Protein AF-0000000079571078 (afdb_homodimer)

Sequence (588 aa):
MISTSEIEYVLALEAHRSFTSAAQALGISQPALTVAIGKLEKKLGFLLFRRTGSGVELTSAGEALLPDVRRARDAVRVVEYAAEQVADARLGALRIACRPTLAREPVARLVGGFFGEYGALELEIANIGWHSSAYRMLRAGLGDVAITTADDDLDGLEVESLGDLPLVAVVPPDAELGDEPSLEEVIELGLLSMSGYGVISRAVDVAIGSHRVAEATILQSDYQALLTELARQGRGVVFVPEATGLTYQRLGARVVVTARQPVVQVVAGHLAGHRPPAIERFLDHAHRHFAVPRMISTSEIEYVLALEAHRSFTSAAQALGISQPALTVAIGKLEKKLGFLLFRRTGSGVELTSAGEALLPDVRRARDAVRVVEYAAEQVADARLGALRIACRPTLAREPVARLVGGFFGEYGALELEIANIGWHSSAYRMLRAGLGDVAITTADDDLDGLEVESLGDLPLVAVVPPDAELGDEPSLEEVIELGLLSMSGYGVISRAVDVAIGSHRVAEATILQSDYQALLTELARQGRGVVFVPEATGLTYQRLGARVVVTARQPVVQVVAGHLAGHRPPAIERFLDHAHRHFAVPR

Radius of gyration: 23.91 Å; Cα contacts (8 Å, |Δi|>4): 1149; chains: 2; bounding box: 66×57×60 Å

Structure (mmCIF, N/CA/C/O backbone):
data_AF-0000000079571078-model_v1
#
loop_
_entity.id
_entity.type
_entity.pdbx_description
1 polymer 'LysR family transcriptional regulator'
#
loop_
_atom_site.group_PDB
_atom_site.id
_atom_site.type_symbol
_atom_site.label_atom_id
_atom_site.label_alt_id
_atom_site.label_comp_id
_atom_site.label_asym_id
_atom_site.label_entity_id
_atom_site.label_seq_id
_atom_site.pdbx_PDB_ins_code
_atom_site.Cartn_x
_atom_site.Cartn_y
_atom_site.Cartn_z
_atom_site.occupancy
_atom_site.B_iso_or_equiv
_atom_site.auth_seq_id
_atom_site.auth_comp_id
_atom_site.auth_asym_id
_atom_site.auth_atom_id
_atom_site.pdbx_PDB_model_num
ATOM 1 N N . MET A 1 1 ? 29.094 15.383 -14.891 1 45.62 1 MET A N 1
ATOM 2 C CA . MET A 1 1 ? 27.828 15.32 -14.18 1 45.62 1 MET A CA 1
ATOM 3 C C . MET A 1 1 ? 26.812 14.484 -14.945 1 45.62 1 MET A C 1
ATOM 5 O O . MET A 1 1 ? 26.797 14.5 -16.188 1 45.62 1 MET A O 1
ATOM 9 N N . ILE A 1 2 ? 26.25 13.453 -14.32 1 56 2 ILE A N 1
ATOM 10 C CA . ILE A 1 2 ? 25.234 12.641 -15 1 56 2 ILE A CA 1
ATOM 11 C C . ILE A 1 2 ? 23.938 13.438 -15.133 1 56 2 ILE A C 1
ATOM 13 O O . ILE A 1 2 ? 23.453 14.008 -14.148 1 56 2 ILE A O 1
ATOM 17 N N . SER A 1 3 ? 23.547 13.695 -16.375 1 58.72 3 SER A N 1
ATOM 18 C CA . SER A 1 3 ? 22.344 14.477 -16.656 1 58.72 3 SER A CA 1
ATOM 19 C C . SER A 1 3 ? 21.094 13.688 -16.312 1 58.72 3 SER A C 1
ATOM 21 O O . SER A 1 3 ? 21.125 12.461 -16.203 1 58.72 3 SER A O 1
ATOM 23 N N . THR A 1 4 ? 19.984 14.43 -16.141 1 61.69 4 THR A N 1
ATOM 24 C CA . THR A 1 4 ? 18.688 13.82 -15.883 1 61.69 4 THR A CA 1
ATOM 25 C C . THR A 1 4 ? 18.297 12.867 -17.016 1 61.69 4 THR A C 1
ATOM 27 O O . THR A 1 4 ? 17.719 11.805 -16.766 1 61.69 4 THR A O 1
ATOM 30 N N . SER A 1 5 ? 18.625 13.297 -18.219 1 66.31 5 SER A N 1
ATOM 31 C CA . SER A 1 5 ? 18.328 12.438 -19.344 1 66.31 5 SER A CA 1
ATOM 32 C C . SER A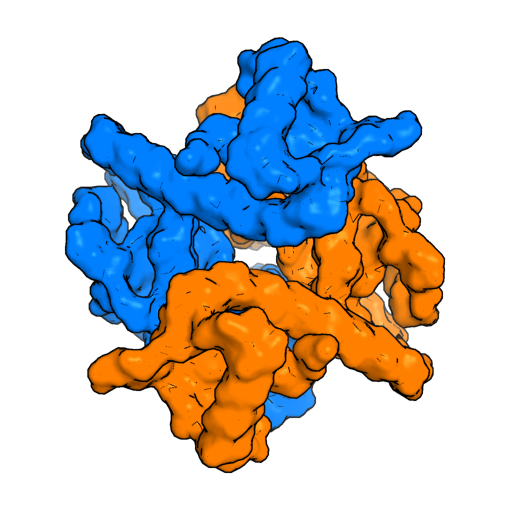 1 5 ? 19.109 11.125 -19.266 1 66.31 5 SER A C 1
ATOM 34 O O . SER A 1 5 ? 18.578 10.062 -19.609 1 66.31 5 SER A O 1
ATOM 36 N N . GLU A 1 6 ? 20.328 11.258 -18.828 1 69.56 6 GLU A N 1
ATOM 37 C CA . GLU A 1 6 ? 21.156 10.055 -18.719 1 69.56 6 GLU A CA 1
ATOM 38 C C . GLU A 1 6 ? 20.578 9.086 -17.688 1 69.56 6 GLU A C 1
ATOM 40 O O . GLU A 1 6 ? 20.625 7.867 -17.891 1 69.56 6 GLU A O 1
ATOM 45 N N . ILE A 1 7 ? 20.125 9.656 -16.719 1 68.5 7 ILE A N 1
ATOM 46 C CA . ILE A 1 7 ? 19.484 8.836 -15.703 1 68.5 7 ILE A CA 1
ATOM 47 C C . ILE A 1 7 ? 18.281 8.102 -16.297 1 68.5 7 ILE A C 1
ATOM 49 O O . ILE A 1 7 ? 18.125 6.895 -16.094 1 68.5 7 ILE A O 1
ATOM 53 N N . GLU A 1 8 ? 17.516 8.82 -17.031 1 71.44 8 GLU A N 1
ATOM 54 C CA . GLU A 1 8 ? 16.344 8.242 -17.688 1 71.44 8 GLU A CA 1
ATOM 55 C C . GLU A 1 8 ? 16.75 7.164 -18.688 1 71.44 8 GLU A C 1
ATOM 57 O O . GLU A 1 8 ? 16.078 6.141 -18.812 1 71.44 8 GLU A O 1
ATOM 62 N N . TYR A 1 9 ? 17.844 7.418 -19.328 1 77.25 9 TYR A N 1
ATOM 63 C CA . TYR A 1 9 ? 18.328 6.473 -20.328 1 77.25 9 TYR A CA 1
ATOM 64 C C . TYR A 1 9 ? 18.75 5.156 -19.672 1 77.25 9 TYR A C 1
ATOM 66 O O . TYR A 1 9 ? 18.406 4.078 -20.172 1 77.25 9 TYR A O 1
ATOM 74 N N . VAL A 1 10 ? 19.422 5.34 -18.609 1 79.06 10 VAL A N 1
ATOM 75 C CA . VAL A 1 10 ? 19.906 4.156 -17.906 1 79.06 10 VAL A CA 1
ATOM 76 C C . VAL A 1 10 ? 18.719 3.338 -17.406 1 79.06 10 VAL A C 1
ATOM 78 O O . VAL A 1 10 ? 18.672 2.117 -17.562 1 79.06 10 VAL A O 1
ATOM 81 N N . LEU A 1 11 ? 17.828 4.059 -16.938 1 74.94 11 LEU A N 1
ATOM 82 C CA . LEU A 1 11 ? 16.672 3.377 -16.359 1 74.94 11 LEU A CA 1
ATOM 83 C C . LEU A 1 11 ? 15.805 2.744 -17.438 1 74.94 11 LEU A C 1
ATOM 85 O O . LEU A 1 11 ? 15.289 1.64 -17.25 1 74.94 11 LEU A O 1
ATOM 89 N N . ALA A 1 12 ? 15.617 3.395 -18.5 1 75.38 12 ALA A N 1
ATOM 90 C CA . ALA A 1 12 ? 14.867 2.842 -19.625 1 75.38 12 ALA A CA 1
ATOM 91 C C . ALA A 1 12 ? 15.547 1.588 -20.172 1 75.38 12 ALA A C 1
ATOM 93 O O . ALA A 1 12 ? 14.883 0.59 -20.469 1 75.38 12 ALA A O 1
ATOM 94 N N . LEU A 1 13 ? 16.859 1.679 -20.266 1 78.81 13 LEU A N 1
ATOM 95 C CA . LEU A 1 13 ? 17.594 0.539 -20.812 1 78.81 13 LEU A CA 1
ATOM 96 C C . LEU A 1 13 ? 17.562 -0.637 -19.844 1 78.81 13 LEU A C 1
ATOM 98 O O . LEU A 1 13 ? 17.484 -1.793 -20.266 1 78.81 13 LEU A O 1
ATOM 102 N N . GLU A 1 14 ? 17.625 -0.277 -18.656 1 75.81 14 GLU A N 1
ATOM 103 C CA . GLU A 1 14 ? 17.516 -1.323 -17.641 1 75.81 14 GLU A CA 1
ATOM 104 C C . GLU A 1 14 ? 16.141 -1.99 -17.688 1 75.81 14 GLU A C 1
ATOM 106 O O . GLU A 1 14 ? 16.031 -3.211 -17.547 1 75.81 14 GLU A O 1
ATOM 111 N N . ALA A 1 15 ? 15.211 -1.216 -17.859 1 68.38 15 ALA A N 1
ATOM 112 C CA . ALA A 1 15 ? 13.82 -1.68 -17.844 1 68.38 15 ALA A CA 1
ATOM 113 C C . ALA A 1 15 ? 13.5 -2.494 -19.094 1 68.38 15 ALA A C 1
ATOM 115 O O . ALA A 1 15 ? 12.805 -3.51 -19.016 1 68.38 15 ALA A O 1
ATOM 116 N N . HIS A 1 16 ? 13.984 -2.121 -20.188 1 71.75 16 HIS A N 1
ATOM 117 C CA . HIS A 1 16 ? 13.586 -2.699 -21.469 1 71.75 16 HIS A CA 1
ATOM 118 C C . HIS A 1 16 ? 14.602 -3.73 -21.953 1 71.75 16 HIS A C 1
ATOM 120 O O . HIS A 1 16 ? 14.305 -4.539 -22.828 1 71.75 16 HIS A O 1
ATOM 126 N N . ARG A 1 17 ? 15.773 -3.701 -21.422 1 75.31 17 ARG A N 1
ATOM 127 C CA . ARG A 1 17 ? 16.875 -4.625 -21.703 1 75.31 17 ARG A CA 1
ATOM 128 C C . ARG A 1 17 ? 17.172 -4.688 -23.203 1 75.31 17 ARG A C 1
ATOM 130 O O . ARG A 1 17 ? 17.625 -5.719 -23.703 1 75.31 17 ARG A O 1
ATOM 137 N N . SER A 1 18 ? 16.703 -3.771 -23.891 1 82.44 18 SER A N 1
ATOM 138 C CA . SER A 1 18 ? 16.969 -3.594 -25.328 1 82.44 18 SER A CA 1
ATOM 139 C C . SER A 1 18 ? 17.156 -2.121 -25.672 1 82.44 18 SER A C 1
ATOM 141 O O . SER A 1 18 ? 16.344 -1.277 -25.281 1 82.44 18 SER A O 1
ATOM 143 N N . PHE A 1 19 ? 18.25 -1.848 -26.375 1 86.38 19 PHE A N 1
ATOM 144 C CA . PHE A 1 19 ? 18.516 -0.47 -26.781 1 86.38 19 PHE A CA 1
ATOM 145 C C . PHE A 1 19 ? 17.391 0.047 -27.672 1 86.38 19 PHE A C 1
ATOM 147 O O . PHE A 1 19 ? 16.969 1.197 -27.547 1 86.38 19 PHE A O 1
ATOM 154 N N . THR A 1 20 ? 16.906 -0.874 -28.469 1 83.62 20 THR A N 1
ATOM 155 C CA . THR A 1 20 ? 15.844 -0.464 -29.391 1 83.62 20 THR A CA 1
ATOM 156 C C . THR A 1 20 ? 14.547 -0.185 -28.625 1 83.62 20 THR A C 1
ATOM 158 O O . THR A 1 20 ? 13.922 0.862 -28.812 1 83.62 20 THR A O 1
ATOM 161 N N . SER A 1 21 ? 14.211 -1.059 -27.812 1 79.75 21 SER A N 1
ATOM 162 C CA . SER A 1 21 ? 12.969 -0.911 -27.062 1 79.75 21 SER A CA 1
ATOM 163 C C . SER A 1 21 ? 13.047 0.248 -26.078 1 79.75 21 SER A C 1
ATOM 165 O O . SER A 1 21 ? 12.086 0.998 -25.906 1 79.75 21 SER A O 1
ATOM 167 N N . ALA A 1 22 ? 14.133 0.431 -25.531 1 79.62 22 ALA A N 1
ATOM 168 C CA . ALA A 1 22 ? 14.352 1.533 -24.594 1 79.62 22 ALA A CA 1
ATOM 169 C C . ALA A 1 22 ? 14.289 2.879 -25.312 1 79.62 22 ALA A C 1
ATOM 171 O O . ALA A 1 22 ? 13.672 3.824 -24.812 1 79.62 22 ALA A O 1
ATOM 172 N N . ALA A 1 23 ? 14.875 2.93 -26.406 1 82 23 ALA A N 1
ATOM 173 C CA . ALA A 1 23 ? 14.875 4.164 -27.188 1 82 23 ALA A CA 1
ATOM 174 C C . ALA A 1 23 ? 13.461 4.543 -27.609 1 82 23 ALA A C 1
ATOM 176 O O . ALA A 1 23 ? 13.078 5.715 -27.547 1 82 23 ALA A O 1
ATOM 177 N N . GLN A 1 24 ? 12.766 3.541 -27.938 1 73.44 24 GLN A N 1
ATOM 178 C CA . GLN A 1 24 ? 11.383 3.768 -28.328 1 73.44 24 GLN A CA 1
ATOM 179 C C . GLN A 1 24 ? 10.562 4.305 -27.156 1 73.44 24 GLN A C 1
ATOM 181 O O . GLN A 1 24 ? 9.789 5.25 -27.312 1 73.44 24 GLN A O 1
ATOM 186 N N . ALA A 1 25 ? 10.867 3.785 -26.109 1 70 25 ALA A N 1
ATOM 187 C CA . ALA A 1 25 ? 10.156 4.195 -24.906 1 70 25 ALA A CA 1
ATOM 188 C C . ALA A 1 25 ? 10.516 5.625 -24.516 1 70 25 ALA A C 1
ATOM 190 O O . ALA A 1 25 ? 9.68 6.355 -23.984 1 70 25 ALA A O 1
ATOM 191 N N . LEU A 1 26 ? 11.625 6.055 -24.797 1 69.69 26 LEU A N 1
ATOM 192 C CA . LEU A 1 26 ? 12.148 7.367 -24.453 1 69.69 26 LEU A CA 1
ATOM 193 C C . LEU A 1 26 ? 11.859 8.383 -25.547 1 69.69 26 LEU A C 1
ATOM 195 O O . LEU A 1 26 ? 12.023 9.586 -25.344 1 69.69 26 LEU A O 1
ATOM 199 N N . GLY A 1 27 ? 11.414 7.887 -26.703 1 74.69 27 GLY A N 1
ATOM 200 C CA . GLY A 1 27 ? 11.156 8.773 -27.828 1 74.69 27 GLY A CA 1
ATOM 201 C C . GLY A 1 27 ? 12.422 9.289 -28.484 1 74.69 27 GLY A C 1
ATOM 202 O O . GLY A 1 27 ? 12.469 10.422 -28.969 1 74.69 27 GLY A O 1
ATOM 203 N N . ILE A 1 28 ? 13.43 8.516 -28.422 1 79.12 28 ILE A N 1
ATOM 204 C CA . ILE A 1 28 ? 14.672 8.914 -29.062 1 79.12 28 ILE A CA 1
ATOM 205 C C . ILE A 1 28 ? 15.164 7.789 -29.984 1 79.12 28 ILE A C 1
ATOM 207 O O . ILE A 1 28 ? 14.586 6.699 -30 1 79.12 28 ILE A O 1
ATOM 211 N N . SER A 1 29 ? 16.062 8.094 -30.859 1 81.69 29 SER A N 1
ATOM 212 C CA . SER A 1 29 ? 16.625 7.078 -31.75 1 81.69 29 SER A CA 1
ATOM 213 C C . SER A 1 29 ? 17.547 6.129 -31 1 81.69 29 SER A C 1
ATOM 215 O O . SER A 1 29 ? 18.156 6.508 -30 1 81.69 29 SER A O 1
ATOM 217 N N . GLN A 1 30 ? 17.516 4.918 -31.5 1 87 30 GLN A N 1
ATOM 218 C CA . GLN A 1 30 ? 18.375 3.902 -30.891 1 87 30 GLN A CA 1
ATOM 219 C C . GLN A 1 30 ? 19.828 4.328 -30.922 1 87 30 GLN A C 1
ATOM 221 O O . GLN A 1 30 ? 20.547 4.188 -29.922 1 87 30 GLN A O 1
ATOM 226 N N . PRO A 1 31 ? 20.344 4.938 -32.031 1 87.19 31 PRO A N 1
ATOM 227 C CA . PRO A 1 31 ? 21.734 5.395 -32 1 87.19 31 PRO A CA 1
ATOM 228 C C . PRO A 1 31 ? 21.969 6.477 -30.938 1 87.19 31 PRO A C 1
ATOM 230 O O . PRO A 1 31 ? 23.016 6.496 -30.297 1 87.19 31 PRO A O 1
ATOM 233 N N . ALA A 1 32 ? 21.031 7.312 -30.781 1 82.69 32 ALA A N 1
ATOM 234 C CA . ALA A 1 32 ? 21.141 8.367 -29.781 1 82.69 32 ALA A CA 1
ATOM 235 C C . ALA A 1 32 ? 21.25 7.777 -28.375 1 82.69 32 ALA A C 1
ATOM 237 O O . ALA A 1 32 ? 22.078 8.234 -27.562 1 82.69 32 ALA A O 1
ATOM 238 N N . LEU A 1 33 ? 20.453 6.816 -28.125 1 87.38 33 LEU A N 1
ATOM 239 C CA . LEU A 1 33 ? 20.516 6.164 -26.812 1 87.38 33 LEU A CA 1
ATOM 240 C C . LEU A 1 33 ? 21.844 5.445 -26.625 1 87.38 33 LEU A C 1
ATOM 242 O O . LEU A 1 33 ? 22.438 5.516 -25.562 1 87.38 33 LEU A O 1
ATOM 246 N N . THR A 1 34 ? 22.25 4.762 -27.625 1 86.56 34 THR A N 1
ATOM 247 C CA . THR A 1 34 ? 23.5 4.02 -27.594 1 86.56 34 THR A CA 1
ATOM 248 C C . THR A 1 34 ? 24.672 4.949 -27.312 1 86.56 34 THR A C 1
ATOM 250 O O . THR A 1 34 ? 25.516 4.66 -26.453 1 86.56 34 THR A O 1
ATOM 253 N N . VAL A 1 35 ? 24.688 6.055 -28 1 84.31 35 VAL A N 1
ATOM 254 C CA . VAL A 1 35 ? 25.75 7.039 -27.828 1 84.31 35 VAL A CA 1
ATOM 255 C C . VAL A 1 35 ? 25.703 7.625 -26.422 1 84.31 35 VAL A C 1
ATOM 257 O O . VAL A 1 35 ? 26.734 7.789 -25.766 1 84.31 35 VAL A O 1
ATOM 260 N N . ALA A 1 36 ? 24.484 7.93 -26.031 1 82.56 36 ALA A N 1
ATOM 261 C CA . ALA A 1 36 ? 24.312 8.539 -24.703 1 82.56 36 ALA A CA 1
ATOM 262 C C . ALA A 1 36 ? 24.797 7.602 -23.609 1 82.56 36 ALA A C 1
ATOM 264 O O . ALA A 1 36 ? 25.484 8.031 -22.672 1 82.56 36 ALA A O 1
ATOM 265 N N . ILE A 1 37 ? 24.469 6.355 -23.719 1 85.88 37 ILE A N 1
ATOM 266 C CA . ILE A 1 37 ? 24.875 5.363 -22.734 1 85.88 37 ILE A CA 1
ATOM 267 C C . ILE A 1 37 ? 26.391 5.176 -22.797 1 85.88 37 ILE A C 1
ATOM 269 O O . ILE A 1 37 ? 27.062 5.105 -21.766 1 85.88 37 ILE A O 1
ATOM 273 N N . GLY A 1 38 ? 26.922 5.078 -23.938 1 84.38 38 GLY A N 1
ATOM 274 C CA . GLY A 1 38 ? 28.359 4.988 -24.125 1 84.38 38 GLY A CA 1
ATOM 275 C C . GLY A 1 38 ? 29.109 6.156 -23.531 1 84.38 38 GLY A C 1
ATOM 276 O O . GLY A 1 38 ? 30.141 5.973 -22.875 1 84.38 38 GLY A O 1
ATOM 277 N N . LYS A 1 39 ? 28.625 7.383 -23.828 1 80 39 LYS A N 1
ATOM 278 C CA . LYS A 1 39 ? 29.234 8.578 -23.266 1 80 39 LYS A CA 1
ATOM 279 C C . LYS A 1 39 ? 29.203 8.539 -21.734 1 80 39 LYS A C 1
ATOM 281 O O . LYS A 1 39 ? 30.172 8.922 -21.078 1 80 39 LYS A O 1
ATOM 286 N N . LEU A 1 40 ? 28.047 8.156 -21.281 1 77.12 40 LEU A N 1
ATOM 287 C CA . LEU A 1 40 ? 27.906 8.055 -19.844 1 77.12 40 LEU A CA 1
ATOM 288 C C . LEU A 1 40 ? 28.891 7.039 -19.266 1 77.12 40 LEU A C 1
ATOM 290 O O . LEU A 1 40 ? 29.531 7.297 -18.25 1 77.12 40 LEU A O 1
ATOM 294 N N . GLU A 1 41 ? 28.984 5.906 -19.875 1 80.62 41 GLU A N 1
ATOM 295 C CA . GLU A 1 41 ? 29.906 4.863 -19.438 1 80.62 41 GLU A CA 1
ATOM 296 C C . GLU A 1 41 ? 31.359 5.328 -19.516 1 80.62 41 GLU A C 1
ATOM 298 O O . GLU A 1 41 ? 32.156 5.043 -18.641 1 80.62 41 GLU A O 1
ATOM 303 N N . LYS A 1 42 ? 31.688 6.055 -20.531 1 77 42 LYS A N 1
ATOM 304 C CA . LYS A 1 42 ? 33 6.645 -20.656 1 77 42 LYS A CA 1
ATOM 305 C C . LYS A 1 42 ? 33.281 7.648 -19.547 1 77 42 LYS A C 1
ATOM 307 O O . LYS A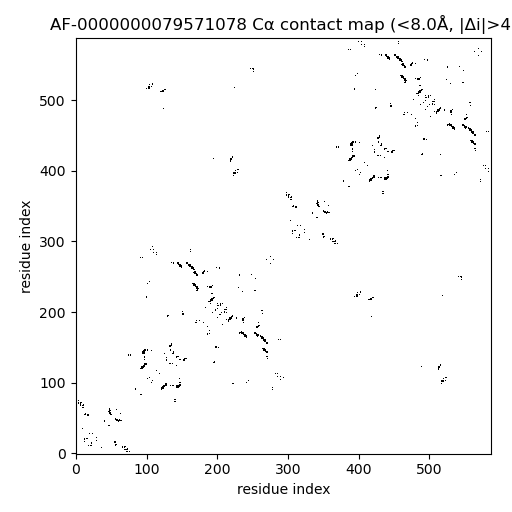 1 42 ? 34.375 7.668 -18.969 1 77 42 LYS A O 1
ATOM 312 N N . LYS A 1 43 ? 32.312 8.453 -19.344 1 70.75 43 LYS A N 1
ATOM 313 C CA . LYS A 1 43 ? 32.406 9.438 -18.266 1 70.75 43 LYS A CA 1
ATOM 314 C C . LYS A 1 43 ? 32.625 8.758 -16.922 1 70.75 43 LYS A C 1
ATOM 316 O O . LYS A 1 43 ? 33.375 9.258 -16.078 1 70.75 43 LYS A O 1
ATOM 321 N N . LEU A 1 44 ? 31.922 7.629 -16.812 1 70.88 44 LEU A N 1
ATOM 322 C CA . LEU A 1 44 ? 31.953 6.91 -15.539 1 70.88 44 LEU A CA 1
ATOM 323 C C . LEU A 1 44 ? 33.188 6.027 -15.445 1 70.88 44 LEU A C 1
ATOM 325 O O . LEU A 1 44 ? 33.594 5.648 -14.344 1 70.88 44 LEU A O 1
ATOM 329 N N . GLY A 1 45 ? 33.75 5.73 -16.594 1 68.31 45 GLY A N 1
ATOM 330 C CA . GLY A 1 45 ? 34.969 4.93 -16.656 1 68.31 45 GLY A CA 1
ATOM 331 C C . GLY A 1 45 ? 34.688 3.439 -16.562 1 68.31 45 GLY A C 1
ATOM 332 O O . GLY A 1 45 ? 35.625 2.646 -16.406 1 68.31 45 GLY A O 1
ATOM 333 N N . PHE A 1 46 ? 33.469 3.078 -16.453 1 72.06 46 PHE A N 1
ATOM 334 C CA . PHE A 1 46 ? 33.094 1.669 -16.469 1 72.06 46 PHE A CA 1
ATOM 335 C C . PHE A 1 46 ? 31.797 1.457 -17.234 1 72.06 46 PHE A C 1
ATOM 337 O O . PHE A 1 46 ? 31.031 2.402 -17.453 1 72.06 46 PHE A O 1
ATOM 344 N N . LEU A 1 47 ? 31.562 0.163 -17.609 1 80 47 LEU A N 1
ATOM 345 C CA . LEU A 1 47 ? 30.359 -0.187 -18.359 1 80 47 LEU A CA 1
ATOM 346 C C . LEU A 1 47 ? 29.188 -0.42 -17.406 1 80 47 LEU A C 1
ATOM 348 O O . LEU A 1 47 ? 29.328 -1.067 -16.375 1 80 47 LEU A O 1
ATOM 352 N N . LEU A 1 48 ? 28.062 0.246 -17.766 1 79.81 48 LEU A N 1
ATOM 353 C CA . LEU A 1 48 ? 26.812 0.023 -17.016 1 79.81 48 LEU A CA 1
ATOM 354 C C . LEU A 1 48 ? 26.078 -1.194 -17.562 1 79.81 48 LEU A C 1
ATOM 356 O O . LEU A 1 48 ? 25.422 -1.912 -16.812 1 79.81 48 LEU A O 1
ATOM 360 N N . PHE A 1 49 ? 26.172 -1.423 -18.859 1 85.25 49 PHE A N 1
ATOM 361 C CA . PHE A 1 49 ? 25.438 -2.469 -19.547 1 85.25 49 PHE A CA 1
ATOM 362 C C . PHE A 1 49 ? 26.359 -3.352 -20.359 1 85.25 49 PHE A C 1
ATOM 364 O O . PHE A 1 49 ? 27.422 -2.904 -20.797 1 85.25 49 PHE A O 1
ATOM 371 N N . ARG A 1 50 ? 25.953 -4.664 -20.297 1 83.44 50 ARG A N 1
ATOM 372 C CA . ARG A 1 50 ? 26.641 -5.594 -21.188 1 83.44 50 ARG A CA 1
ATOM 373 C C . ARG A 1 50 ? 25.656 -6.234 -22.172 1 83.44 50 ARG A C 1
ATOM 375 O O . ARG A 1 50 ? 24.484 -6.461 -21.828 1 83.44 50 ARG A O 1
ATOM 382 N N . ARG A 1 51 ? 26.125 -6.395 -23.359 1 79.56 51 ARG A N 1
ATOM 383 C CA . ARG A 1 51 ? 25.312 -7.062 -24.375 1 79.56 51 ARG A CA 1
ATOM 384 C C . ARG A 1 51 ? 25.375 -8.578 -24.219 1 79.56 51 ARG A C 1
ATOM 386 O O . ARG A 1 51 ? 26.438 -9.133 -23.922 1 79.56 51 ARG A O 1
ATOM 393 N N . THR A 1 52 ? 24.234 -9.078 -24.047 1 75.56 52 THR A N 1
ATOM 394 C CA . THR A 1 52 ? 24.125 -10.531 -24 1 75.56 52 THR A CA 1
ATOM 395 C C . THR A 1 52 ? 23.344 -11.047 -25.203 1 75.56 52 THR A C 1
ATOM 397 O O . THR A 1 52 ? 22.875 -10.266 -26.031 1 75.56 52 THR A O 1
ATOM 400 N N . GLY A 1 53 ? 23.422 -12.305 -25.438 1 69.56 53 GLY A N 1
ATOM 401 C CA . GLY A 1 53 ? 22.672 -12.914 -26.531 1 69.56 53 GLY A CA 1
ATOM 402 C C . GLY A 1 53 ? 21.188 -12.57 -26.516 1 69.56 53 GLY A C 1
ATOM 403 O O . GLY A 1 53 ? 20.547 -12.547 -27.547 1 69.56 53 GLY A O 1
ATOM 404 N N . SER A 1 54 ? 20.656 -12.266 -25.422 1 65.81 54 SER A N 1
ATOM 405 C CA . SER A 1 54 ? 19.219 -12.039 -25.266 1 65.81 54 SER A CA 1
ATOM 406 C C . SER A 1 54 ? 18.906 -10.555 -25.156 1 65.81 54 SER A C 1
ATOM 408 O O . SER A 1 54 ? 17.75 -10.164 -24.984 1 65.81 54 SER A O 1
ATOM 410 N N . GLY A 1 55 ? 19.969 -9.766 -25.359 1 77.69 55 GLY A N 1
ATOM 411 C CA . GLY A 1 55 ? 19.75 -8.328 -25.281 1 77.69 55 GLY A CA 1
ATOM 412 C C . GLY A 1 55 ? 20.797 -7.602 -24.469 1 77.69 55 GLY A C 1
ATOM 413 O O . GLY A 1 55 ? 22 -7.754 -24.734 1 77.69 55 GLY A O 1
ATOM 414 N N . VAL A 1 56 ? 20.312 -6.66 -23.688 1 83 56 VAL A N 1
ATOM 415 C CA . VAL A 1 56 ? 21.219 -5.84 -22.875 1 83 56 VAL A CA 1
ATOM 416 C C . VAL A 1 56 ? 20.906 -6.059 -21.391 1 83 56 VAL A C 1
ATOM 418 O O . VAL A 1 56 ? 19.75 -6.145 -21 1 83 56 VAL A O 1
ATOM 421 N N . GLU A 1 57 ? 21.953 -6.363 -20.734 1 79.88 57 GLU A N 1
ATOM 422 C CA . GLU A 1 57 ? 21.812 -6.527 -19.281 1 79.88 57 GLU A CA 1
ATOM 423 C C . GLU A 1 57 ? 22.766 -5.609 -18.531 1 79.88 57 GLU A C 1
ATOM 425 O O . GLU A 1 57 ? 23.781 -5.18 -19.078 1 79.88 57 GLU A O 1
ATOM 430 N N . LEU A 1 58 ? 22.328 -5.285 -17.391 1 76.56 58 LEU A N 1
ATOM 431 C CA . LEU A 1 58 ? 23.219 -4.496 -16.547 1 76.56 58 LEU A CA 1
ATOM 432 C C . LEU A 1 58 ? 24.484 -5.281 -16.219 1 76.56 58 LEU A C 1
ATOM 434 O O . LEU A 1 58 ? 24.422 -6.488 -15.984 1 76.56 58 LEU A O 1
ATOM 438 N N . THR A 1 59 ? 25.672 -4.59 -16.375 1 74.12 59 THR A N 1
ATOM 439 C CA . THR A 1 59 ? 26.891 -5.145 -15.812 1 74.12 59 THR A CA 1
ATOM 440 C C . THR A 1 59 ? 26.828 -5.141 -14.289 1 74.12 59 THR A C 1
ATOM 442 O O . THR A 1 59 ? 25.906 -4.574 -13.703 1 74.12 59 THR A O 1
ATOM 445 N N . SER A 1 60 ? 27.734 -5.797 -13.742 1 62.41 60 SER A N 1
ATOM 446 C CA . SER A 1 60 ? 27.844 -5.754 -12.289 1 62.41 60 SER A CA 1
ATOM 447 C C . SER A 1 60 ? 27.938 -4.316 -11.781 1 62.41 60 SER A C 1
ATOM 449 O O . SER A 1 60 ? 27.328 -3.969 -10.773 1 62.41 60 SER A O 1
ATOM 451 N N . ALA A 1 61 ? 28.688 -3.521 -12.578 1 63 61 ALA A N 1
ATOM 452 C CA . ALA A 1 61 ? 28.812 -2.1 -12.273 1 63 61 ALA A CA 1
ATOM 453 C C . ALA A 1 61 ? 27.484 -1.378 -12.461 1 63 61 ALA A C 1
ATOM 455 O O . ALA A 1 61 ? 27.125 -0.501 -11.672 1 63 61 ALA A O 1
ATOM 456 N N . GLY A 1 62 ? 26.75 -1.738 -13.516 1 67.62 62 GLY A N 1
ATOM 457 C CA . GLY A 1 62 ? 25.438 -1.155 -13.773 1 67.62 62 GLY A CA 1
ATOM 458 C C . GLY A 1 62 ? 24.422 -1.479 -12.695 1 67.62 62 GLY A C 1
ATOM 459 O O . GLY A 1 62 ? 23.672 -0.603 -12.266 1 67.62 62 GLY A O 1
ATOM 460 N N . GLU A 1 63 ? 24.359 -2.678 -12.375 1 61.59 63 GLU A N 1
ATOM 461 C CA . GLU A 1 63 ? 23.453 -3.115 -11.328 1 61.59 63 GLU A CA 1
ATOM 462 C C . GLU A 1 63 ? 23.719 -2.391 -10.016 1 61.59 63 GLU A C 1
ATOM 464 O O . GLU A 1 63 ? 22.797 -2.02 -9.297 1 61.59 63 GLU A O 1
ATOM 469 N N . ALA A 1 64 ? 25 -2.107 -9.867 1 56.22 64 ALA A N 1
ATOM 470 C CA . ALA A 1 64 ? 25.438 -1.427 -8.648 1 56.22 64 ALA A CA 1
ATOM 471 C C . ALA A 1 64 ? 25.016 0.038 -8.656 1 56.22 64 ALA A C 1
ATOM 473 O O . ALA A 1 64 ? 24.719 0.609 -7.605 1 56.22 64 ALA A O 1
ATOM 474 N N . LEU A 1 65 ? 24.953 0.54 -9.859 1 58.12 65 LEU A N 1
ATOM 475 C CA . LEU A 1 65 ? 24.672 1.964 -10.008 1 58.12 65 LEU A CA 1
ATOM 476 C C . LEU A 1 65 ? 23.172 2.219 -10.062 1 58.12 65 LEU A C 1
ATOM 478 O O . LEU A 1 65 ? 22.703 3.324 -9.766 1 58.12 65 LEU A O 1
ATOM 482 N N . LEU A 1 66 ? 22.453 1.196 -10.242 1 61.91 66 LEU A N 1
ATOM 483 C CA . LEU A 1 66 ? 21.047 1.356 -10.586 1 61.91 66 LEU A CA 1
ATOM 484 C C . LEU A 1 66 ? 20.266 1.973 -9.43 1 61.91 66 LEU A C 1
ATOM 486 O O . LEU A 1 66 ? 19.453 2.881 -9.633 1 61.91 66 LEU A O 1
ATOM 490 N N . PRO A 1 67 ? 20.516 1.658 -8.273 1 51.75 67 PRO A N 1
ATOM 491 C CA . PRO A 1 67 ? 19.797 2.322 -7.184 1 51.75 67 PRO A CA 1
ATOM 492 C C . PRO A 1 67 ? 20.094 3.816 -7.102 1 51.75 67 PRO A C 1
ATOM 494 O O . PRO A 1 67 ? 19.188 4.617 -6.848 1 51.75 67 PRO A O 1
ATOM 497 N N . ASP A 1 68 ? 21.266 4.215 -7.406 1 50.66 68 ASP A N 1
ATOM 498 C CA . ASP A 1 68 ? 21.641 5.625 -7.449 1 50.66 68 ASP A CA 1
ATOM 499 C C . ASP A 1 68 ? 21 6.328 -8.641 1 50.66 68 ASP A C 1
ATOM 501 O O . ASP A 1 68 ? 20.578 7.488 -8.531 1 50.66 68 ASP A O 1
ATOM 505 N N . VAL A 1 69 ? 21 5.613 -9.633 1 58.78 69 VAL A N 1
ATOM 506 C CA . VAL A 1 69 ? 20.359 6.18 -10.812 1 58.78 69 VAL A CA 1
ATOM 507 C C . VAL A 1 69 ? 18.875 6.41 -10.523 1 58.78 69 VAL A C 1
ATOM 509 O O . VAL A 1 69 ? 18.328 7.453 -10.883 1 58.78 69 VAL A O 1
ATOM 512 N N . ARG A 1 70 ? 18.391 5.516 -9.859 1 54.31 70 ARG A N 1
ATOM 513 C CA . ARG A 1 70 ? 16.969 5.652 -9.516 1 54.31 70 ARG A CA 1
ATOM 514 C C . ARG A 1 70 ? 16.766 6.777 -8.508 1 54.31 70 ARG A C 1
ATOM 516 O O . ARG A 1 70 ? 15.828 7.566 -8.633 1 54.31 70 ARG A O 1
ATOM 523 N N . ARG A 1 71 ? 17.625 6.934 -7.672 1 49.28 71 ARG A N 1
ATOM 524 C CA . ARG A 1 71 ? 17.578 8.039 -6.719 1 49.28 71 ARG A CA 1
ATOM 525 C C . ARG A 1 71 ? 17.766 9.375 -7.426 1 49.28 71 ARG A C 1
ATOM 527 O O . ARG A 1 71 ? 17.094 10.359 -7.105 1 49.28 71 ARG A O 1
ATOM 534 N N . ALA A 1 72 ? 18.75 9.359 -8.258 1 51.34 72 ALA A N 1
ATOM 535 C CA . ALA A 1 72 ? 18.969 10.562 -9.055 1 51.34 72 ALA A CA 1
ATOM 536 C C . ALA A 1 72 ? 17.734 10.914 -9.875 1 51.34 72 ALA A C 1
ATOM 538 O O . ALA A 1 72 ? 17.344 12.078 -9.961 1 51.34 72 ALA A O 1
ATOM 539 N N . ARG A 1 73 ? 17.25 9.828 -10.359 1 51.22 73 ARG A N 1
ATOM 540 C CA . ARG A 1 73 ? 16 10.055 -11.086 1 51.22 73 ARG A CA 1
ATOM 541 C C . ARG A 1 73 ? 14.938 10.625 -10.164 1 51.22 73 ARG A C 1
ATOM 543 O O . ARG A 1 73 ? 14.242 11.578 -10.531 1 51.22 73 ARG A O 1
ATOM 550 N N . ASP A 1 74 ? 14.953 10.031 -9.125 1 49.34 74 ASP A N 1
ATOM 551 C CA . ASP A 1 74 ? 13.953 10.477 -8.164 1 49.34 74 ASP A CA 1
ATOM 552 C C . ASP A 1 74 ? 14.234 11.898 -7.695 1 49.34 74 ASP A C 1
ATOM 554 O O . ASP A 1 74 ? 13.32 12.703 -7.539 1 49.34 74 ASP A O 1
ATOM 558 N N . ALA A 1 75 ? 15.43 12.18 -7.516 1 45.31 75 ALA A N 1
ATOM 559 C CA . ALA A 1 75 ? 15.844 13.539 -7.176 1 45.31 75 ALA A CA 1
ATOM 560 C C . ALA A 1 75 ? 15.547 14.508 -8.32 1 45.31 75 ALA A C 1
ATOM 562 O O . ALA A 1 75 ? 15.094 15.633 -8.094 1 45.31 75 ALA A O 1
ATOM 563 N N . VAL A 1 76 ? 15.914 14.039 -9.453 1 45.66 76 VAL A N 1
ATOM 564 C CA . VAL A 1 76 ? 15.602 14.859 -10.625 1 45.66 76 VAL A CA 1
ATOM 565 C C . VAL A 1 76 ? 14.094 15.047 -10.734 1 45.66 76 VAL A C 1
ATOM 567 O O . VAL A 1 76 ? 13.617 16.141 -11.055 1 45.66 76 VAL A O 1
ATOM 570 N N . ARG A 1 77 ? 13.508 13.961 -10.469 1 45 77 ARG A N 1
ATOM 571 C CA . ARG A 1 77 ? 12.047 14.094 -10.508 1 45 77 ARG A CA 1
ATOM 572 C C . ARG A 1 77 ? 11.562 15.078 -9.453 1 45 77 ARG A C 1
ATOM 574 O O . ARG A 1 77 ? 10.617 15.836 -9.688 1 45 77 ARG A O 1
ATOM 581 N N . VAL A 1 78 ? 12.281 15.07 -8.406 1 42.69 78 VAL A N 1
ATOM 582 C CA . VAL A 1 78 ? 11.977 16.047 -7.367 1 42.69 78 VAL A CA 1
ATOM 583 C C . VAL A 1 78 ? 12.242 17.453 -7.887 1 42.69 78 VAL A C 1
ATOM 585 O O . VAL A 1 78 ? 11.438 18.375 -7.664 1 42.69 78 VAL A O 1
ATOM 588 N N . VAL A 1 79 ? 13.359 17.547 -8.43 1 39.78 79 VAL A N 1
ATOM 589 C CA . VAL A 1 79 ? 13.695 18.844 -9 1 39.78 79 VAL A CA 1
ATOM 590 C C . VAL A 1 79 ? 12.711 19.188 -10.117 1 39.78 79 VAL A C 1
ATOM 592 O O . VAL A 1 79 ? 12.234 20.312 -10.211 1 39.78 79 VAL A O 1
ATOM 595 N N . GLU A 1 80 ? 12.609 18.25 -10.93 1 42.03 80 GLU A N 1
ATOM 596 C CA . GLU A 1 80 ? 11.648 18.5 -12.008 1 42.03 80 GLU A CA 1
ATOM 597 C C . GLU A 1 80 ? 10.258 18.797 -11.453 1 42.03 80 GLU A C 1
ATOM 599 O O . GLU A 1 80 ? 9.562 19.672 -11.945 1 42.03 80 GLU A O 1
ATOM 604 N N . TYR A 1 81 ? 10.023 18.016 -10.484 1 40.34 81 TYR A N 1
ATOM 605 C CA . TYR A 1 81 ? 8.75 18.297 -9.82 1 40.34 81 TYR A CA 1
ATOM 606 C C . TYR A 1 81 ? 8.773 19.672 -9.164 1 40.34 81 TYR A C 1
ATOM 608 O O . TYR A 1 81 ? 7.816 20.438 -9.289 1 40.34 81 TYR A O 1
ATOM 616 N N . ALA A 1 82 ? 9.797 19.875 -8.445 1 39.56 82 ALA A N 1
ATOM 617 C CA . ALA A 1 82 ? 9.945 21.219 -7.879 1 39.56 82 ALA A CA 1
ATOM 618 C C . ALA A 1 82 ? 9.922 22.281 -8.969 1 39.56 82 ALA A C 1
ATOM 620 O O . ALA A 1 82 ? 9.297 23.328 -8.805 1 39.56 82 ALA A O 1
ATOM 621 N N . ALA A 1 83 ? 10.648 22.078 -9.953 1 39.78 83 ALA A N 1
ATOM 622 C CA . ALA A 1 83 ? 10.656 23.016 -11.07 1 39.78 83 ALA A CA 1
ATOM 623 C C . ALA A 1 83 ? 9.266 23.125 -11.695 1 39.78 83 ALA A C 1
ATOM 625 O O . ALA A 1 83 ? 8.836 24.219 -12.07 1 39.78 83 ALA A O 1
ATOM 626 N N . GLU A 1 84 ? 8.703 22.062 -11.82 1 39.75 84 GLU A N 1
ATOM 627 C CA . GLU A 1 84 ? 7.34 22.094 -12.336 1 39.75 84 GLU A CA 1
ATOM 628 C C . GLU A 1 84 ? 6.402 22.828 -11.383 1 39.75 84 GLU A C 1
ATOM 630 O O . GLU A 1 84 ? 5.496 23.531 -11.82 1 39.75 84 GLU A O 1
ATOM 635 N N . GLN A 1 85 ? 6.582 22.578 -10.133 1 39.62 85 GLN A N 1
ATOM 636 C CA . GLN A 1 85 ? 5.777 23.328 -9.172 1 39.62 85 GLN A CA 1
ATOM 637 C C . GLN A 1 85 ? 6.027 24.828 -9.297 1 39.62 85 GLN A C 1
ATOM 639 O O . GLN A 1 85 ? 5.121 25.641 -9.086 1 39.62 85 GLN A O 1
ATOM 644 N N . VAL A 1 86 ? 7.148 25.281 -9.352 1 36.94 86 VAL A N 1
ATOM 645 C CA . VAL A 1 86 ? 7.41 26.703 -9.547 1 36.94 86 VAL A CA 1
ATOM 646 C C . VAL A 1 86 ? 6.699 27.188 -10.812 1 36.94 86 VAL A C 1
ATOM 648 O O . VAL A 1 86 ? 6.145 28.297 -10.828 1 36.94 86 VAL A O 1
ATOM 651 N N . ALA A 1 87 ? 6.914 26.656 -11.812 1 36.22 87 ALA A N 1
ATOM 652 C CA . ALA A 1 87 ? 6.262 27.188 -13.008 1 36.22 87 ALA A CA 1
ATOM 653 C C . ALA A 1 87 ? 4.742 27.141 -12.867 1 36.22 87 ALA A C 1
ATOM 655 O O . ALA A 1 87 ? 4.039 28.016 -13.383 1 36.22 87 ALA A O 1
ATOM 656 N N . ASP A 1 88 ? 4.094 26.047 -12.5 1 37.31 88 ASP A N 1
ATOM 657 C CA . ASP A 1 88 ? 2.633 26 -12.484 1 37.31 88 ASP A CA 1
ATOM 658 C C . ASP A 1 88 ? 2.084 26.547 -11.172 1 37.31 88 ASP A C 1
ATOM 660 O O . ASP A 1 88 ? 2.164 25.891 -10.133 1 37.31 88 ASP A O 1
ATOM 664 N N . ALA A 1 89 ? 2.215 27.812 -10.805 1 37.66 89 ALA A N 1
ATOM 665 C CA . ALA A 1 89 ? 1.432 28.609 -9.859 1 37.66 89 ALA A CA 1
ATOM 666 C C . ALA A 1 89 ? 0.082 27.953 -9.578 1 37.66 89 ALA A C 1
ATOM 668 O O . ALA A 1 89 ? -0.688 28.438 -8.742 1 37.66 89 ALA A O 1
ATOM 669 N N . ARG A 1 90 ? -0.702 27.5 -10.648 1 39.88 90 ARG A N 1
ATOM 670 C CA . ARG A 1 90 ? -2.08 27.031 -10.523 1 39.88 90 ARG A CA 1
ATOM 671 C C . ARG A 1 90 ? -2.189 25.922 -9.484 1 39.88 90 ARG A C 1
ATOM 673 O O . ARG A 1 90 ? -1.229 25.188 -9.25 1 39.88 90 ARG A O 1
ATOM 680 N N . LEU A 1 91 ? -3.193 25.922 -8.555 1 48.53 91 LEU A N 1
ATOM 681 C CA . LEU A 1 91 ? -3.578 25.016 -7.477 1 48.53 91 LEU A CA 1
ATOM 682 C C . LEU A 1 91 ? -3.172 23.594 -7.793 1 48.53 91 LEU A C 1
ATOM 684 O O . LEU A 1 91 ? -4.004 22.781 -8.219 1 48.53 91 LEU A O 1
ATOM 688 N N . GLY A 1 92 ? -2.256 23.25 -8.664 1 53 92 GLY A N 1
ATOM 689 C CA . GLY A 1 92 ? -1.859 22.156 -9.531 1 53 92 GLY A CA 1
ATOM 690 C C . GLY A 1 92 ? -1.698 20.844 -8.789 1 53 92 GLY A C 1
ATOM 691 O O . GLY A 1 92 ? -2.236 20.672 -7.695 1 53 92 GLY A O 1
ATOM 692 N N . ALA A 1 93 ? -0.394 20.125 -8.82 1 65.88 93 ALA A N 1
ATOM 693 C CA . ALA A 1 93 ? -0.147 18.766 -8.367 1 65.88 93 ALA A CA 1
ATOM 694 C C . ALA A 1 93 ? 0.266 18.734 -6.898 1 65.88 93 ALA A C 1
ATOM 696 O O . ALA A 1 93 ? 1.048 19.578 -6.449 1 65.88 93 ALA A O 1
ATOM 697 N N . LEU A 1 94 ? -0.513 18.219 -6.086 1 78 94 LEU A N 1
ATOM 698 C CA . LEU A 1 94 ? -0.18 17.969 -4.691 1 78 94 LEU A CA 1
ATOM 699 C C . LEU A 1 94 ? 0.042 16.484 -4.441 1 78 94 LEU A C 1
ATOM 701 O O . LEU A 1 94 ? -0.797 15.656 -4.805 1 78 94 LEU A O 1
ATOM 705 N N . ARG A 1 95 ? 1.145 16.234 -3.895 1 82.5 95 ARG A N 1
ATOM 706 C CA . ARG A 1 95 ? 1.461 14.859 -3.541 1 82.5 95 ARG A CA 1
ATOM 707 C C . ARG A 1 95 ? 1.368 14.648 -2.033 1 82.5 95 ARG A C 1
ATOM 709 O O . ARG A 1 95 ? 2.014 15.352 -1.26 1 82.5 95 ARG A O 1
ATOM 716 N N . ILE A 1 96 ? 0.56 13.688 -1.693 1 86.44 96 ILE A N 1
ATOM 717 C CA . ILE A 1 96 ? 0.355 13.383 -0.283 1 86.44 96 ILE A CA 1
ATOM 718 C C . ILE A 1 96 ? 0.931 12 0.033 1 86.44 96 ILE A C 1
ATOM 720 O O . ILE A 1 96 ? 0.607 11.016 -0.638 1 86.44 96 ILE A O 1
ATOM 724 N N . ALA A 1 97 ? 1.838 11.992 0.98 1 84.62 97 ALA A N 1
ATOM 725 C CA . ALA A 1 97 ? 2.324 10.719 1.51 1 84.62 97 ALA A CA 1
ATOM 726 C C . ALA A 1 97 ? 1.57 10.328 2.779 1 84.62 97 ALA A C 1
ATOM 728 O O . ALA A 1 97 ? 1.354 11.164 3.66 1 84.62 97 ALA A O 1
ATOM 729 N N . CYS A 1 98 ? 1.143 9.109 2.805 1 85.19 98 CYS A N 1
ATOM 730 C CA . CYS A 1 98 ? 0.468 8.703 4.035 1 85.19 98 CYS A CA 1
ATOM 731 C C . CYS A 1 98 ? 0.76 7.246 4.359 1 85.19 98 CYS A C 1
ATOM 733 O O . CYS A 1 98 ? 1.104 6.461 3.471 1 85.19 98 CYS A O 1
ATOM 735 N N . ARG A 1 99 ? 0.674 6.977 5.562 1 80.44 99 ARG A N 1
ATOM 736 C CA . ARG A 1 99 ? 0.764 5.59 6.008 1 80.44 99 ARG A CA 1
ATOM 737 C C . ARG A 1 99 ? -0.495 4.812 5.641 1 80.44 99 ARG A C 1
ATOM 739 O O . ARG A 1 99 ? -1.602 5.355 5.684 1 80.44 99 ARG A O 1
ATOM 746 N N . PRO A 1 100 ? -0.351 3.529 5.387 1 78.94 100 PRO A N 1
ATOM 747 C CA . PRO A 1 100 ? -1.493 2.719 4.953 1 78.94 100 PRO A CA 1
ATOM 748 C C . PRO A 1 100 ? -2.652 2.756 5.945 1 78.94 100 PRO A C 1
ATOM 750 O O . PRO A 1 100 ? -3.818 2.771 5.539 1 78.94 100 PRO A O 1
ATOM 753 N N . THR A 1 101 ? -2.369 2.801 7.203 1 79.75 101 THR A N 1
ATOM 754 C CA . THR A 1 101 ? -3.4 2.799 8.234 1 79.75 101 THR A CA 1
ATOM 755 C C . THR A 1 101 ? -4.32 4.004 8.078 1 79.75 101 THR A C 1
ATOM 757 O O . THR A 1 101 ? -5.5 3.943 8.438 1 79.75 101 THR A O 1
ATOM 760 N N . LEU A 1 102 ? -3.803 5.027 7.531 1 86.38 102 LEU A N 1
ATOM 761 C CA . LEU A 1 102 ? -4.535 6.285 7.488 1 86.38 102 LEU A CA 1
ATOM 762 C C . LEU A 1 102 ? -5.168 6.5 6.117 1 86.38 102 LEU A C 1
ATOM 764 O O . LEU A 1 102 ? -5.926 7.457 5.918 1 86.38 102 LEU A O 1
ATOM 768 N N . ALA A 1 103 ? -4.902 5.621 5.211 1 84.62 103 ALA A N 1
ATOM 769 C CA . ALA A 1 103 ? -5.246 5.859 3.812 1 84.62 103 ALA A CA 1
ATOM 770 C C . ALA A 1 103 ? -6.758 5.953 3.627 1 84.62 103 ALA A C 1
ATOM 772 O O . ALA A 1 103 ? -7.262 6.926 3.062 1 84.62 103 ALA A O 1
ATOM 773 N N . ARG A 1 104 ? -7.449 4.953 4.078 1 82.94 104 ARG A N 1
ATOM 774 C CA . ARG A 1 104 ? -8.898 4.965 3.904 1 82.94 104 ARG A CA 1
ATOM 775 C C . ARG A 1 104 ? -9.547 6.023 4.785 1 82.94 104 ARG A C 1
ATOM 777 O O . ARG A 1 104 ? -10.398 6.793 4.324 1 82.94 104 ARG A O 1
ATOM 784 N N . GLU A 1 105 ? -9.18 5.992 5.996 1 84.94 105 GLU A N 1
ATOM 785 C CA . GLU A 1 105 ? -9.594 6.996 6.969 1 84.94 105 GLU A CA 1
ATOM 786 C C . GLU A 1 105 ? -8.422 7.457 7.824 1 84.94 105 GLU A C 1
ATOM 788 O O . GLU A 1 105 ? -7.727 6.633 8.43 1 84.94 105 GLU A O 1
ATOM 793 N N . PRO A 1 106 ? -8.18 8.688 7.738 1 86.94 106 PRO A N 1
ATOM 794 C CA . PRO A 1 106 ? -8.992 9.844 7.34 1 86.94 106 PRO A CA 1
ATOM 795 C C . PRO A 1 106 ? -8.594 10.391 5.969 1 86.94 106 PRO A C 1
ATOM 797 O O . PRO A 1 106 ? -9.266 11.289 5.445 1 86.94 106 PRO A O 1
ATOM 800 N N . VAL A 1 107 ? -7.637 9.914 5.379 1 88.25 107 VAL A N 1
ATOM 801 C CA . VAL A 1 107 ? -7.016 10.586 4.242 1 88.25 107 VAL A CA 1
ATOM 802 C C . VAL A 1 107 ? -7.996 10.633 3.072 1 88.25 107 VAL A C 1
ATOM 804 O O . VAL A 1 107 ? -8.117 11.656 2.398 1 88.25 107 VAL A O 1
ATOM 807 N N . ALA A 1 108 ? -8.68 9.562 2.807 1 87 108 ALA A N 1
ATOM 808 C CA . ALA A 1 108 ? -9.648 9.555 1.717 1 87 108 ALA A CA 1
ATOM 809 C C . ALA A 1 108 ? -10.703 10.641 1.922 1 87 108 ALA A C 1
ATOM 811 O O . ALA A 1 108 ? -11.07 11.344 0.979 1 87 108 ALA A O 1
ATOM 812 N N . ARG A 1 109 ? -11.188 10.734 3.08 1 86.69 109 ARG A N 1
ATOM 813 C CA . ARG A 1 109 ? -12.188 11.75 3.391 1 86.69 109 ARG A CA 1
ATOM 814 C C . ARG A 1 109 ? -11.617 13.148 3.205 1 86.69 109 ARG A C 1
ATOM 816 O O . ARG A 1 109 ? -12.25 14.008 2.586 1 86.69 109 ARG A O 1
ATOM 823 N N . LEU A 1 110 ? -10.477 13.367 3.744 1 88 110 LEU A N 1
ATOM 824 C CA . LEU A 1 110 ? -9.844 14.672 3.658 1 88 110 LEU A CA 1
ATOM 825 C C . LEU A 1 110 ? -9.57 15.055 2.205 1 88 110 LEU A C 1
ATOM 827 O O . LEU A 1 110 ? -9.844 16.188 1.795 1 88 110 LEU A O 1
ATOM 831 N N . VAL A 1 111 ? -9.07 14.102 1.469 1 86.31 111 VAL A N 1
ATOM 832 C CA . VAL A 1 111 ? -8.75 14.352 0.066 1 86.31 111 VAL A CA 1
ATOM 833 C C . VAL A 1 111 ? -10.039 14.547 -0.729 1 86.31 111 VAL A C 1
ATOM 835 O O . VAL A 1 111 ? -10.109 15.422 -1.6 1 86.31 111 VAL A O 1
ATOM 838 N N . GLY A 1 112 ? -11.008 13.727 -0.446 1 85.06 112 GLY A N 1
ATOM 839 C CA . GLY A 1 112 ? -12.297 13.891 -1.1 1 85.06 112 GLY A CA 1
ATOM 840 C C . GLY A 1 112 ? -12.906 15.266 -0.895 1 85.06 112 GLY A C 1
ATOM 841 O O . GLY A 1 112 ? -13.391 15.883 -1.843 1 85.06 112 GLY A O 1
ATOM 842 N N . GLY A 1 113 ? -12.906 15.648 0.359 1 84.88 113 GLY A N 1
ATOM 843 C CA . GLY A 1 113 ? -13.398 16.984 0.664 1 84.88 113 GLY A CA 1
ATOM 844 C C . GLY A 1 113 ? -12.602 18.078 -0.018 1 84.88 113 GLY A C 1
ATOM 845 O O . GLY A 1 113 ? -13.172 19.047 -0.518 1 84.88 113 GLY A O 1
ATOM 846 N N . PHE A 1 114 ? -11.328 17.906 -0.026 1 84.31 114 PHE A N 1
ATOM 847 C CA . PHE A 1 114 ? -10.445 18.891 -0.652 1 84.31 114 PHE A CA 1
ATOM 848 C C . PHE A 1 114 ? -10.703 18.969 -2.15 1 84.31 114 PHE A C 1
ATOM 850 O O . PHE A 1 114 ? -10.766 20.062 -2.715 1 84.31 114 PHE A O 1
ATOM 857 N N . PHE A 1 115 ? -10.867 17.797 -2.707 1 77.94 115 PHE A N 1
ATOM 858 C CA . PHE A 1 115 ? -11.203 17.719 -4.125 1 77.94 115 PHE A CA 1
ATOM 859 C C . PHE A 1 115 ? -12.516 18.422 -4.418 1 77.94 115 PHE A C 1
ATOM 861 O O . PHE A 1 115 ? -12.648 19.109 -5.438 1 77.94 115 PHE A O 1
ATOM 868 N N . GLY A 1 116 ? -13.422 18.234 -3.672 1 76.81 116 GLY A N 1
ATOM 869 C CA . GLY A 1 116 ? -14.719 18.875 -3.84 1 76.81 116 GLY A CA 1
ATOM 870 C C . GLY A 1 116 ? -14.648 20.391 -3.742 1 76.81 116 GLY A C 1
ATOM 871 O O . GLY A 1 116 ? -15.352 21.094 -4.473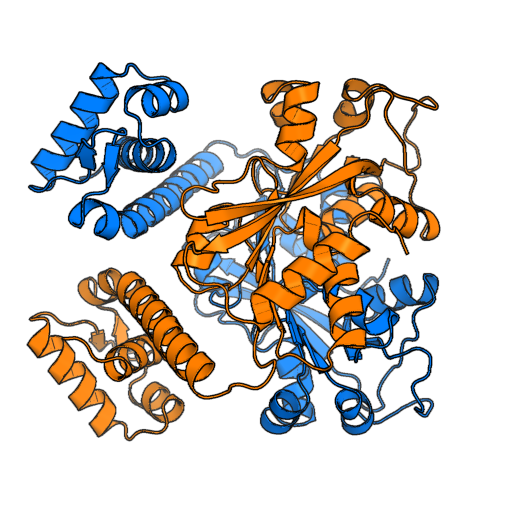 1 76.81 116 GLY A O 1
ATOM 872 N N . GLU A 1 117 ? -13.828 20.812 -2.863 1 77.19 117 GLU A N 1
ATOM 873 C CA . GLU A 1 117 ? -13.75 22.25 -2.59 1 77.19 117 GLU A CA 1
ATOM 874 C C . GLU A 1 117 ? -12.828 22.953 -3.586 1 77.19 117 GLU A C 1
ATOM 876 O O . GLU A 1 117 ? -13.109 24.078 -4.012 1 77.19 117 GLU A O 1
ATOM 881 N N . TYR A 1 118 ? -11.75 22.359 -3.984 1 73.06 118 TYR A N 1
ATOM 882 C CA . TYR A 1 118 ? -10.734 23.078 -4.738 1 73.06 118 TYR A CA 1
ATOM 883 C C . TYR A 1 118 ? -10.57 22.5 -6.137 1 73.06 118 TYR A C 1
ATOM 885 O O . TYR A 1 118 ? -9.883 23.062 -6.984 1 73.06 118 TYR A O 1
ATOM 893 N N . GLY A 1 119 ? -11.258 21.547 -6.441 1 64.38 119 GLY A N 1
ATOM 894 C CA . GLY A 1 119 ? -11.203 20.922 -7.758 1 64.38 119 GLY A CA 1
ATOM 895 C C . GLY A 1 119 ? -10.094 19.906 -7.895 1 64.38 119 GLY A C 1
ATOM 896 O O . GLY A 1 119 ? -9.398 19.594 -6.922 1 64.38 119 GLY A O 1
ATOM 897 N N . ALA A 1 120 ? -9.953 19.422 -9.211 1 55.75 120 ALA A N 1
ATOM 898 C CA . ALA A 1 120 ? -9.102 18.281 -9.531 1 55.75 120 ALA A CA 1
ATOM 899 C C . ALA A 1 120 ? -7.625 18.641 -9.391 1 55.75 120 ALA A C 1
ATOM 901 O O . ALA A 1 120 ? -7.152 19.594 -10.008 1 55.75 120 ALA A O 1
ATOM 902 N N . LEU A 1 121 ? -7.074 18.531 -8.281 1 55.31 121 LEU A N 1
ATOM 903 C CA . LEU A 1 121 ? -5.621 18.562 -8.141 1 55.31 121 LEU A CA 1
ATOM 904 C C . LEU A 1 121 ? -5.012 17.203 -8.477 1 55.31 121 LEU A C 1
ATOM 906 O O . LEU A 1 121 ? -5.641 16.156 -8.258 1 55.31 121 LEU A O 1
ATOM 910 N N . GLU A 1 122 ? -4.078 17.297 -9.422 1 58.97 122 GLU A N 1
ATOM 911 C CA . GLU A 1 122 ? -3.338 16.047 -9.578 1 58.97 122 GLU A CA 1
ATOM 912 C C . GLU A 1 122 ? -2.77 15.57 -8.242 1 58.97 122 GLU A C 1
ATOM 914 O O . GLU A 1 122 ? -1.826 16.172 -7.719 1 58.97 122 GLU A O 1
ATOM 919 N N . LEU A 1 123 ? -3.602 14.789 -7.578 1 61.66 123 LEU A N 1
ATOM 920 C CA . LEU A 1 123 ? -3.188 14.281 -6.277 1 61.66 123 LEU A CA 1
ATOM 921 C C . LEU A 1 123 ? -2.58 12.883 -6.41 1 61.66 123 LEU A C 1
ATOM 923 O O . LEU A 1 123 ? -3.074 12.062 -7.18 1 61.66 123 LEU A O 1
ATOM 927 N N . GLU A 1 124 ? -1.345 12.828 -5.973 1 64.88 124 GLU A N 1
ATOM 928 C CA . GLU A 1 124 ? -0.733 11.516 -5.801 1 64.88 124 GLU A CA 1
ATOM 929 C C . GLU A 1 124 ? -0.632 11.141 -4.324 1 64.88 124 GLU A C 1
ATOM 931 O O . GLU A 1 124 ? -0.201 11.953 -3.502 1 64.88 124 GLU A O 1
ATOM 936 N N . ILE A 1 125 ? -1.192 10.07 -3.994 1 68.31 125 ILE A N 1
ATOM 937 C CA . ILE A 1 125 ? -1.059 9.562 -2.631 1 68.31 125 ILE A CA 1
ATOM 938 C C . ILE A 1 125 ? -0.092 8.383 -2.611 1 68.31 125 ILE A C 1
ATOM 940 O O . ILE A 1 125 ? -0.387 7.324 -3.168 1 68.31 125 ILE A O 1
ATOM 944 N N . ALA A 1 126 ? 1.02 8.617 -1.99 1 64.38 126 ALA A N 1
ATOM 945 C CA . ALA A 1 126 ? 2.096 7.633 -1.954 1 64.38 126 ALA A CA 1
ATOM 946 C C . ALA A 1 126 ? 2.127 6.902 -0.613 1 64.38 126 ALA A C 1
ATOM 948 O O . ALA A 1 126 ? 1.788 7.48 0.422 1 64.38 126 ALA A O 1
ATOM 949 N N . ASN A 1 127 ? 2.529 5.691 -0.705 1 66.75 127 ASN A N 1
ATOM 950 C CA . ASN A 1 127 ? 2.652 4.848 0.479 1 66.75 127 ASN A CA 1
ATOM 951 C C . ASN A 1 127 ? 3.951 5.121 1.231 1 66.75 127 ASN A C 1
ATOM 953 O O . ASN A 1 127 ? 5.035 5.082 0.645 1 66.75 127 ASN A O 1
ATOM 957 N N . ILE A 1 128 ? 3.783 5.562 2.428 1 64.19 128 ILE A N 1
ATOM 958 C CA . ILE A 1 128 ? 4.949 5.523 3.301 1 64.19 128 ILE A CA 1
ATOM 959 C C . ILE A 1 128 ? 5.188 4.09 3.779 1 64.19 128 ILE A C 1
ATOM 961 O O . ILE A 1 128 ? 4.516 3.619 4.699 1 64.19 128 ILE A O 1
ATOM 965 N N . GLY A 1 129 ? 6.059 3.414 3.008 1 62.06 129 GLY A N 1
ATOM 966 C CA . GLY A 1 129 ? 6.316 2.008 3.266 1 62.06 129 GLY A CA 1
ATOM 967 C C . GLY A 1 129 ? 6.965 1.759 4.617 1 62.06 129 GLY A C 1
ATOM 968 O O . GLY A 1 129 ? 7.352 2.701 5.309 1 62.06 129 GLY A O 1
ATOM 969 N N . TRP A 1 130 ? 7.16 0.529 4.91 1 55.12 130 TRP A N 1
ATOM 970 C CA . TRP A 1 130 ? 7.637 0.035 6.199 1 55.12 130 TRP A CA 1
ATOM 971 C C . TRP A 1 130 ? 9.008 0.609 6.531 1 55.12 130 TRP A C 1
ATOM 973 O O . TRP A 1 130 ? 9.258 1.013 7.668 1 55.12 130 TRP A O 1
ATOM 983 N N . HIS A 1 131 ? 9.656 0.655 5.539 1 48.5 131 HIS A N 1
ATOM 984 C CA . HIS A 1 131 ? 11.047 1.026 5.805 1 48.5 131 HIS A CA 1
ATOM 985 C C . HIS A 1 131 ? 11.281 2.508 5.531 1 48.5 131 HIS A C 1
ATOM 987 O O . HIS A 1 131 ? 12.43 2.961 5.5 1 48.5 131 HIS A O 1
ATOM 993 N N . SER A 1 132 ? 10.227 3.201 5.387 1 60.5 132 SER A N 1
ATOM 994 C CA . SER A 1 132 ? 10.367 4.625 5.094 1 60.5 132 SER A CA 1
ATOM 995 C C . SER A 1 132 ? 9.68 5.477 6.156 1 60.5 132 SER A C 1
ATOM 997 O O . SER A 1 132 ? 9.188 4.953 7.156 1 60.5 132 SER A O 1
ATOM 999 N N . SER A 1 133 ? 9.977 6.719 6.133 1 68.62 133 SER A N 1
ATOM 1000 C CA . SER A 1 133 ? 9.352 7.711 7.008 1 68.62 133 SER A CA 1
ATOM 1001 C C . SER A 1 133 ? 8.812 8.891 6.211 1 68.62 133 SER A C 1
ATOM 1003 O O . SER A 1 133 ? 9.117 9.039 5.023 1 68.62 133 SER A O 1
ATOM 1005 N N . ALA A 1 134 ? 8 9.57 6.938 1 79 134 ALA A N 1
ATOM 1006 C CA . ALA A 1 134 ? 7.465 10.781 6.32 1 79 134 ALA A CA 1
ATOM 1007 C C . ALA A 1 134 ? 8.586 11.703 5.855 1 79 134 ALA A C 1
ATOM 1009 O O . ALA A 1 134 ? 8.555 12.219 4.738 1 79 134 ALA A O 1
ATOM 1010 N N . TYR A 1 135 ? 9.555 11.836 6.691 1 74.75 135 TYR A N 1
ATOM 1011 C CA . TYR A 1 135 ? 10.672 12.711 6.352 1 74.75 135 TYR A CA 1
ATOM 1012 C C . TYR A 1 135 ? 11.406 12.211 5.113 1 74.75 135 TYR A C 1
ATOM 1014 O O . TYR A 1 135 ? 11.68 12.984 4.191 1 74.75 135 TYR A O 1
ATOM 1022 N N . ARG A 1 136 ? 11.633 10.969 5.152 1 66.62 136 ARG A N 1
ATOM 1023 C CA . ARG A 1 136 ? 12.383 10.398 4.039 1 66.62 136 ARG A CA 1
ATOM 1024 C C . ARG A 1 136 ? 11.609 10.539 2.73 1 66.62 136 ARG A C 1
ATOM 1026 O O . ARG A 1 136 ? 12.195 10.844 1.689 1 66.62 136 ARG A O 1
ATOM 1033 N N . MET A 1 137 ? 10.359 10.352 2.832 1 72.19 137 MET A N 1
ATOM 1034 C CA . MET A 1 137 ? 9.531 10.469 1.64 1 72.19 137 MET A CA 1
ATOM 1035 C C . MET A 1 137 ? 9.523 11.898 1.111 1 72.19 137 MET A C 1
ATOM 1037 O O . MET A 1 137 ? 9.695 12.117 -0.087 1 72.19 137 MET A O 1
ATOM 1041 N N . LEU A 1 138 ? 9.391 12.844 1.968 1 76.06 138 LEU A N 1
ATOM 1042 C CA . LEU A 1 138 ? 9.281 14.242 1.564 1 76.06 138 LEU A CA 1
ATOM 1043 C C . LEU A 1 138 ? 10.625 14.789 1.103 1 76.06 138 LEU A C 1
ATOM 1045 O O . LEU A 1 138 ? 10.695 15.539 0.131 1 76.06 138 LEU A O 1
ATOM 1049 N N . ARG A 1 139 ? 11.57 14.312 1.803 1 68.38 139 ARG A N 1
ATOM 1050 C CA . ARG A 1 139 ? 12.914 14.75 1.43 1 68.38 139 ARG A CA 1
ATOM 1051 C C . ARG A 1 139 ? 13.297 14.227 0.048 1 68.38 139 ARG A C 1
ATOM 1053 O O . ARG A 1 139 ? 13.992 14.906 -0.709 1 68.38 139 ARG A O 1
ATOM 1060 N N . ALA A 1 140 ? 12.82 13.078 -0.116 1 60 140 ALA A N 1
ATOM 1061 C CA . ALA A 1 140 ? 13.117 12.445 -1.4 1 60 140 ALA A CA 1
ATOM 1062 C C . ALA A 1 140 ? 12.234 13.016 -2.508 1 60 140 ALA A C 1
ATOM 1064 O O . ALA A 1 140 ? 12.383 12.648 -3.676 1 60 140 ALA A O 1
ATOM 1065 N N . GLY A 1 141 ? 11.297 13.859 -2.168 1 64.06 141 GLY A N 1
ATOM 1066 C CA . GLY A 1 141 ? 10.422 14.469 -3.156 1 64.06 141 GLY A CA 1
ATOM 1067 C C . GLY A 1 141 ? 9.258 13.586 -3.557 1 64.06 141 GLY A C 1
ATOM 1068 O O . GLY A 1 141 ? 8.602 13.836 -4.57 1 64.06 141 GLY A O 1
ATOM 1069 N N . LEU A 1 142 ? 9.039 12.648 -2.844 1 65.81 142 LEU A N 1
ATOM 1070 C CA . LEU A 1 142 ? 7.977 11.703 -3.154 1 65.81 142 LEU A CA 1
ATOM 1071 C C . LEU A 1 142 ? 6.664 12.125 -2.5 1 65.81 142 LEU A C 1
ATOM 1073 O O . LEU A 1 142 ? 5.676 11.383 -2.549 1 65.81 142 LEU A O 1
ATOM 1077 N N . GLY A 1 143 ? 6.664 13.25 -1.974 1 77 143 GLY A N 1
ATOM 1078 C CA . GLY A 1 143 ? 5.508 13.867 -1.352 1 77 143 GLY A CA 1
ATOM 1079 C C . GLY A 1 143 ? 5.734 15.328 -0.992 1 77 143 GLY A C 1
ATOM 1080 O O . GLY A 1 143 ? 6.867 15.734 -0.729 1 77 143 GLY A O 1
ATOM 1081 N N . ASP A 1 144 ? 4.695 16 -1.016 1 81.56 144 ASP A N 1
ATOM 1082 C CA . ASP A 1 144 ? 4.738 17.406 -0.6 1 81.56 144 ASP A CA 1
ATOM 1083 C C . ASP A 1 144 ? 4.285 17.562 0.85 1 81.56 144 ASP A C 1
ATOM 1085 O O . ASP A 1 144 ? 4.781 18.422 1.571 1 81.56 144 ASP A O 1
ATOM 1089 N N . VAL A 1 145 ? 3.344 16.75 1.163 1 88.94 145 VAL A N 1
ATOM 1090 C CA . VAL A 1 145 ? 2.809 16.719 2.52 1 88.94 145 VAL A CA 1
ATOM 1091 C C . VAL A 1 145 ? 2.641 15.281 2.98 1 88.94 145 VAL A C 1
ATOM 1093 O O . VAL A 1 145 ? 2.273 14.406 2.188 1 88.94 145 VAL A O 1
ATOM 1096 N N . ALA A 1 146 ? 2.953 15.094 4.219 1 90.31 146 ALA A N 1
ATOM 1097 C CA . ALA A 1 146 ? 2.754 13.766 4.797 1 90.31 146 ALA A CA 1
ATOM 1098 C C . ALA A 1 146 ? 1.628 13.781 5.828 1 90.31 146 ALA A C 1
ATOM 1100 O O . ALA A 1 146 ? 1.509 14.727 6.613 1 90.31 146 ALA A O 1
ATOM 1101 N N . ILE A 1 147 ? 0.743 12.859 5.703 1 90.5 147 ILE A N 1
ATOM 1102 C CA . ILE A 1 147 ? -0.195 12.539 6.773 1 90.5 147 ILE A CA 1
ATOM 1103 C C . ILE A 1 147 ? 0.236 11.242 7.461 1 90.5 147 ILE A C 1
ATOM 1105 O O . ILE A 1 147 ? 0.166 10.164 6.867 1 90.5 147 ILE A O 1
ATOM 1109 N N . THR A 1 148 ? 0.696 11.43 8.656 1 89.44 148 THR A N 1
ATOM 1110 C CA . THR A 1 148 ? 1.292 10.312 9.383 1 89.44 148 THR A CA 1
ATOM 1111 C C . THR A 1 148 ? 0.96 10.398 10.867 1 89.44 148 THR A C 1
ATOM 1113 O O . THR A 1 148 ? -0.06 10.977 11.25 1 89.44 148 THR A O 1
ATOM 1116 N N . THR A 1 149 ? 1.685 9.656 11.602 1 87.31 149 THR A N 1
ATOM 1117 C CA . THR A 1 149 ? 1.432 9.625 13.039 1 87.31 149 THR A CA 1
ATOM 1118 C C . THR A 1 149 ? 2.58 10.281 13.805 1 87.31 149 THR A C 1
ATOM 1120 O O . THR A 1 149 ? 3.695 10.383 13.289 1 87.31 149 THR A O 1
ATOM 1123 N N . ALA A 1 150 ? 2.266 10.695 14.984 1 84.56 150 ALA A N 1
ATOM 1124 C CA . ALA A 1 150 ? 3.205 11.461 15.797 1 84.56 150 ALA A CA 1
ATOM 1125 C C . ALA A 1 150 ? 4.449 10.641 16.125 1 84.56 150 ALA A C 1
ATOM 1127 O O . ALA A 1 150 ? 5.508 11.195 16.422 1 84.56 150 ALA A O 1
ATOM 1128 N N . ASP A 1 151 ? 4.348 9.359 16.031 1 77.56 151 ASP A N 1
ATOM 1129 C CA . ASP A 1 151 ? 5.48 8.508 16.375 1 77.56 151 ASP A CA 1
ATOM 1130 C C . ASP A 1 151 ? 6.383 8.266 15.172 1 77.56 151 ASP A C 1
ATOM 1132 O O . ASP A 1 151 ? 7.391 7.559 15.273 1 77.56 151 ASP A O 1
ATOM 1136 N N . ASP A 1 152 ? 6.078 8.805 14.031 1 78.94 152 ASP A N 1
ATOM 1137 C CA . ASP A 1 152 ? 6.918 8.711 12.844 1 78.94 152 ASP A CA 1
ATOM 1138 C C . ASP A 1 152 ? 8.195 9.539 13 1 78.94 152 ASP A C 1
ATOM 1140 O O . ASP A 1 152 ? 8.328 10.297 13.961 1 78.94 152 ASP A O 1
ATOM 1144 N N . ASP A 1 153 ? 9.109 9.219 12.133 1 74.12 153 ASP A N 1
ATOM 1145 C CA . ASP A 1 153 ? 10.258 10.109 12.047 1 74.12 153 ASP A CA 1
ATOM 1146 C C . ASP A 1 153 ? 9.883 11.438 11.391 1 74.12 153 ASP A C 1
ATOM 1148 O O . ASP A 1 153 ? 9.617 11.484 10.188 1 74.12 153 ASP A O 1
ATOM 1152 N N . LEU A 1 154 ? 9.883 12.422 12.242 1 78.88 154 LEU A N 1
ATOM 1153 C CA . LEU A 1 154 ? 9.375 13.711 11.789 1 78.88 154 LEU A CA 1
ATOM 1154 C C . LEU A 1 154 ? 10.484 14.758 11.773 1 78.88 154 LEU A C 1
ATOM 1156 O O . LEU A 1 154 ? 10.227 15.945 11.555 1 78.88 154 LEU A O 1
ATOM 1160 N N . ASP A 1 155 ? 11.617 14.242 11.984 1 75.38 155 ASP A N 1
ATOM 1161 C CA . ASP A 1 155 ? 12.727 15.188 12.07 1 75.38 155 ASP A CA 1
ATOM 1162 C C . ASP A 1 155 ? 12.945 15.906 10.742 1 75.38 155 ASP A C 1
ATOM 1164 O O . ASP A 1 155 ? 13.109 15.258 9.703 1 75.38 155 ASP A O 1
ATOM 1168 N N . GLY A 1 156 ? 12.953 17.25 10.789 1 78.44 156 GLY A N 1
ATOM 1169 C CA . GLY A 1 156 ? 13.141 18.062 9.594 1 78.44 156 GLY A CA 1
ATOM 1170 C C . GLY A 1 156 ? 11.836 18.531 8.984 1 78.44 156 GLY A C 1
ATOM 1171 O O . GLY A 1 156 ? 11.844 19.281 8 1 78.44 156 GLY A O 1
ATOM 1172 N N . LEU A 1 157 ? 10.828 18.094 9.57 1 88.12 157 LEU A N 1
ATOM 1173 C CA . LEU A 1 157 ? 9.523 18.516 9.07 1 88.12 157 LEU A CA 1
ATOM 1174 C C . LEU A 1 157 ? 8.883 19.531 10.008 1 88.12 157 LEU A C 1
ATOM 1176 O O . LEU A 1 157 ? 9.133 19.516 11.219 1 88.12 157 LEU A O 1
ATOM 1180 N N . GLU A 1 158 ? 8.219 20.484 9.445 1 91.56 158 GLU A N 1
ATOM 1181 C CA . GLU A 1 158 ? 7.23 21.234 10.211 1 91.56 158 GLU A CA 1
ATOM 1182 C C . GLU A 1 158 ? 5.945 20.438 10.383 1 91.56 158 GLU A C 1
ATOM 1184 O O . GLU A 1 158 ? 5.32 20.031 9.398 1 91.56 158 GLU A O 1
ATOM 1189 N N . VAL A 1 159 ? 5.637 20.203 11.609 1 93.12 159 VAL A N 1
ATOM 1190 C CA . VAL A 1 159 ? 4.57 19.25 11.906 1 93.12 159 VAL A CA 1
ATOM 1191 C C . VAL A 1 159 ? 3.422 19.969 12.617 1 93.12 159 VAL A C 1
ATOM 1193 O O . VAL A 1 159 ? 3.648 20.828 13.477 1 93.12 159 VAL A O 1
ATOM 1196 N N . GLU A 1 160 ? 2.236 19.641 12.219 1 92.5 160 GLU A N 1
ATOM 1197 C CA . GLU A 1 160 ? 1.021 20.094 12.891 1 92.5 160 GLU A CA 1
ATOM 1198 C C . GLU A 1 160 ? 0.151 18.906 13.312 1 92.5 160 GLU A C 1
ATOM 1200 O O . GLU A 1 160 ? 0.029 17.922 12.578 1 92.5 160 GLU A O 1
ATOM 1205 N N . SER A 1 161 ? -0.374 19.078 14.516 1 93.56 161 SER A N 1
ATOM 1206 C CA . SER A 1 161 ? -1.301 18.062 14.984 1 93.56 161 SER A CA 1
ATOM 1207 C C . SER A 1 161 ? -2.666 18.203 14.32 1 93.56 161 SER A C 1
ATOM 1209 O O . SER A 1 161 ? -3.209 19.312 14.242 1 93.56 161 SER A O 1
ATOM 1211 N N . LEU A 1 162 ? -3.148 17.141 13.766 1 93.69 162 LEU A N 1
ATOM 1212 C CA . LEU A 1 162 ? -4.504 17.156 13.227 1 93.69 162 LEU A CA 1
ATOM 1213 C C . LEU A 1 162 ? -5.512 16.703 14.273 1 93.69 162 LEU A C 1
ATOM 1215 O O . LEU A 1 162 ? -6.586 17.281 14.414 1 93.69 162 LEU A O 1
ATOM 1219 N N . GLY A 1 163 ? -5.18 15.57 15.031 1 91.81 163 GLY A N 1
ATOM 1220 C CA . GLY A 1 163 ? -6.078 15.086 16.062 1 91.81 163 GLY A CA 1
ATOM 1221 C C . GLY A 1 163 ? -5.883 13.609 16.375 1 91.81 163 GLY A C 1
ATOM 1222 O O . GLY A 1 163 ? -4.949 12.984 15.875 1 91.81 163 GLY A O 1
ATOM 1223 N N . ASP A 1 164 ? -6.773 13.203 17.312 1 90.44 164 ASP A N 1
ATOM 1224 C CA . ASP A 1 164 ? -6.742 11.812 17.766 1 90.44 164 ASP A CA 1
ATOM 1225 C C . ASP A 1 164 ? -7.652 10.938 16.906 1 90.44 164 ASP A C 1
ATOM 1227 O O . ASP A 1 164 ? -8.75 11.352 16.531 1 90.44 164 ASP A O 1
ATOM 1231 N N . LEU A 1 165 ? -7.109 9.789 16.516 1 89.81 165 LEU A N 1
ATOM 1232 C CA . LEU A 1 165 ? -7.855 8.797 15.75 1 89.81 165 LEU A CA 1
ATOM 1233 C C . LEU A 1 165 ? -8.07 7.523 16.562 1 89.81 165 LEU A C 1
ATOM 1235 O O . LEU A 1 165 ? -7.152 6.711 16.688 1 89.81 165 LEU A O 1
ATOM 1239 N N . PRO A 1 166 ? -9.258 7.34 17.094 1 91.19 166 PRO A N 1
ATOM 1240 C CA . PRO A 1 166 ? -9.531 6.125 17.859 1 91.19 166 PRO A CA 1
ATOM 1241 C C . PRO A 1 166 ? -9.555 4.871 17 1 91.19 166 PRO A C 1
ATOM 1243 O O . PRO A 1 166 ? -10.016 4.914 15.852 1 91.19 166 PRO A O 1
ATOM 1246 N N . LEU A 1 167 ? -9.031 3.781 17.562 1 91.06 167 LEU A N 1
ATOM 1247 C CA . LEU A 1 167 ? -9.023 2.496 16.875 1 91.06 167 LEU A CA 1
ATOM 1248 C C . LEU A 1 167 ? -10.023 1.533 17.5 1 91.06 167 LEU A C 1
ATOM 1250 O O . LEU A 1 167 ? -10.266 1.592 18.703 1 91.06 167 LEU A O 1
ATOM 1254 N N . VAL A 1 168 ? -10.594 0.688 16.656 1 93.44 168 VAL A N 1
ATOM 1255 C CA . VAL A 1 168 ? -11.461 -0.401 17.094 1 93.44 168 VAL A CA 1
ATOM 1256 C C . VAL A 1 168 ? -10.945 -1.727 16.531 1 93.44 168 VAL A C 1
ATOM 1258 O O . VAL A 1 168 ? -10.133 -1.744 15.609 1 93.44 168 VAL A O 1
ATOM 1261 N N . ALA A 1 169 ? -11.406 -2.754 17.109 1 94.56 169 ALA A N 1
ATOM 1262 C CA . ALA A 1 169 ? -10.945 -4.074 16.703 1 94.56 169 ALA A CA 1
ATOM 1263 C C . ALA A 1 169 ? -12.016 -4.793 15.875 1 94.56 169 ALA A C 1
ATOM 1265 O O . ALA A 1 169 ? -13.18 -4.855 16.281 1 94.56 169 ALA A O 1
ATOM 1266 N N . VAL A 1 170 ? -11.641 -5.211 14.695 1 95.44 170 VAL A N 1
ATOM 1267 C CA . VAL A 1 170 ? -12.438 -6.191 13.969 1 95.44 170 VAL A CA 1
ATOM 1268 C C . VAL A 1 170 ? -12.055 -7.602 14.414 1 95.44 170 VAL A C 1
ATOM 1270 O O . VAL A 1 170 ? -10.891 -8 14.297 1 95.44 170 VAL A O 1
ATOM 1273 N N . VAL A 1 171 ? -13.039 -8.328 14.938 1 96.19 171 VAL A N 1
ATOM 1274 C CA . VAL A 1 171 ? -12.766 -9.609 15.57 1 96.19 171 VAL A CA 1
ATOM 1275 C C . VAL A 1 171 ? -13.547 -10.719 14.859 1 96.19 171 VAL A C 1
ATOM 1277 O O . VAL A 1 171 ? -14.477 -10.438 14.102 1 96.19 171 VAL A O 1
ATOM 1280 N N . PRO A 1 172 ? -13.078 -11.961 15.07 1 94.81 172 PRO A N 1
ATOM 1281 C CA . PRO A 1 172 ? -13.867 -13.055 14.508 1 94.81 172 PRO A CA 1
ATOM 1282 C C . PRO A 1 172 ? -15.328 -13.008 14.938 1 94.81 172 PRO A C 1
ATOM 1284 O O . PRO A 1 172 ? -15.633 -12.672 16.078 1 94.81 172 PRO A O 1
ATOM 1287 N N . PRO A 1 173 ? -16.219 -13.352 13.977 1 93.75 173 PRO A N 1
ATOM 1288 C CA . PRO A 1 173 ? -17.656 -13.289 14.273 1 93.75 173 PRO A CA 1
ATOM 1289 C C . PRO A 1 173 ? -18.047 -14.148 15.469 1 93.75 173 PRO A C 1
ATOM 1291 O O . PRO A 1 173 ? -18.984 -13.812 16.188 1 93.75 173 PRO A O 1
ATOM 1294 N N . ASP A 1 174 ? -17.281 -15.164 15.695 1 92.75 174 ASP A N 1
ATOM 1295 C CA . ASP A 1 174 ? -17.656 -16.109 16.734 1 92.75 174 ASP A CA 1
ATOM 1296 C C . ASP A 1 174 ? -16.781 -15.945 17.984 1 92.75 174 ASP A C 1
ATOM 1298 O O . ASP A 1 174 ? -16.797 -16.797 18.875 1 92.75 174 ASP A O 1
ATOM 1302 N N . ALA A 1 175 ? -16.062 -14.867 18.031 1 94.19 175 ALA A N 1
ATOM 1303 C CA . ALA A 1 175 ? -15.172 -14.664 19.172 1 94.19 175 ALA A CA 1
ATOM 1304 C C . ALA A 1 175 ? -15.969 -14.516 20.469 1 94.19 175 ALA A C 1
ATOM 1306 O O . ALA A 1 175 ? -17.016 -13.859 20.484 1 94.19 175 ALA A O 1
ATOM 1307 N N . GLU A 1 176 ? -15.531 -15.156 21.484 1 92.56 176 GLU A N 1
ATOM 1308 C CA . GLU A 1 176 ? -16.141 -15.023 22.812 1 92.56 176 GLU A CA 1
ATOM 1309 C C . GLU A 1 176 ? -15.547 -13.859 23.578 1 92.56 176 GLU A C 1
ATOM 1311 O O . GLU A 1 176 ? -14.57 -14.031 24.312 1 92.56 176 GLU A O 1
ATOM 1316 N N . LEU A 1 177 ? -16.109 -12.75 23.406 1 93.06 177 LEU A N 1
ATOM 1317 C CA . LEU A 1 177 ? -15.648 -11.523 24.047 1 93.06 177 LEU A CA 1
ATOM 1318 C C . LEU A 1 177 ? -16.797 -10.805 24.734 1 93.06 177 LEU A C 1
ATOM 1320 O O . LEU A 1 177 ? -17.938 -10.875 24.266 1 93.06 177 LEU A O 1
ATOM 1324 N N . GLY A 1 178 ? -16.516 -10.164 25.859 1 89 178 GLY A N 1
ATOM 1325 C CA . GLY A 1 178 ? -17.5 -9.312 26.5 1 89 178 GLY A CA 1
ATOM 1326 C C . GLY A 1 178 ? -17.734 -8.008 25.766 1 89 178 GLY A C 1
ATOM 1327 O O . GLY A 1 178 ? -17.281 -7.84 24.625 1 89 178 GLY A O 1
ATOM 1328 N N . ASP A 1 179 ? -18.5 -7.074 26.297 1 86.69 179 ASP A N 1
ATOM 1329 C CA . ASP A 1 179 ? -18.859 -5.801 25.672 1 86.69 179 ASP A CA 1
ATOM 1330 C C . ASP A 1 179 ? -17.641 -4.883 25.578 1 86.69 179 ASP A C 1
ATOM 1332 O O . ASP A 1 179 ? -17.453 -4.184 24.578 1 86.69 179 ASP A O 1
ATOM 1336 N N . GLU A 1 180 ? -16.797 -4.922 26.578 1 92 180 GLU A N 1
ATOM 1337 C CA . GLU A 1 180 ? -15.594 -4.102 26.609 1 92 180 GLU A CA 1
ATOM 1338 C C . GLU A 1 180 ? -14.375 -4.926 27.016 1 92 180 GLU A C 1
ATOM 1340 O O . GLU A 1 180 ? -13.82 -4.723 28.094 1 92 180 GLU A O 1
ATOM 1345 N N . PRO A 1 181 ? -14.023 -5.742 26.078 1 95.38 181 PRO A N 1
ATOM 1346 C CA . PRO A 1 181 ? -12.875 -6.59 26.422 1 95.38 181 PRO A CA 1
ATOM 1347 C C . PRO A 1 181 ? -11.578 -5.797 26.578 1 95.38 181 PRO A C 1
ATOM 1349 O O . PRO A 1 181 ? -11.461 -4.688 26.062 1 95.38 181 PRO A O 1
ATOM 1352 N N . SER A 1 182 ? -10.719 -6.406 27.375 1 93.44 182 SER A N 1
ATOM 1353 C CA . SER A 1 182 ? -9.383 -5.816 27.453 1 93.44 182 SER A CA 1
ATOM 1354 C C . SER A 1 182 ? -8.609 -6 26.156 1 93.44 182 SER A C 1
ATOM 1356 O O . SER A 1 182 ? -8.945 -6.867 25.344 1 93.44 182 SER A O 1
ATOM 1358 N N . LEU A 1 183 ? -7.594 -5.18 25.953 1 91.75 183 LEU A N 1
ATOM 1359 C CA . LEU A 1 183 ? -6.73 -5.297 24.781 1 91.75 183 LEU A CA 1
ATOM 1360 C C . LEU A 1 183 ? -6.07 -6.672 24.734 1 91.75 183 LEU A C 1
ATOM 1362 O O . LEU A 1 183 ? -5.934 -7.262 23.656 1 91.75 183 LEU A O 1
ATOM 1366 N N . GLU A 1 184 ? -5.699 -7.129 25.891 1 90.12 184 GLU A N 1
ATOM 1367 C CA . GLU A 1 184 ? -5.047 -8.43 25.984 1 90.12 184 GLU A CA 1
ATOM 1368 C C . GLU A 1 184 ? -5.973 -9.547 25.516 1 90.12 184 GLU A C 1
ATOM 1370 O O . GLU A 1 184 ? -5.555 -10.438 24.766 1 90.12 184 GLU A O 1
ATOM 1375 N N . GLU A 1 185 ? -7.23 -9.469 25.953 1 93 185 GLU A N 1
ATOM 1376 C CA . GLU A 1 185 ? -8.219 -10.461 25.531 1 93 185 GLU A CA 1
ATOM 1377 C C . GLU A 1 185 ? -8.383 -10.469 24.016 1 93 185 GLU A C 1
ATOM 1379 O O . GLU A 1 185 ? -8.531 -11.531 23.406 1 93 185 GLU A O 1
ATOM 1384 N N . VAL A 1 186 ? -8.281 -9.352 23.422 1 94.25 186 VAL A N 1
ATOM 1385 C CA . VAL A 1 186 ? -8.539 -9.211 22 1 94.25 186 VAL A CA 1
ATOM 1386 C C . VAL A 1 186 ? -7.348 -9.727 21.203 1 94.25 186 VAL A C 1
ATOM 1388 O O . VAL A 1 186 ? -7.512 -10.508 20.266 1 94.25 186 VAL A O 1
ATOM 1391 N N . ILE A 1 187 ? -6.133 -9.367 21.562 1 89.5 187 ILE A N 1
ATOM 1392 C CA . ILE A 1 187 ? -4.977 -9.703 20.734 1 89.5 187 ILE A CA 1
ATOM 1393 C C . ILE A 1 187 ? -4.68 -11.203 20.859 1 89.5 187 ILE A C 1
ATOM 1395 O O . ILE A 1 187 ? -4.004 -11.773 20 1 89.5 187 ILE A O 1
ATOM 1399 N N . GLU A 1 188 ? -5.18 -11.797 21.906 1 90.06 188 GLU A N 1
ATOM 1400 C CA . GLU A 1 188 ? -4.965 -13.227 22.109 1 90.06 188 GLU A CA 1
ATOM 1401 C C . GLU A 1 188 ? -5.711 -14.055 21.062 1 90.06 188 GLU A C 1
ATOM 1403 O O . GLU A 1 188 ? -5.434 -15.242 20.875 1 90.06 188 GLU A O 1
ATOM 1408 N N . LEU A 1 189 ? -6.594 -13.438 20.375 1 92.5 189 LEU A N 1
ATOM 1409 C CA . LEU A 1 189 ? -7.328 -14.102 19.297 1 92.5 189 LEU A CA 1
ATOM 1410 C C . LEU A 1 189 ? -6.461 -14.242 18.047 1 92.5 189 LEU A C 1
ATOM 1412 O O . LEU A 1 189 ? -6.883 -14.844 17.062 1 92.5 189 LEU A O 1
ATOM 1416 N N . GLY A 1 190 ? -5.211 -13.711 18.078 1 90.56 190 GLY A N 1
ATOM 1417 C CA . GLY A 1 190 ? -4.328 -13.695 16.922 1 90.56 190 GLY A CA 1
ATOM 1418 C C . GLY A 1 190 ? -4.324 -12.359 16.203 1 90.56 190 GLY A C 1
ATOM 1419 O O . GLY A 1 190 ? -5.266 -12.047 15.469 1 90.56 190 GLY A O 1
ATOM 1420 N N . LEU A 1 191 ? -3.262 -11.695 16.312 1 88.62 191 LEU A N 1
ATOM 1421 C CA . LEU A 1 191 ? -3.199 -10.328 15.797 1 88.62 191 LEU A CA 1
ATOM 1422 C C . LEU A 1 191 ? -2.738 -10.312 14.344 1 88.62 191 LEU A C 1
ATOM 1424 O O . LEU A 1 191 ? -1.701 -10.891 14.016 1 88.62 191 LEU A O 1
ATOM 1428 N N . LEU A 1 192 ? -3.604 -9.82 13.516 1 88.69 192 LEU A N 1
ATOM 1429 C CA . LEU A 1 192 ? -3.232 -9.445 12.156 1 88.69 192 LEU A CA 1
ATOM 1430 C C . LEU A 1 192 ? -2.676 -8.023 12.117 1 88.69 192 LEU A C 1
ATOM 1432 O O . LEU A 1 192 ? -3.426 -7.059 12.266 1 88.69 192 LEU A O 1
ATOM 1436 N N . SER A 1 193 ? -1.433 -7.938 11.828 1 81.88 193 SER A N 1
ATOM 1437 C CA . SER A 1 193 ? -0.763 -6.664 12.078 1 81.88 193 SER A CA 1
ATOM 1438 C C . SER A 1 193 ? -0.348 -5.996 10.766 1 81.88 193 SER A C 1
ATOM 1440 O O . SER A 1 193 ? 0.117 -6.664 9.844 1 81.88 193 SER A O 1
ATOM 1442 N N . MET A 1 194 ? -0.636 -4.77 10.688 1 76.31 194 MET A N 1
ATOM 1443 C CA . MET A 1 194 ? -0.077 -3.984 9.586 1 76.31 194 MET A CA 1
ATOM 1444 C C . MET A 1 194 ? 1.439 -3.879 9.711 1 76.31 194 MET A C 1
ATOM 1446 O O . MET A 1 194 ? 1.969 -3.75 10.82 1 76.31 194 MET A O 1
ATOM 1450 N N . SER A 1 195 ? 2.293 -4.465 8.719 1 57.69 195 SER A N 1
ATOM 1451 C CA . SER A 1 195 ? 3.752 -4.531 8.75 1 57.69 195 SER A CA 1
ATOM 1452 C C . SER A 1 195 ? 4.355 -3.207 9.203 1 57.69 195 SER A C 1
ATOM 1454 O O . SER A 1 195 ? 5.406 -3.186 9.852 1 57.69 195 SER A O 1
ATOM 1456 N N . GLY A 1 196 ? 3.965 -2.174 8.688 1 48.44 196 GLY A N 1
ATOM 1457 C CA . GLY A 1 196 ? 4.68 -0.956 9.039 1 48.44 196 GLY A CA 1
ATOM 1458 C C . GLY A 1 196 ? 4.645 -0.651 10.523 1 48.44 196 GLY A C 1
ATOM 1459 O O . GLY A 1 196 ? 3.766 -1.129 11.242 1 48.44 196 GLY A O 1
ATOM 1460 N N . TYR A 1 197 ? 5.797 -0.44 10.891 1 44.97 197 TYR A N 1
ATOM 1461 C CA . TYR A 1 197 ? 6.09 -0.094 12.273 1 44.97 197 TYR A CA 1
ATOM 1462 C C . TYR A 1 197 ? 4.816 0.269 13.031 1 44.97 197 TYR A C 1
ATOM 1464 O O . TYR A 1 197 ? 3.762 0.463 12.422 1 44.97 197 TYR A O 1
ATOM 1472 N N . GLY A 1 198 ? 4.887 1.188 13.93 1 47.69 198 GLY A N 1
ATOM 1473 C CA . GLY A 1 198 ? 4.617 1.638 15.281 1 47.69 198 GLY A CA 1
ATOM 1474 C C . GLY A 1 198 ? 3.238 2.248 15.445 1 47.69 198 GLY A C 1
ATOM 1475 O O . GLY A 1 198 ? 2.881 2.705 16.531 1 47.69 198 GLY A O 1
ATOM 1476 N N . VAL A 1 199 ? 2.545 2.332 14.141 1 48.25 199 VAL A N 1
ATOM 1477 C CA . VAL A 1 199 ? 1.532 3.258 14.641 1 48.25 199 VAL A CA 1
ATOM 1478 C C . VAL A 1 199 ? 0.506 2.498 15.477 1 48.25 199 VAL A C 1
ATOM 1480 O O . VAL A 1 199 ? 0.237 2.867 16.625 1 48.25 199 VAL A O 1
ATOM 1483 N N . ILE A 1 200 ? -0.229 1.47 14.68 1 54.28 200 ILE A N 1
ATOM 1484 C CA . ILE A 1 200 ? -1.191 0.731 15.492 1 54.28 200 ILE A CA 1
ATOM 1485 C C . ILE A 1 200 ? -0.457 -0.065 16.562 1 54.28 200 ILE A C 1
ATOM 1487 O O . ILE A 1 200 ? -0.911 -0.141 17.703 1 54.28 200 ILE A O 1
ATOM 1491 N N . SER A 1 201 ? 0.698 -0.422 16.016 1 56.03 201 SER A N 1
ATOM 1492 C CA . SER A 1 201 ? 1.476 -1.261 16.922 1 56.03 201 SER A CA 1
ATOM 1493 C C . SER A 1 201 ? 1.986 -0.459 18.109 1 56.03 201 SER A C 1
ATOM 1495 O O . SER A 1 201 ? 1.953 -0.938 19.25 1 56.03 201 SER A O 1
ATOM 1497 N N . ARG A 1 202 ? 2.203 0.8 17.75 1 61.28 202 ARG A N 1
ATOM 1498 C CA . ARG A 1 202 ? 2.719 1.552 18.891 1 61.28 202 ARG A CA 1
ATOM 1499 C C . ARG A 1 202 ? 1.607 1.861 19.891 1 61.28 202 ARG A C 1
ATOM 1501 O O . ARG A 1 202 ? 1.814 1.781 21.094 1 61.28 202 ARG A O 1
ATOM 1508 N N . ALA A 1 203 ? 0.428 2.141 19.266 1 65.81 203 ALA A N 1
ATOM 1509 C CA . ALA A 1 203 ? -0.682 2.404 20.172 1 65.81 203 ALA A CA 1
ATOM 1510 C C . ALA A 1 203 ? -1.032 1.161 20.984 1 65.81 203 ALA A C 1
ATOM 1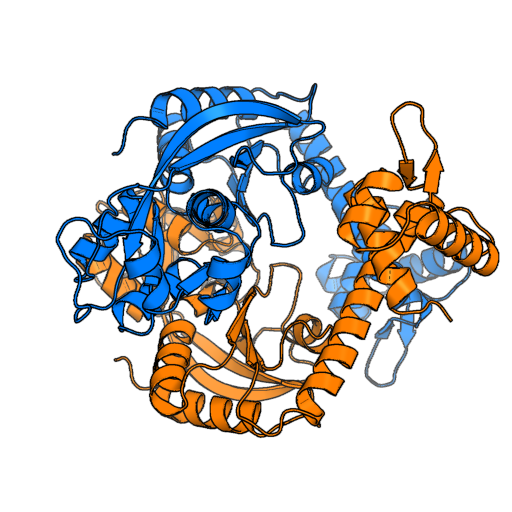512 O O . ALA A 1 203 ? -1.267 1.246 22.188 1 65.81 203 ALA A O 1
ATOM 1513 N N . VAL A 1 204 ? -0.946 0.069 20.297 1 71.19 204 VAL A N 1
ATOM 1514 C CA . VAL A 1 204 ? -1.229 -1.189 20.984 1 71.19 204 VAL A CA 1
ATOM 1515 C C . VAL A 1 204 ? -0.021 -1.608 21.812 1 71.19 204 VAL A C 1
ATOM 1517 O O . VAL A 1 204 ? -0.173 -2.113 22.922 1 71.19 204 VAL A O 1
ATOM 1520 N N . ASP A 1 205 ? 1.109 -1.266 21.281 1 69.5 205 ASP A N 1
ATOM 1521 C CA . ASP A 1 205 ? 2.35 -1.579 21.984 1 69.5 205 ASP A CA 1
ATOM 1522 C C . ASP A 1 205 ? 2.426 -0.844 23.328 1 69.5 205 ASP A C 1
ATOM 1524 O O . ASP A 1 205 ? 2.826 -1.424 24.328 1 69.5 205 ASP A O 1
ATOM 1528 N N . VAL A 1 206 ? 2.123 0.4 23.219 1 69 206 VAL A N 1
ATOM 1529 C CA . VAL A 1 206 ? 2.191 1.233 24.406 1 69 206 VAL A CA 1
ATOM 1530 C C . VAL A 1 206 ? 1.225 0.703 25.469 1 69 206 VAL A C 1
ATOM 1532 O O . VAL A 1 206 ? 1.532 0.714 26.656 1 69 206 VAL A O 1
ATOM 1535 N N . ALA A 1 207 ? 0.166 0.137 24.938 1 70.75 207 ALA A N 1
ATOM 1536 C CA . ALA A 1 207 ? -0.864 -0.294 25.875 1 70.75 207 ALA A CA 1
ATOM 1537 C C . ALA A 1 207 ? -0.539 -1.667 26.453 1 70.75 207 ALA A C 1
ATOM 1539 O O . ALA A 1 207 ? -0.759 -1.915 27.641 1 70.75 207 ALA A O 1
ATOM 1540 N N . ILE A 1 208 ? 0.045 -2.576 25.703 1 75 208 ILE A N 1
ATOM 1541 C CA . ILE A 1 208 ? 0.147 -3.955 26.156 1 75 208 ILE A CA 1
ATOM 1542 C C . ILE A 1 208 ? 1.605 -4.406 26.125 1 75 208 ILE A C 1
ATOM 1544 O O . ILE A 1 208 ? 1.966 -5.414 26.734 1 75 208 ILE A O 1
ATOM 1548 N N . GLY A 1 209 ? 2.42 -3.684 25.547 1 74 209 GLY A N 1
ATOM 1549 C CA . GLY A 1 209 ? 3.828 -4.031 25.438 1 74 209 GLY A CA 1
ATOM 1550 C C . GLY A 1 209 ? 4.184 -4.656 24.094 1 74 209 GLY A C 1
ATOM 1551 O O . GLY A 1 209 ? 3.434 -5.477 23.562 1 74 209 GLY A O 1
ATOM 1552 N N . SER A 1 210 ? 5.324 -4.281 23.594 1 72.31 210 SER A N 1
ATOM 1553 C CA . SER A 1 210 ? 5.777 -4.691 22.281 1 72.31 210 SER A CA 1
ATOM 1554 C C . SER A 1 210 ? 5.984 -6.203 22.203 1 72.31 210 SER A C 1
ATOM 1556 O O . SER A 1 210 ? 5.727 -6.82 21.172 1 72.31 210 SER A O 1
ATOM 1558 N N . HIS A 1 211 ? 6.406 -6.715 23.25 1 73 211 HIS A N 1
ATOM 1559 C CA . HIS A 1 211 ? 6.656 -8.148 23.266 1 73 211 HIS A CA 1
ATOM 1560 C C . HIS A 1 211 ? 5.359 -8.938 23.125 1 73 211 HIS A C 1
ATOM 1562 O O . HIS A 1 211 ? 5.309 -9.922 22.375 1 73 211 HIS A O 1
ATOM 1568 N N . ARG A 1 212 ? 4.406 -8.562 23.859 1 79.38 212 ARG A N 1
ATOM 1569 C CA . ARG A 1 212 ? 3.115 -9.242 23.797 1 79.38 212 ARG A CA 1
ATOM 1570 C C . ARG A 1 212 ? 2.5 -9.117 22.406 1 79.38 212 ARG A C 1
ATOM 1572 O O . ARG A 1 212 ? 1.883 -10.062 21.906 1 79.38 212 ARG A O 1
ATOM 1579 N N . VAL A 1 213 ? 2.713 -7.977 21.781 1 78.88 213 VAL A N 1
ATOM 1580 C CA . VAL A 1 213 ? 2.201 -7.742 20.422 1 78.88 213 VAL A CA 1
ATOM 1581 C C . VAL A 1 213 ? 2.92 -8.648 19.438 1 78.88 213 VAL A C 1
ATOM 1583 O O . VAL A 1 213 ? 2.281 -9.281 18.594 1 78.88 213 VAL A O 1
ATOM 1586 N N . ALA A 1 214 ? 4.168 -8.711 19.594 1 75.31 214 ALA A N 1
ATOM 1587 C CA . ALA A 1 214 ? 4.953 -9.555 18.703 1 75.31 214 ALA A CA 1
ATOM 1588 C C . ALA A 1 214 ? 4.547 -11.023 18.844 1 75.31 214 ALA A C 1
ATOM 1590 O O . ALA A 1 214 ? 4.418 -11.734 17.844 1 75.31 214 ALA A O 1
ATOM 1591 N N . GLU A 1 215 ? 4.289 -11.398 20.016 1 78.56 215 GLU A N 1
ATOM 1592 C CA . GLU A 1 215 ? 3.91 -12.781 20.297 1 78.56 215 GLU A CA 1
ATOM 1593 C C . GLU A 1 215 ? 2.518 -13.086 19.75 1 78.56 215 GLU A C 1
ATOM 1595 O O . GLU A 1 215 ? 2.25 -14.211 19.312 1 78.56 215 GLU A O 1
ATOM 1600 N N . ALA A 1 216 ? 1.71 -12.148 19.781 1 84.31 216 ALA A N 1
ATOM 1601 C CA . ALA A 1 216 ? 0.32 -12.352 19.391 1 84.31 216 ALA A CA 1
ATOM 1602 C C . ALA A 1 216 ? 0.161 -12.227 17.875 1 84.31 216 ALA A C 1
ATOM 1604 O O . ALA A 1 216 ? -0.865 -12.633 17.312 1 84.31 216 ALA A O 1
ATOM 1605 N N . THR A 1 217 ? 1.142 -11.648 17.188 1 82.56 217 THR A N 1
ATOM 1606 C CA . THR A 1 217 ? 1.034 -11.398 15.75 1 82.56 217 THR A CA 1
ATOM 1607 C C . THR A 1 217 ? 1.147 -12.695 14.961 1 82.56 217 THR A C 1
ATOM 1609 O O . THR A 1 217 ? 2.137 -13.422 15.086 1 82.56 217 THR A O 1
ATOM 1612 N N . ILE A 1 218 ? 0.171 -12.992 14.094 1 81.31 218 ILE A N 1
ATOM 1613 C CA . ILE A 1 218 ? 0.173 -14.242 13.352 1 81.31 218 ILE A CA 1
ATOM 1614 C C . ILE A 1 218 ? 0.332 -13.953 11.859 1 81.31 218 ILE A C 1
ATOM 1616 O O . ILE A 1 218 ? 0.637 -14.859 11.07 1 81.31 218 ILE A O 1
ATOM 1620 N N . LEU A 1 219 ? 0.068 -12.703 11.477 1 82.06 219 LEU A N 1
ATOM 1621 C CA . LEU A 1 219 ? 0.212 -12.273 10.094 1 82.06 219 LEU A CA 1
ATOM 1622 C C . LEU A 1 219 ? 0.496 -10.781 10.008 1 82.06 219 LEU A C 1
ATOM 1624 O O . LEU A 1 219 ? -0.095 -9.992 10.75 1 82.06 219 LEU A O 1
ATOM 1628 N N . GLN A 1 220 ? 1.358 -10.453 9.055 1 78.31 220 GLN A N 1
ATOM 1629 C CA . GLN A 1 220 ? 1.681 -9.047 8.828 1 78.31 220 GLN A CA 1
ATOM 1630 C C . GLN A 1 220 ? 1.472 -8.664 7.367 1 78.31 220 GLN A C 1
ATOM 1632 O O . GLN A 1 220 ? 1.795 -9.438 6.465 1 78.31 220 GLN A O 1
ATOM 1637 N N . SER A 1 221 ? 0.809 -7.48 7.211 1 79.94 221 SER A N 1
ATOM 1638 C CA . SER A 1 221 ? 0.591 -6.965 5.863 1 79.94 221 SER A CA 1
ATOM 1639 C C . SER A 1 221 ? 0.47 -5.445 5.867 1 79.94 221 SER A C 1
ATOM 1641 O O . SER A 1 221 ? 0.049 -4.852 6.863 1 79.94 221 SER A O 1
ATOM 1643 N N . ASP A 1 222 ? 0.75 -4.832 4.719 1 73.5 222 ASP A N 1
ATOM 1644 C CA . ASP A 1 222 ? 0.561 -3.395 4.555 1 73.5 222 ASP A CA 1
ATOM 1645 C C . ASP A 1 222 ? -0.847 -3.08 4.055 1 73.5 222 ASP A C 1
ATOM 1647 O O . ASP A 1 222 ? -1.232 -1.913 3.963 1 73.5 222 ASP A O 1
ATOM 1651 N N . TYR A 1 223 ? -1.552 -4.125 3.826 1 80.25 223 TYR A N 1
ATOM 1652 C CA . TYR A 1 223 ? -2.883 -3.924 3.264 1 80.25 223 TYR A CA 1
ATOM 1653 C C . TYR A 1 223 ? -3.955 -4.062 4.336 1 80.25 223 TYR A C 1
ATOM 1655 O O . TYR A 1 223 ? -4.289 -5.176 4.75 1 80.25 223 TYR A O 1
ATOM 1663 N N . GLN A 1 224 ? -4.457 -2.908 4.664 1 84.75 224 GLN A N 1
ATOM 1664 C CA . GLN A 1 224 ? -5.465 -2.91 5.715 1 84.75 224 GLN A CA 1
ATOM 1665 C C . GLN A 1 224 ? -6.703 -3.691 5.289 1 84.75 224 GLN A C 1
ATOM 1667 O O . GLN A 1 224 ? -7.285 -4.434 6.086 1 84.75 224 GLN A O 1
ATOM 1672 N N . ALA A 1 225 ? -7.098 -3.48 4.051 1 84.12 225 ALA A N 1
ATOM 1673 C CA . ALA A 1 225 ? -8.297 -4.16 3.561 1 84.12 225 ALA A CA 1
ATOM 1674 C C . ALA A 1 225 ? -8.125 -5.676 3.617 1 84.12 225 ALA A C 1
ATOM 1676 O O . ALA A 1 225 ? -9.07 -6.398 3.949 1 84.12 225 ALA A O 1
ATOM 1677 N N . LEU A 1 226 ? -6.973 -6.113 3.252 1 85 226 LEU A N 1
ATOM 1678 C CA . LEU A 1 226 ? -6.672 -7.539 3.312 1 85 226 LEU A CA 1
ATOM 1679 C C . LEU A 1 226 ? -6.777 -8.055 4.746 1 85 226 LEU A C 1
ATOM 1681 O O . LEU A 1 226 ? -7.414 -9.086 4.992 1 85 226 LEU A O 1
ATOM 1685 N N . LEU A 1 227 ? -6.207 -7.383 5.617 1 88.19 227 LEU A N 1
ATOM 1686 C CA . LEU A 1 227 ? -6.215 -7.785 7.02 1 88.19 227 LEU A CA 1
ATOM 1687 C C . LEU A 1 227 ? -7.633 -7.793 7.574 1 88.19 227 LEU A C 1
ATOM 1689 O O . LEU A 1 227 ? -8.008 -8.695 8.32 1 88.19 227 LEU A O 1
ATOM 1693 N N . THR A 1 228 ? -8.352 -6.781 7.234 1 90.19 228 THR A N 1
ATOM 1694 C CA . THR A 1 228 ? -9.719 -6.676 7.727 1 90.19 228 THR A CA 1
ATOM 1695 C C . THR A 1 228 ? -10.586 -7.812 7.184 1 90.19 228 THR A C 1
ATOM 1697 O O . THR A 1 228 ? -11.422 -8.367 7.902 1 90.19 228 THR A O 1
ATOM 1700 N N . GLU A 1 229 ? -10.375 -8.164 5.961 1 87.94 229 GLU A N 1
ATOM 1701 C CA . GLU A 1 229 ? -11.102 -9.281 5.367 1 87.94 229 GLU A CA 1
ATOM 1702 C C . GLU A 1 229 ? -10.766 -10.594 6.074 1 87.94 229 GLU A C 1
ATOM 1704 O O . GLU A 1 229 ? -11.648 -11.414 6.328 1 87.94 229 GLU A O 1
ATOM 1709 N N . LEU A 1 230 ? -9.555 -10.805 6.355 1 88.81 230 LEU A N 1
ATOM 1710 C CA . LEU A 1 230 ? -9.148 -12.008 7.078 1 88.81 230 LEU A CA 1
ATOM 1711 C C . LEU A 1 230 ? -9.805 -12.07 8.453 1 88.81 230 LEU A C 1
ATOM 1713 O O . LEU A 1 230 ? -10.234 -13.133 8.891 1 88.81 230 LEU A O 1
ATOM 1717 N N . ALA A 1 231 ? -9.867 -10.914 9.117 1 92.44 231 ALA A N 1
ATOM 1718 C CA . ALA A 1 231 ? -10.531 -10.852 10.414 1 92.44 231 ALA A CA 1
ATOM 1719 C C . ALA A 1 231 ? -12.016 -11.203 10.281 1 92.44 231 ALA A C 1
ATOM 1721 O O . ALA A 1 231 ? -12.555 -11.961 11.094 1 92.44 231 ALA A O 1
ATOM 1722 N N . ARG A 1 232 ? -12.633 -10.648 9.297 1 90.44 232 ARG A N 1
ATOM 1723 C CA . ARG A 1 232 ? -14.039 -10.93 9.039 1 90.44 232 ARG A CA 1
ATOM 1724 C C . ARG A 1 232 ? -14.266 -12.422 8.805 1 90.44 232 ARG A C 1
ATOM 1726 O O . ARG A 1 232 ? -15.305 -12.961 9.18 1 90.44 232 ARG A O 1
ATOM 1733 N N . GLN A 1 233 ? -13.266 -13.062 8.18 1 87.25 233 GLN A N 1
ATOM 1734 C CA . GLN A 1 233 ? -13.336 -14.492 7.895 1 87.25 233 GLN A CA 1
ATOM 1735 C C . GLN A 1 233 ? -13.031 -15.32 9.141 1 87.25 233 GLN A C 1
ATOM 1737 O O . GLN A 1 233 ? -13.07 -16.547 9.102 1 87.25 233 GLN A O 1
ATOM 1742 N N . GLY A 1 234 ? -12.656 -14.648 10.188 1 90.5 234 GLY A N 1
ATOM 1743 C CA . GLY A 1 234 ? -12.453 -15.32 11.461 1 90.5 234 GLY A CA 1
ATOM 1744 C C . GLY A 1 234 ? -11.023 -15.797 11.664 1 90.5 234 GLY A C 1
ATOM 1745 O O . GLY A 1 234 ? -10.773 -16.703 12.453 1 90.5 234 GLY A O 1
ATOM 1746 N N . ARG A 1 235 ? -10.086 -15.188 10.945 1 89.38 235 ARG A N 1
ATOM 1747 C CA . ARG A 1 235 ? -8.711 -15.688 10.977 1 89.38 235 ARG A CA 1
ATOM 1748 C C . ARG A 1 235 ? -7.879 -14.953 12.016 1 89.38 235 ARG A C 1
ATOM 1750 O O . ARG A 1 235 ? -6.727 -15.305 12.258 1 89.38 235 ARG A O 1
ATOM 1757 N N . GLY A 1 236 ? -8.414 -13.969 12.625 1 92.62 236 GLY A N 1
ATOM 1758 C CA . GLY A 1 236 ? -7.703 -13.18 13.617 1 92.62 236 GLY A CA 1
ATOM 1759 C C . GLY A 1 236 ? -8.367 -11.836 13.891 1 92.62 236 GLY A C 1
ATOM 1760 O O . GLY A 1 236 ? -9.547 -11.656 13.594 1 92.62 236 GLY A O 1
ATOM 1761 N N . VAL A 1 237 ? -7.555 -10.977 14.562 1 93.69 237 VAL A N 1
ATOM 1762 C CA . VAL A 1 237 ? -8.07 -9.664 14.922 1 93.69 237 VAL A CA 1
ATOM 1763 C C . VAL A 1 237 ? -7.188 -8.578 14.305 1 93.69 237 VAL A C 1
ATOM 1765 O O . VAL A 1 237 ? -5.98 -8.766 14.148 1 93.69 237 VAL A O 1
ATOM 1768 N N . VAL A 1 238 ? -7.832 -7.512 13.93 1 91.94 238 VAL A N 1
ATOM 1769 C CA . VAL A 1 238 ? -7.094 -6.371 13.398 1 91.94 238 VAL A CA 1
ATOM 1770 C C . VAL A 1 238 ? -7.668 -5.074 13.969 1 91.94 238 VAL A C 1
ATOM 1772 O O . VAL A 1 238 ? -8.883 -4.945 14.125 1 91.94 238 VAL A O 1
ATOM 1775 N N . PHE A 1 239 ? -6.789 -4.168 14.305 1 91.19 239 PHE A N 1
ATOM 1776 C CA . PHE A 1 239 ? -7.215 -2.838 14.734 1 91.19 239 PHE A CA 1
ATOM 1777 C C . PHE A 1 239 ? -7.262 -1.881 13.547 1 91.19 239 PHE A C 1
ATOM 1779 O O . PHE A 1 239 ? -6.316 -1.819 12.758 1 91.19 239 PHE A O 1
ATOM 1786 N N . VAL A 1 240 ? -8.375 -1.167 13.477 1 91 240 VAL A N 1
ATOM 1787 C CA . VAL A 1 240 ? -8.586 -0.216 12.391 1 91 240 VAL A CA 1
ATOM 1788 C C . VAL A 1 240 ? -9.195 1.07 12.938 1 91 240 VAL A C 1
ATOM 1790 O O . VAL A 1 240 ? -9.758 1.079 14.039 1 91 240 VAL A O 1
ATOM 1793 N N . PRO A 1 241 ? -9.055 2.164 12.172 1 90.12 241 PRO A N 1
ATOM 1794 C CA . PRO A 1 241 ? -9.781 3.371 12.578 1 90.12 241 PRO A CA 1
ATOM 1795 C C . PRO A 1 241 ? -11.281 3.125 12.773 1 90.12 241 PRO A C 1
ATOM 1797 O O . PRO A 1 241 ? -11.883 2.352 12.023 1 90.12 241 PRO A O 1
ATOM 1800 N N . GLU A 1 242 ? -11.852 3.816 13.711 1 92 242 GLU A N 1
ATOM 1801 C CA . GLU A 1 242 ? -13.242 3.613 14.102 1 92 242 GLU A CA 1
ATOM 1802 C C . GLU A 1 242 ? -14.172 3.729 12.898 1 92 242 GLU A C 1
ATOM 1804 O O . GLU A 1 242 ? -15.062 2.895 12.711 1 92 242 GLU A O 1
ATOM 1809 N N . ALA A 1 243 ? -13.969 4.688 12.078 1 88.88 243 ALA A N 1
ATOM 1810 C CA . ALA A 1 243 ? -14.82 4.875 10.914 1 88.88 243 ALA A CA 1
ATOM 1811 C C . ALA A 1 243 ? -14.734 3.68 9.969 1 88.88 243 ALA A C 1
ATOM 1813 O O . ALA A 1 243 ? -15.734 3.275 9.375 1 88.88 243 ALA A O 1
ATOM 1814 N N . THR A 1 244 ? -13.562 3.156 9.781 1 88.81 244 THR A N 1
ATOM 1815 C CA . THR A 1 244 ? -13.375 1.958 8.969 1 88.81 244 THR A CA 1
ATOM 1816 C C . THR A 1 244 ? -14.102 0.767 9.586 1 88.81 244 THR A C 1
ATOM 1818 O O . THR A 1 244 ? -14.75 -0.006 8.875 1 88.81 244 THR A O 1
ATOM 1821 N N . GLY A 1 245 ? -13.961 0.608 10.867 1 91.25 245 GLY A N 1
ATOM 1822 C CA . GLY A 1 245 ? -14.68 -0.45 11.562 1 91.25 245 GLY A CA 1
ATOM 1823 C C . GLY A 1 245 ? -16.172 -0.402 11.344 1 91.25 245 GLY A C 1
ATOM 1824 O O . GLY A 1 245 ? -16.812 -1.435 11.102 1 91.25 245 GLY A O 1
ATOM 1825 N N . LEU A 1 246 ? -16.719 0.795 11.414 1 89.06 246 LEU A N 1
ATOM 1826 C CA . LEU A 1 246 ? -18.156 0.974 11.219 1 89.06 246 LEU A CA 1
ATOM 1827 C C . LEU A 1 246 ? -18.562 0.546 9.812 1 89.06 246 LEU A C 1
ATOM 1829 O O . LEU A 1 246 ? -19.625 -0.057 9.633 1 89.06 246 LEU A O 1
ATOM 1833 N N . THR A 1 247 ? -17.734 0.821 8.898 1 86.69 247 THR A N 1
ATOM 1834 C CA . THR A 1 247 ? -18 0.408 7.523 1 86.69 247 THR A CA 1
ATOM 1835 C C . THR A 1 247 ? -18.062 -1.113 7.418 1 86.69 247 THR A C 1
ATOM 1837 O O . THR A 1 247 ? -18.969 -1.664 6.801 1 86.69 247 THR A O 1
ATOM 1840 N N . TYR A 1 248 ? -17.141 -1.763 7.973 1 89.19 248 TYR A N 1
ATOM 1841 C CA . TYR A 1 248 ? -17.078 -3.219 7.895 1 89.19 248 TYR A CA 1
ATOM 1842 C C . TYR A 1 248 ? -18.203 -3.848 8.727 1 89.19 248 TYR A C 1
ATOM 1844 O O . TYR A 1 248 ? -18.672 -4.941 8.414 1 89.19 248 TYR A O 1
ATOM 1852 N N . GLN A 1 249 ? -18.578 -3.127 9.758 1 92.19 249 GLN A N 1
ATOM 1853 C CA . GLN A 1 249 ? -19.734 -3.598 10.523 1 92.19 249 GLN A CA 1
ATOM 1854 C C . GLN A 1 249 ? -20.969 -3.695 9.641 1 92.19 249 GLN A C 1
ATOM 1856 O O . GLN A 1 249 ? -21.75 -4.645 9.766 1 92.19 249 GLN A O 1
ATOM 1861 N N . ARG A 1 250 ? -21.125 -2.752 8.812 1 88.25 250 ARG A N 1
ATOM 1862 C CA . ARG A 1 250 ? -22.234 -2.758 7.875 1 88.25 250 ARG A CA 1
ATOM 1863 C C . ARG A 1 250 ? -22.141 -3.932 6.91 1 88.25 250 ARG A C 1
ATOM 1865 O O . ARG A 1 250 ? -23.141 -4.348 6.324 1 88.25 250 ARG A O 1
ATOM 1872 N N . LEU A 1 251 ? -20.953 -4.477 6.812 1 85.25 251 LEU A N 1
ATOM 1873 C CA . LEU A 1 251 ? -20.734 -5.609 5.922 1 85.25 251 LEU A CA 1
ATOM 1874 C C . LEU A 1 251 ? -20.812 -6.926 6.688 1 85.25 251 LEU A C 1
ATOM 1876 O O . LEU A 1 251 ? -20.5 -7.988 6.141 1 85.25 251 LEU A O 1
ATOM 1880 N N . GLY A 1 252 ? -21.109 -6.824 7.953 1 87.31 252 GLY A N 1
ATOM 1881 C CA . GLY A 1 252 ? -21.344 -8.031 8.734 1 87.31 252 GLY A CA 1
ATOM 1882 C C . GLY A 1 252 ? -20.172 -8.398 9.625 1 87.31 252 GLY A C 1
ATOM 1883 O O . GLY A 1 252 ? -20.188 -9.453 10.266 1 87.31 252 GLY A O 1
ATOM 1884 N N . ALA A 1 253 ? -19.219 -7.551 9.617 1 92.06 253 ALA A N 1
ATOM 1885 C CA . ALA A 1 253 ? -18.094 -7.82 10.508 1 92.06 253 ALA A CA 1
ATOM 1886 C C . ALA A 1 253 ? -18.453 -7.504 11.961 1 92.06 253 ALA A C 1
ATOM 1888 O O . ALA A 1 253 ? -19.266 -6.621 12.227 1 92.06 253 ALA A O 1
ATOM 1889 N N . ARG A 1 254 ? -17.859 -8.234 12.844 1 96.06 254 ARG A N 1
ATOM 1890 C CA . ARG A 1 254 ? -18 -7.902 14.258 1 96.06 254 ARG A CA 1
ATOM 1891 C C . ARG A 1 254 ? -16.922 -6.93 14.703 1 96.06 254 ARG A C 1
ATOM 1893 O O . ARG A 1 254 ? -15.727 -7.207 14.547 1 96.06 254 ARG A O 1
ATOM 1900 N N . VAL A 1 255 ? -17.344 -5.848 15.242 1 96.25 255 VAL A N 1
ATOM 1901 C CA . VAL A 1 255 ? -16.422 -4.797 15.68 1 96.25 255 VAL A CA 1
ATOM 1902 C C . VAL A 1 255 ? -16.578 -4.574 17.188 1 96.25 255 VAL A C 1
ATOM 1904 O O . VAL A 1 255 ? -17.703 -4.516 17.703 1 96.25 255 VAL A O 1
ATOM 1907 N N . VAL A 1 256 ? -15.422 -4.438 17.891 1 95.94 256 VAL A N 1
ATOM 1908 C CA . VAL A 1 256 ? -15.461 -4.262 19.328 1 95.94 256 VAL A CA 1
ATOM 1909 C C . VAL A 1 256 ? -14.617 -3.055 19.734 1 95.94 256 VAL A C 1
ATOM 1911 O O . VAL A 1 256 ? -13.555 -2.807 19.141 1 95.94 256 VAL A O 1
ATOM 1914 N N . VAL A 1 257 ? -15.125 -2.318 20.688 1 94.62 257 VAL A N 1
ATOM 1915 C CA . VAL A 1 257 ? -14.359 -1.268 21.344 1 94.62 257 VAL A CA 1
ATOM 1916 C C . VAL A 1 257 ? -13.766 -1.804 22.656 1 94.62 257 VAL A C 1
ATOM 1918 O O . VAL A 1 257 ? -14.492 -2.289 23.516 1 94.62 257 VAL A O 1
ATOM 1921 N N . THR A 1 258 ? -12.461 -1.762 22.75 1 93.75 258 THR A N 1
ATOM 1922 C CA . THR A 1 258 ? -11.805 -2.283 23.938 1 93.75 258 THR A CA 1
ATOM 1923 C C . THR A 1 258 ? -11.953 -1.316 25.109 1 93.75 258 THR A C 1
ATOM 1925 O O . THR A 1 258 ? -12.227 -0.13 24.906 1 93.75 258 THR A O 1
ATOM 1928 N N . ALA A 1 259 ? -11.836 -1.843 26.312 1 91.38 259 ALA A N 1
ATOM 1929 C CA . ALA A 1 259 ? -11.961 -1.033 27.531 1 91.38 259 ALA A CA 1
ATOM 1930 C C . ALA A 1 259 ? -11.016 0.168 27.484 1 91.38 259 ALA A C 1
ATOM 1932 O O . ALA A 1 259 ? -11.422 1.29 27.812 1 91.38 259 ALA A O 1
ATOM 1933 N N . ARG A 1 260 ? -9.805 -0.089 27.141 1 88.88 260 ARG A N 1
ATOM 1934 C CA . ARG A 1 260 ? -8.852 0.968 26.797 1 88.88 260 ARG A CA 1
ATOM 1935 C C . ARG A 1 260 ? -8.68 1.078 25.281 1 88.88 260 ARG A C 1
ATOM 1937 O O . ARG A 1 260 ? -7.934 0.303 24.688 1 88.88 260 ARG A O 1
ATOM 1944 N N . GLN A 1 261 ? -9.359 2.002 24.812 1 90 261 GLN A N 1
ATOM 1945 C CA . GLN A 1 261 ? -9.352 2.146 23.359 1 90 261 GLN A CA 1
ATOM 1946 C C . GLN A 1 261 ? -8.039 2.768 22.875 1 90 261 GLN A C 1
ATOM 1948 O O . GLN A 1 261 ? -7.672 3.863 23.312 1 90 261 GLN A O 1
ATOM 1953 N N . PRO A 1 262 ? -7.355 2.072 22.031 1 88.38 262 PRO A N 1
ATOM 1954 C CA . PRO A 1 262 ? -6.137 2.676 21.484 1 88.38 262 PRO A CA 1
ATOM 1955 C C . PRO A 1 262 ? -6.418 3.895 20.609 1 88.38 262 PRO A C 1
ATOM 1957 O O . PRO A 1 262 ? -7.43 3.932 19.906 1 88.38 262 PRO A O 1
ATOM 1960 N N . VAL A 1 263 ? -5.523 4.895 20.703 1 87.88 263 VAL A N 1
ATOM 1961 C CA . VAL A 1 263 ? -5.645 6.117 19.906 1 87.88 263 VAL A CA 1
ATOM 1962 C C . VAL A 1 263 ? -4.32 6.418 19.219 1 87.88 263 VAL A C 1
ATOM 1964 O O . VAL A 1 263 ? -3.248 6.199 19.781 1 87.88 263 VAL A O 1
ATOM 1967 N N . VAL A 1 264 ? -4.5 6.824 17.984 1 85.38 264 VAL A N 1
ATOM 1968 C CA . VAL A 1 264 ? -3.334 7.285 17.234 1 85.38 264 VAL A CA 1
ATOM 1969 C C . VAL A 1 264 ? -3.4 8.797 17.047 1 85.38 264 VAL A C 1
ATOM 1971 O O . VAL A 1 264 ? -4.461 9.352 16.75 1 85.38 264 VAL A O 1
ATOM 1974 N N . GLN A 1 265 ? -2.262 9.383 17.328 1 88.94 265 GLN A N 1
ATOM 1975 C CA . GLN A 1 265 ? -2.182 10.812 17.062 1 88.94 265 GLN A CA 1
ATOM 1976 C C . GLN A 1 265 ? -1.752 11.078 15.617 1 88.94 265 GLN A C 1
ATOM 1978 O O . GLN A 1 265 ? -0.618 10.781 15.234 1 88.94 265 GLN A O 1
ATOM 1983 N N . VAL A 1 266 ? -2.645 11.656 14.906 1 91.19 266 VAL A N 1
ATOM 1984 C CA . VAL A 1 266 ? -2.383 11.922 13.492 1 91.19 266 VAL A CA 1
ATOM 1985 C C . VAL A 1 266 ? -1.79 13.32 13.328 1 91.19 266 VAL A C 1
ATOM 1987 O O . VAL A 1 266 ? -2.266 14.281 13.945 1 91.19 266 VAL A O 1
ATOM 1990 N N . VAL A 1 267 ? -0.737 13.367 12.516 1 92.19 267 VAL A N 1
ATOM 1991 C CA . VAL A 1 267 ? -0.071 14.641 12.273 1 92.19 267 VAL A CA 1
ATOM 1992 C C . VAL A 1 267 ? 0.113 14.852 10.766 1 92.19 267 VAL A C 1
ATOM 1994 O O . VAL A 1 267 ? 0.099 13.883 10 1 92.19 267 VAL A O 1
ATOM 1997 N N . ALA A 1 268 ? 0.196 16.094 10.391 1 93.25 268 ALA A N 1
ATOM 1998 C CA . ALA A 1 268 ? 0.583 16.484 9.039 1 93.25 268 ALA A CA 1
ATOM 1999 C C . ALA A 1 268 ? 1.945 17.172 9.039 1 93.25 268 ALA A C 1
ATOM 2001 O O . ALA A 1 268 ? 2.244 17.984 9.93 1 93.25 268 ALA A O 1
ATOM 2002 N N . GLY A 1 269 ? 2.754 16.719 8.086 1 92.06 269 GLY A N 1
ATOM 2003 C CA . GLY A 1 269 ? 4.086 17.312 8 1 92.06 269 GLY A CA 1
ATOM 2004 C C . GLY A 1 269 ? 4.461 17.734 6.598 1 92.06 269 GLY A C 1
ATOM 2005 O O . GLY A 1 269 ? 4.031 17.109 5.621 1 92.06 269 GLY A O 1
ATOM 2006 N N . HIS A 1 270 ? 5.207 18.781 6.516 1 89.31 270 HIS A N 1
ATOM 2007 C CA . HIS A 1 270 ? 5.836 19.203 5.273 1 89.31 270 HIS A CA 1
ATOM 2008 C C . HIS A 1 270 ? 7.266 19.672 5.516 1 89.31 270 HIS A C 1
ATOM 2010 O O . HIS A 1 270 ? 7.652 19.938 6.656 1 89.31 270 HIS A O 1
ATOM 2016 N N . LEU A 1 271 ? 8.008 19.688 4.402 1 80.88 271 LEU A N 1
ATOM 2017 C CA . LEU A 1 271 ? 9.398 20.125 4.555 1 80.88 271 LEU A CA 1
ATOM 2018 C C . LEU A 1 271 ? 9.461 21.562 5.047 1 80.88 271 LEU A C 1
ATOM 2020 O O . LEU A 1 271 ? 8.719 22.422 4.574 1 80.88 271 LEU A O 1
ATOM 2024 N N . ALA A 1 272 ? 10.344 21.719 5.977 1 78.94 272 ALA A N 1
ATOM 2025 C CA . ALA A 1 272 ? 10.508 23.047 6.562 1 78.94 272 ALA A CA 1
ATOM 2026 C C . ALA A 1 272 ? 10.898 24.078 5.5 1 78.94 272 ALA A C 1
ATOM 2028 O O . ALA A 1 272 ? 11.719 23.781 4.625 1 78.94 272 ALA A O 1
ATOM 2029 N N . GLY A 1 273 ? 10.25 25.203 5.574 1 71.06 273 GLY A N 1
ATOM 2030 C CA . GLY A 1 273 ? 10.586 26.312 4.688 1 71.06 273 GLY A CA 1
ATOM 2031 C C . GLY A 1 273 ? 9.922 26.203 3.328 1 71.06 273 GLY A C 1
ATOM 2032 O O . GLY A 1 273 ? 10.117 27.062 2.469 1 71.06 273 GLY A O 1
ATOM 2033 N N . HIS A 1 274 ? 9.297 25.188 3.07 1 69.12 274 HIS A N 1
ATOM 2034 C CA . HIS A 1 274 ? 8.625 24.984 1.795 1 69.12 274 HIS A CA 1
ATOM 2035 C C . HIS A 1 274 ? 7.121 24.812 1.991 1 69.12 274 HIS A C 1
ATOM 2037 O O . HIS A 1 274 ? 6.656 23.703 2.268 1 69.12 274 HIS A O 1
ATOM 2043 N N . ARG A 1 275 ? 6.34 25.875 1.866 1 76.75 275 ARG A N 1
ATOM 2044 C CA . ARG A 1 275 ? 4.895 25.781 2.051 1 76.75 275 ARG A CA 1
ATOM 2045 C C . ARG A 1 275 ? 4.152 26.5 0.929 1 76.75 275 ARG A C 1
ATOM 2047 O O . ARG A 1 275 ? 3.514 27.516 1.16 1 76.75 275 ARG A O 1
ATOM 2054 N N . PRO A 1 276 ? 4.25 25.891 -0.215 1 72.06 276 PRO A N 1
ATOM 2055 C CA . PRO A 1 276 ? 3.459 26.484 -1.294 1 72.06 276 PRO A CA 1
ATOM 2056 C C . PRO A 1 276 ? 1.968 26.531 -0.969 1 72.06 276 PRO A C 1
ATOM 2058 O O . PRO A 1 276 ? 1.504 25.844 -0.06 1 72.06 276 PRO A O 1
ATOM 2061 N N . PRO A 1 277 ? 1.248 27.391 -1.642 1 76.12 277 PRO A N 1
ATOM 2062 C CA . PRO A 1 277 ? -0.173 27.594 -1.355 1 76.12 277 PRO A CA 1
ATOM 2063 C C . PRO A 1 277 ? -0.97 26.297 -1.344 1 76.12 277 PRO A C 1
ATOM 2065 O O . PRO A 1 277 ? -1.888 26.141 -0.535 1 76.12 277 PRO A O 1
ATOM 2068 N N . ALA A 1 278 ? -0.621 25.375 -2.221 1 78.75 278 ALA A N 1
ATOM 2069 C CA . ALA A 1 278 ? -1.342 24.109 -2.279 1 78.75 278 ALA A CA 1
ATOM 2070 C C . ALA A 1 278 ? -1.219 23.344 -0.963 1 78.75 278 ALA A C 1
ATOM 2072 O O . ALA A 1 278 ? -2.191 22.75 -0.487 1 78.75 278 ALA A O 1
ATOM 2073 N N . ILE A 1 279 ? -0.028 23.406 -0.382 1 83.94 279 ILE A N 1
ATOM 2074 C CA . ILE A 1 279 ? 0.208 22.734 0.891 1 83.94 279 ILE A CA 1
ATOM 2075 C C . ILE A 1 279 ? -0.571 23.438 1.999 1 83.94 279 ILE A C 1
ATOM 2077 O O . ILE A 1 279 ? -1.233 22.797 2.811 1 83.94 279 ILE A O 1
ATOM 2081 N N . GLU A 1 280 ? -0.497 24.75 2.004 1 84 280 GLU A N 1
ATOM 2082 C CA . GLU A 1 280 ? -1.193 25.547 3.018 1 84 280 GLU A CA 1
ATOM 2083 C C . GLU A 1 280 ? -2.699 25.297 2.965 1 84 280 GLU A C 1
ATOM 2085 O O . GLU A 1 280 ? -3.336 25.094 3.998 1 84 280 GLU A O 1
ATOM 2090 N N . ARG A 1 281 ? -3.242 25.328 1.809 1 83.56 281 ARG A N 1
ATOM 2091 C CA . ARG A 1 281 ? -4.676 25.125 1.641 1 83.56 281 ARG A CA 1
ATOM 2092 C C . ARG A 1 281 ? -5.078 23.719 2.096 1 83.56 281 ARG A C 1
ATOM 2094 O O . ARG A 1 281 ? -6.121 23.547 2.725 1 83.56 281 ARG A O 1
ATOM 2101 N N . PHE A 1 282 ? -4.262 22.781 1.745 1 88 282 PHE A N 1
ATOM 2102 C CA . PHE A 1 282 ? -4.578 21.422 2.148 1 88 282 PHE A CA 1
ATOM 2103 C C . PHE A 1 282 ? -4.508 21.266 3.664 1 88 282 PHE A C 1
ATOM 2105 O O . PHE A 1 282 ? -5.363 20.625 4.27 1 88 282 PHE A O 1
ATOM 2112 N N . LEU A 1 283 ? -3.486 21.828 4.227 1 89.5 283 LEU A N 1
ATOM 2113 C CA . LEU A 1 283 ? -3.328 21.734 5.676 1 89.5 283 LEU A CA 1
ATOM 2114 C C . LEU A 1 283 ? -4.496 22.406 6.391 1 89.5 283 LEU A C 1
ATOM 2116 O O . LEU A 1 283 ? -5 21.891 7.391 1 89.5 283 LEU A O 1
ATOM 2120 N N . ASP A 1 284 ? -4.906 23.531 5.902 1 88.94 284 ASP A N 1
ATOM 2121 C CA . ASP A 1 284 ? -6.07 24.203 6.461 1 88.94 284 ASP A CA 1
ATOM 2122 C C . ASP A 1 284 ? -7.32 23.344 6.352 1 88.94 284 ASP A C 1
ATOM 2124 O O . ASP A 1 284 ? -8.078 23.203 7.316 1 88.94 284 ASP A O 1
ATOM 2128 N N . HIS A 1 285 ? -7.496 22.781 5.215 1 90 285 HIS A N 1
ATOM 2129 C CA . HIS A 1 285 ? -8.625 21.875 4.988 1 90 285 HIS A CA 1
ATOM 2130 C C . HIS A 1 285 ? -8.578 20.688 5.941 1 90 285 HIS A C 1
ATOM 2132 O O . HIS A 1 285 ? -9.586 20.328 6.547 1 90 285 HIS A O 1
ATOM 2138 N N . ALA A 1 286 ? -7.406 20.078 6.043 1 91.62 286 ALA A N 1
ATOM 2139 C CA . ALA A 1 286 ? -7.234 18.906 6.898 1 91.62 286 ALA A CA 1
ATOM 2140 C C . ALA A 1 286 ? -7.547 19.234 8.359 1 91.62 286 ALA A C 1
ATOM 2142 O O . ALA A 1 286 ? -8.195 18.453 9.055 1 91.62 286 ALA A O 1
ATOM 2143 N N . HIS A 1 287 ? -7.148 20.375 8.75 1 89.75 287 HIS A N 1
ATOM 2144 C CA . HIS A 1 287 ? -7.398 20.812 10.117 1 89.75 287 HIS A CA 1
ATOM 2145 C C . HIS A 1 287 ? -8.891 21.016 10.367 1 89.75 287 HIS A C 1
ATOM 2147 O O . HIS A 1 287 ? -9.406 20.625 11.422 1 89.75 287 HIS A O 1
ATOM 2153 N N . ARG A 1 288 ? -9.531 21.516 9.477 1 87.81 288 ARG A N 1
ATOM 2154 C CA . ARG A 1 288 ? -10.945 21.844 9.617 1 87.81 288 ARG A CA 1
ATOM 2155 C C . ARG A 1 288 ? -11.805 20.594 9.594 1 87.81 288 ARG A C 1
ATOM 2157 O O . ARG A 1 288 ? -12.828 20.516 10.273 1 87.81 288 ARG A O 1
ATOM 2164 N N . HIS A 1 289 ? -11.336 19.641 8.844 1 88.69 289 HIS A N 1
ATOM 2165 C CA . HIS A 1 289 ? -12.25 18.531 8.547 1 88.69 289 HIS A CA 1
ATOM 2166 C C . HIS A 1 289 ? -11.805 17.25 9.242 1 88.69 289 HIS A C 1
ATOM 2168 O O . HIS A 1 289 ? -12.5 16.234 9.18 1 88.69 289 HIS A O 1
ATOM 2174 N N . PHE A 1 290 ? -10.656 17.203 9.867 1 89.31 290 PHE A N 1
ATOM 2175 C CA . PHE A 1 290 ? -10.18 15.992 10.523 1 89.31 290 PHE A CA 1
ATOM 2176 C C . PHE A 1 290 ? -11.164 15.523 11.586 1 89.31 290 PHE A C 1
ATOM 2178 O O . PHE A 1 290 ? -11.492 14.336 11.648 1 89.31 290 PHE A O 1
ATOM 2185 N N . ALA A 1 291 ? -11.57 16.375 12.578 1 73.69 291 ALA A N 1
ATOM 2186 C CA . ALA A 1 291 ? -12.422 16.047 13.719 1 73.69 291 ALA A CA 1
ATOM 2187 C C . ALA A 1 291 ? -13.836 15.68 13.266 1 73.69 291 ALA A C 1
ATOM 2189 O O . ALA A 1 291 ? -14.625 15.148 14.047 1 73.69 291 ALA A O 1
ATOM 2190 N N . VAL A 1 292 ? -14.281 15.93 12.016 1 56.34 292 VAL A N 1
ATOM 2191 C CA . VAL A 1 292 ? -15.68 15.766 11.648 1 56.34 292 VAL A CA 1
ATOM 2192 C C . VAL A 1 292 ? -15.883 14.422 10.961 1 56.34 292 VAL A C 1
ATOM 2194 O O . VAL A 1 292 ? -15.375 14.195 9.859 1 56.34 292 VAL A O 1
ATOM 2197 N N . PRO A 1 293 ? -16.125 13.367 11.656 1 53.28 293 PRO A N 1
ATOM 2198 C CA . PRO A 1 293 ? -16.484 12.133 10.945 1 53.28 293 PRO A CA 1
ATOM 2199 C C . PRO A 1 293 ? -17.625 12.328 9.961 1 53.28 293 PRO A C 1
ATOM 2201 O O . PRO A 1 293 ? -18.547 13.117 10.219 1 53.28 293 PRO A O 1
ATOM 2204 N N . ARG A 1 294 ? -17.438 12.258 8.609 1 43.78 294 ARG A N 1
ATOM 2205 C CA . ARG A 1 294 ? -18.641 12.398 7.793 1 43.78 294 ARG A CA 1
ATOM 2206 C C . ARG A 1 294 ? -19.656 11.305 8.125 1 43.78 294 ARG A C 1
ATOM 2208 O O . ARG A 1 294 ? -19.281 10.203 8.516 1 43.78 294 ARG A O 1
ATOM 2215 N N . MET B 1 1 ? 35.25 -8.805 3.6 1 45.62 1 MET B N 1
ATOM 2216 C CA . MET B 1 1 ? 33.812 -9.031 3.383 1 45.62 1 MET B CA 1
ATOM 2217 C C . MET B 1 1 ? 33 -8.352 4.469 1 45.62 1 MET B C 1
ATOM 2219 O O . MET B 1 1 ? 33.406 -8.281 5.625 1 45.62 1 MET B O 1
ATOM 2223 N N . ILE B 1 2 ? 32.062 -7.488 4.094 1 56.12 2 ILE B N 1
ATOM 2224 C CA . ILE B 1 2 ? 31.219 -6.844 5.094 1 56.12 2 ILE B CA 1
ATOM 2225 C C . ILE B 1 2 ? 30.234 -7.859 5.68 1 56.12 2 ILE B C 1
ATOM 2227 O O . ILE B 1 2 ? 29.578 -8.594 4.941 1 56.12 2 ILE B O 1
ATOM 2231 N N . SER B 1 3 ? 30.375 -8.086 7.008 1 58.53 3 SER B N 1
ATOM 2232 C CA . SER B 1 3 ? 29.547 -9.07 7.695 1 58.53 3 SER B CA 1
ATOM 2233 C C . SER B 1 3 ? 28.109 -8.578 7.832 1 58.53 3 SER B C 1
ATOM 2235 O O . SER B 1 3 ? 27.844 -7.379 7.707 1 58.53 3 SER B O 1
ATOM 2237 N N . THR B 1 4 ? 27.203 -9.547 8.07 1 61.56 4 THR B N 1
ATOM 2238 C CA . THR B 1 4 ? 25.797 -9.227 8.289 1 61.56 4 THR B CA 1
ATOM 2239 C C . THR B 1 4 ? 25.641 -8.289 9.477 1 61.56 4 THR B C 1
ATOM 2241 O O . THR B 1 4 ? 24.797 -7.383 9.453 1 61.56 4 THR B O 1
ATOM 2244 N N . SER B 1 5 ? 26.453 -8.539 10.484 1 66.5 5 SER B N 1
ATOM 2245 C CA . SER B 1 5 ? 26.391 -7.676 11.664 1 66.5 5 SER B CA 1
ATOM 2246 C C . SER B 1 5 ? 26.781 -6.246 11.32 1 66.5 5 SER B C 1
ATOM 2248 O O . SER B 1 5 ? 26.188 -5.293 11.828 1 66.5 5 SER B O 1
ATOM 2250 N N . GLU B 1 6 ? 27.781 -6.156 10.461 1 69.31 6 GLU B N 1
ATOM 2251 C CA . GLU B 1 6 ? 28.234 -4.828 10.078 1 69.31 6 GLU B CA 1
ATOM 2252 C C . GLU B 1 6 ? 27.141 -4.066 9.32 1 69.31 6 GLU B C 1
ATOM 2254 O O . GLU B 1 6 ? 26.984 -2.857 9.5 1 69.31 6 GLU B O 1
ATOM 2259 N N . ILE B 1 7 ? 26.516 -4.793 8.586 1 68.62 7 ILE B N 1
ATOM 2260 C CA . ILE B 1 7 ? 25.391 -4.199 7.859 1 68.62 7 ILE B CA 1
ATOM 2261 C C . ILE B 1 7 ? 24.359 -3.676 8.852 1 68.62 7 ILE B C 1
ATOM 2263 O O . ILE B 1 7 ? 23.875 -2.545 8.719 1 68.62 7 ILE B O 1
ATOM 2267 N N . GLU B 1 8 ? 24.062 -4.473 9.82 1 71.5 8 GLU B N 1
ATOM 2268 C CA . GLU B 1 8 ? 23.109 -4.094 10.852 1 71.5 8 GLU B CA 1
ATOM 2269 C C . GLU B 1 8 ? 23.594 -2.883 11.641 1 71.5 8 GLU B C 1
ATOM 2271 O O . GLU B 1 8 ? 22.797 -2.01 12.008 1 71.5 8 GLU B O 1
ATOM 2276 N N . TYR B 1 9 ? 24.859 -2.863 11.852 1 77.44 9 TYR B N 1
ATOM 2277 C CA . TYR B 1 9 ? 25.438 -1.771 12.617 1 77.44 9 TYR B CA 1
ATOM 2278 C C . TYR B 1 9 ? 25.328 -0.451 11.867 1 77.44 9 TYR B C 1
ATOM 2280 O O . TYR B 1 9 ? 24.969 0.573 12.453 1 77.44 9 TYR B O 1
ATOM 2288 N N . VAL B 1 10 ? 25.609 -0.573 10.633 1 78.94 10 VAL B N 1
ATOM 2289 C CA . VAL B 1 10 ? 25.547 0.627 9.805 1 78.94 10 VAL B CA 1
ATOM 2290 C C . VAL B 1 10 ? 24.109 1.155 9.758 1 78.94 10 VAL B C 1
ATOM 2292 O O . VAL B 1 10 ? 23.875 2.354 9.93 1 78.94 10 VAL B O 1
ATOM 2295 N N . LEU B 1 11 ? 23.312 0.244 9.641 1 75.62 11 LEU B N 1
ATOM 2296 C CA . LEU B 1 11 ? 21.906 0.641 9.5 1 75.62 11 LEU B CA 1
ATOM 2297 C C . LEU B 1 11 ? 21.359 1.164 10.82 1 75.62 11 LEU B C 1
ATOM 2299 O O . LEU B 1 11 ? 20.578 2.127 10.844 1 75.62 11 LEU B O 1
ATOM 2303 N N . ALA B 1 12 ? 21.703 0.573 11.891 1 75.5 12 ALA B N 1
ATOM 2304 C CA . ALA B 1 12 ? 21.297 1.048 13.211 1 75.5 12 ALA B CA 1
ATOM 2305 C C . ALA B 1 12 ? 21.844 2.447 13.477 1 75.5 12 ALA B C 1
ATOM 2307 O O . ALA B 1 12 ? 21.125 3.312 13.984 1 75.5 12 ALA B O 1
ATOM 2308 N N . LEU B 1 13 ? 23.078 2.613 13.086 1 79.31 13 LEU B N 1
ATOM 2309 C CA . LEU B 1 13 ? 23.688 3.914 13.336 1 79.31 13 LEU B CA 1
ATOM 2310 C C . LEU B 1 13 ? 23.078 4.984 12.438 1 79.31 13 LEU B C 1
ATOM 2312 O O . LEU B 1 13 ? 22.906 6.133 12.859 1 79.31 13 LEU B O 1
ATOM 2316 N N . GLU B 1 14 ? 22.781 4.566 11.32 1 76.25 14 GLU B N 1
ATOM 2317 C CA . GLU B 1 14 ? 22.109 5.492 10.414 1 76.25 14 GLU B CA 1
ATOM 2318 C C . GLU B 1 14 ? 20.734 5.875 10.938 1 76.25 14 GLU B C 1
ATOM 2320 O O . GLU B 1 14 ? 20.344 7.039 10.859 1 76.25 14 GLU B O 1
ATOM 2325 N N . ALA B 1 15 ? 20.125 4.941 11.438 1 69.19 15 ALA B N 1
ATOM 2326 C CA . ALA B 1 15 ? 18.75 5.121 11.922 1 69.19 15 ALA B CA 1
ATOM 2327 C C . ALA B 1 15 ? 18.719 5.945 13.203 1 69.19 15 ALA B C 1
ATOM 2329 O O . ALA B 1 15 ? 17.844 6.797 13.383 1 69.19 15 ALA B O 1
ATOM 2330 N N . HIS B 1 16 ? 19.625 5.758 14.062 1 72.62 16 HIS B N 1
ATOM 2331 C CA . HIS B 1 16 ? 19.594 6.34 15.398 1 72.62 16 HIS B CA 1
ATOM 2332 C C . HIS B 1 16 ? 20.469 7.582 15.477 1 72.62 16 HIS B C 1
ATOM 2334 O O . HIS B 1 16 ? 20.344 8.375 16.422 1 72.62 16 HIS B O 1
ATOM 2340 N N . ARG B 1 17 ? 21.328 7.77 14.586 1 76.44 17 ARG B N 1
ATOM 2341 C CA . ARG B 1 17 ? 22.234 8.914 14.453 1 76.44 17 ARG B CA 1
ATOM 2342 C C . ARG B 1 17 ? 23.016 9.148 15.742 1 76.44 17 ARG B C 1
ATOM 2344 O O . ARG B 1 17 ? 23.391 10.281 16.047 1 76.44 17 ARG B O 1
ATOM 2351 N N . SER B 1 18 ? 23.047 8.211 16.547 1 83.44 18 SER B N 1
ATOM 2352 C CA . SER B 1 18 ? 23.812 8.203 17.797 1 83.44 18 SER B CA 1
ATOM 2353 C C . SER B 1 18 ? 24.422 6.828 18.047 1 83.44 18 SER B C 1
ATOM 2355 O O . SER B 1 18 ? 23.719 5.812 17.969 1 83.44 18 SER B O 1
ATOM 2357 N N . PHE B 1 19 ? 25.719 6.852 18.312 1 86.69 19 PHE B N 1
ATOM 2358 C CA . PHE B 1 19 ? 26.391 5.586 18.609 1 86.69 19 PHE B CA 1
ATOM 2359 C C . PHE B 1 19 ? 25.797 4.93 19.844 1 86.69 19 PHE B C 1
ATOM 2361 O O . PHE B 1 19 ? 25.609 3.711 19.875 1 86.69 19 PHE B O 1
ATOM 2368 N N . THR B 1 20 ? 25.422 5.797 20.734 1 84.62 20 THR B N 1
ATOM 2369 C CA . THR B 1 20 ? 24.859 5.258 21.969 1 84.62 20 THR B CA 1
ATOM 2370 C C . THR B 1 20 ? 23.469 4.672 21.719 1 84.62 20 THR B C 1
ATOM 2372 O O . THR B 1 20 ? 23.188 3.537 22.125 1 84.62 20 THR B O 1
ATOM 2375 N N . SER B 1 21 ? 22.703 5.391 21.078 1 80.62 21 SER B N 1
ATOM 2376 C CA . SER B 1 21 ? 21.344 4.941 20.828 1 80.62 21 SER B CA 1
ATOM 2377 C C . SER B 1 21 ? 21.312 3.748 19.875 1 80.62 21 SER B C 1
ATOM 2379 O O . SER B 1 21 ? 20.531 2.816 20.062 1 80.62 21 SER B O 1
ATOM 2381 N N . ALA B 1 22 ? 22.156 3.744 18.969 1 79.81 22 ALA B N 1
ATOM 2382 C CA . ALA B 1 22 ? 22.25 2.635 18.016 1 79.81 22 ALA B CA 1
ATOM 2383 C C . ALA B 1 22 ? 22.734 1.364 18.719 1 79.81 22 ALA B C 1
ATOM 2385 O O . ALA B 1 22 ? 22.203 0.279 18.484 1 79.81 22 ALA B O 1
ATOM 2386 N N . ALA B 1 23 ? 23.656 1.518 19.531 1 82.81 23 ALA B N 1
ATOM 2387 C CA . ALA B 1 23 ? 24.188 0.375 20.266 1 82.81 23 ALA B CA 1
ATOM 2388 C C . ALA B 1 23 ? 23.141 -0.243 21.172 1 82.81 23 ALA B C 1
ATOM 2390 O O . ALA B 1 23 ? 23.016 -1.468 21.25 1 82.81 23 ALA B O 1
ATOM 2391 N N . GLN B 1 24 ? 22.391 0.625 21.719 1 74.81 24 GLN B N 1
ATOM 2392 C CA . GLN B 1 24 ? 21.312 0.159 22.578 1 74.81 24 GLN B CA 1
ATOM 2393 C C . GLN B 1 24 ? 20.266 -0.62 21.781 1 74.81 24 GLN B C 1
ATOM 2395 O O . GLN B 1 24 ? 19.812 -1.684 22.203 1 74.81 24 GLN B O 1
ATOM 2400 N N . ALA B 1 25 ? 20.078 -0.135 20.703 1 70.62 25 ALA B N 1
ATOM 2401 C CA . ALA B 1 25 ? 19.094 -0.773 19.828 1 70.62 25 ALA B CA 1
ATOM 2402 C C . ALA B 1 25 ? 19.594 -2.129 19.344 1 70.62 25 ALA B C 1
ATOM 2404 O O . ALA B 1 25 ? 18.797 -3.049 19.125 1 70.62 25 ALA B O 1
ATOM 2405 N N . LEU B 1 26 ? 20.797 -2.297 19.203 1 70.31 26 LEU B N 1
ATOM 2406 C CA . LEU B 1 26 ? 21.438 -3.504 18.688 1 70.31 26 LEU B CA 1
ATOM 2407 C C . LEU B 1 26 ? 21.766 -4.469 19.828 1 70.31 26 LEU B C 1
ATOM 2409 O O . LEU B 1 26 ? 22.109 -5.629 19.578 1 70.31 26 LEU B O 1
ATOM 2413 N N . GLY B 1 27 ? 21.656 -3.967 21.078 1 75.12 27 GLY B N 1
ATOM 2414 C CA . GLY B 1 27 ? 22 -4.797 22.219 1 75.12 27 GLY B CA 1
ATOM 2415 C C . GLY B 1 27 ? 23.484 -4.996 22.391 1 75.12 27 GLY B C 1
ATOM 2416 O O . GLY B 1 27 ? 23.938 -6.062 22.812 1 75.12 27 GLY B O 1
ATOM 2417 N N . ILE B 1 28 ? 24.219 -4.035 21.969 1 79.94 28 ILE B N 1
ATOM 2418 C CA . ILE B 1 28 ? 25.656 -4.125 22.125 1 79.94 28 ILE B CA 1
ATOM 2419 C C . ILE B 1 28 ? 26.188 -2.859 22.797 1 79.94 28 ILE B C 1
ATOM 2421 O O . ILE B 1 28 ? 25.438 -1.905 23.016 1 79.94 28 ILE B O 1
ATOM 2425 N N . SER B 1 29 ? 27.359 -2.906 23.312 1 82 29 SER B N 1
ATOM 2426 C CA . SER B 1 29 ? 27.969 -1.739 23.953 1 82 29 SER B CA 1
ATOM 2427 C C . SER B 1 29 ? 28.359 -0.687 22.922 1 82 29 SER B C 1
ATOM 2429 O O . SER B 1 29 ? 28.641 -1.017 21.766 1 82 29 SER B O 1
ATOM 2431 N N . GLN B 1 30 ? 28.234 0.53 23.391 1 87.62 30 GLN B N 1
ATOM 2432 C CA . GLN B 1 30 ? 28.578 1.646 22.516 1 87.62 30 GLN B CA 1
ATOM 2433 C C . GLN B 1 30 ? 30.031 1.525 22.031 1 87.62 30 GLN B C 1
ATOM 2435 O O . GLN B 1 30 ? 30.297 1.726 20.844 1 87.62 30 GLN B O 1
ATOM 2440 N N . PRO B 1 31 ? 31.016 1.135 22.875 1 87.19 31 PRO B N 1
ATOM 2441 C CA . PRO B 1 31 ? 32.375 0.958 22.344 1 87.19 31 PRO B CA 1
ATOM 2442 C C . PRO B 1 31 ? 32.438 -0.138 21.281 1 87.19 31 PRO B C 1
ATOM 2444 O O . PRO B 1 31 ? 33.188 -0.002 20.297 1 87.19 31 PRO B O 1
ATOM 2447 N N . ALA B 1 32 ? 31.703 -1.165 21.484 1 82.94 32 ALA B N 1
ATOM 2448 C CA . ALA B 1 32 ? 31.688 -2.256 20.5 1 82.94 32 ALA B CA 1
ATOM 2449 C C . ALA B 1 32 ? 31.172 -1.773 19.156 1 82.94 32 ALA B C 1
ATOM 2451 O O . ALA B 1 32 ? 31.734 -2.123 18.109 1 82.94 32 ALA B O 1
ATOM 2452 N N . LEU B 1 33 ? 30.141 -1.008 19.203 1 87.62 33 LEU B N 1
ATOM 2453 C CA . LEU B 1 33 ? 29.609 -0.463 17.953 1 87.62 33 LEU B CA 1
ATOM 2454 C C . LEU B 1 33 ? 30.594 0.49 17.297 1 87.62 33 LEU B C 1
ATOM 2456 O O . LEU B 1 33 ? 30.797 0.456 16.094 1 87.62 33 LEU B O 1
ATOM 2460 N N . THR B 1 34 ? 31.172 1.3 18.109 1 86.69 34 THR B N 1
ATOM 2461 C CA . THR B 1 34 ? 32.156 2.273 17.609 1 86.69 34 THR B CA 1
ATOM 2462 C C . THR B 1 34 ? 33.312 1.575 16.938 1 86.69 34 THR B C 1
ATOM 2464 O O . THR B 1 34 ? 33.719 1.957 15.836 1 86.69 34 THR B O 1
ATOM 2467 N N . VAL B 1 35 ? 33.812 0.562 17.562 1 84.5 35 VAL B N 1
ATOM 2468 C CA . VAL B 1 35 ? 34.938 -0.2 17.031 1 84.5 35 VAL B CA 1
ATOM 2469 C C . VAL B 1 35 ? 34.531 -0.894 15.734 1 84.5 35 VAL B C 1
ATOM 2471 O O . VAL B 1 35 ? 35.281 -0.9 14.758 1 84.5 35 VAL B O 1
ATOM 2474 N N . ALA B 1 36 ? 33.344 -1.464 15.812 1 82.44 36 ALA B N 1
ATOM 2475 C CA . ALA B 1 36 ? 32.875 -2.197 14.641 1 82.44 36 ALA B CA 1
ATOM 2476 C C . ALA B 1 36 ? 32.719 -1.276 13.438 1 82.44 36 ALA B C 1
ATOM 2478 O O . ALA B 1 36 ? 33.125 -1.636 12.328 1 82.44 36 ALA B O 1
ATOM 2479 N N . ILE B 1 37 ? 32.188 -0.115 13.648 1 86 37 ILE B N 1
ATOM 2480 C CA . ILE B 1 37 ? 32 0.854 12.57 1 86 37 ILE B CA 1
ATOM 2481 C C . ILE B 1 37 ? 33.375 1.343 12.086 1 86 37 ILE B C 1
ATOM 2483 O O . ILE B 1 37 ? 33.625 1.461 10.883 1 86 37 ILE B O 1
ATOM 2487 N N . GLY B 1 38 ? 34.219 1.633 12.977 1 84.56 38 GLY B N 1
ATOM 2488 C CA . GLY B 1 38 ? 35.594 2.023 12.633 1 84.56 38 GLY B CA 1
ATOM 2489 C C . GLY B 1 38 ? 36.312 0.983 11.812 1 84.56 38 GLY B C 1
ATOM 2490 O O . GLY B 1 38 ? 36.969 1.318 10.836 1 84.56 38 GLY B O 1
ATOM 2491 N N . LYS B 1 39 ? 36.25 -0.278 12.273 1 79.94 39 LYS B N 1
ATOM 2492 C CA . LYS B 1 39 ? 36.844 -1.372 11.531 1 79.94 39 LYS B CA 1
ATOM 2493 C C . LYS B 1 39 ? 36.281 -1.457 10.109 1 79.94 39 LYS B C 1
ATOM 2495 O O . LYS B 1 39 ? 37.031 -1.691 9.156 1 79.94 39 LYS B O 1
ATOM 2500 N N . LEU B 1 40 ? 34.969 -1.359 10.102 1 76.69 40 LEU B N 1
ATOM 2501 C CA . LEU B 1 40 ? 34.312 -1.403 8.797 1 76.69 40 LEU B CA 1
ATOM 2502 C C . LEU B 1 40 ? 34.812 -0.259 7.91 1 76.69 40 LEU B C 1
ATOM 2504 O O . LEU B 1 40 ? 35.094 -0.464 6.73 1 76.69 40 LEU B O 1
ATOM 2508 N N . GLU B 1 41 ? 34.875 0.898 8.445 1 80.31 41 GLU B N 1
ATOM 2509 C CA . GLU B 1 41 ? 35.344 2.064 7.699 1 80.31 41 GLU B CA 1
ATOM 2510 C C . GLU B 1 41 ? 36.812 1.898 7.266 1 80.31 41 GLU B C 1
ATOM 2512 O O . GLU B 1 41 ? 37.156 2.271 6.148 1 80.31 41 GLU B O 1
ATOM 2517 N N . LYS B 1 42 ? 37.594 1.334 8.094 1 76.88 42 LYS B N 1
ATOM 2518 C CA . LYS B 1 42 ? 38.969 1.028 7.75 1 76.88 42 LYS B CA 1
ATOM 2519 C C . LYS B 1 42 ? 39.062 0.015 6.609 1 76.88 42 LYS B C 1
ATOM 2521 O O . LYS B 1 42 ? 39.844 0.167 5.688 1 76.88 42 LYS B O 1
ATOM 2526 N N . LYS B 1 43 ? 38.25 -0.977 6.77 1 70.06 43 LYS B N 1
ATOM 2527 C CA . LYS B 1 43 ? 38.188 -1.999 5.73 1 70.06 43 LYS B CA 1
ATOM 2528 C C . LYS B 1 43 ? 37.75 -1.396 4.395 1 70.06 43 LYS B C 1
ATOM 2530 O O . LYS B 1 43 ? 38.25 -1.8 3.34 1 70.06 43 LYS B O 1
ATOM 2535 N N . LEU B 1 44 ? 36.844 -0.439 4.531 1 70.31 44 LEU B N 1
ATOM 2536 C CA . LEU B 1 44 ? 36.281 0.176 3.332 1 70.31 44 LEU B CA 1
ATOM 2537 C C . LEU B 1 44 ? 37.188 1.273 2.803 1 70.31 44 LEU B C 1
ATOM 2539 O O . LEU B 1 44 ? 37.125 1.64 1.628 1 70.31 44 LEU B O 1
ATOM 2543 N N . GLY B 1 45 ? 38.031 1.752 3.678 1 68.25 45 GLY B N 1
ATOM 2544 C CA . GLY B 1 45 ? 39 2.775 3.305 1 68.25 45 GLY B CA 1
ATOM 2545 C C . GLY B 1 45 ? 38.406 4.176 3.307 1 68.25 45 GLY B C 1
ATOM 2546 O O . GLY B 1 45 ? 39.031 5.117 2.82 1 68.25 45 GLY B O 1
ATOM 2547 N N . PHE B 1 46 ? 37.188 4.281 3.65 1 72.06 46 PHE B N 1
ATOM 2548 C CA . PHE B 1 46 ? 36.562 5.586 3.791 1 72.06 46 PHE B CA 1
ATOM 2549 C C . PHE B 1 46 ? 35.594 5.594 4.973 1 72.06 46 PHE B C 1
ATOM 2551 O O . PHE B 1 46 ? 35.156 4.535 5.445 1 72.06 46 PHE B O 1
ATOM 2558 N N . LEU B 1 47 ? 35.25 6.84 5.418 1 79.94 47 LEU B N 1
ATOM 2559 C CA . LEU B 1 47 ? 34.344 7 6.547 1 79.94 47 LEU B CA 1
ATOM 2560 C C . LEU B 1 47 ? 32.875 6.93 6.086 1 79.94 47 LEU B C 1
ATOM 2562 O O . LEU B 1 47 ? 32.531 7.52 5.062 1 79.94 47 LEU B O 1
ATOM 2566 N N . LEU B 1 48 ? 32.125 6.07 6.812 1 79.62 48 LEU B N 1
ATOM 2567 C CA . LEU B 1 48 ? 30.688 5.988 6.566 1 79.62 48 LEU B CA 1
ATOM 2568 C C . LEU B 1 48 ? 29.938 7.07 7.336 1 79.62 48 LEU B C 1
ATOM 2570 O O . LEU B 1 48 ? 28.922 7.582 6.867 1 79.62 48 LEU B O 1
ATOM 2574 N N . PHE B 1 49 ? 30.453 7.426 8.516 1 85.31 49 PHE B N 1
ATOM 2575 C CA . PHE B 1 49 ? 29.781 8.352 9.422 1 85.31 49 PHE B CA 1
ATOM 2576 C C . PHE B 1 49 ? 30.719 9.461 9.859 1 85.31 49 PHE B C 1
ATOM 2578 O O . PHE B 1 49 ? 31.938 9.273 9.883 1 85.31 49 PHE B O 1
ATOM 2585 N N . ARG B 1 50 ? 30.047 10.688 9.953 1 83.31 50 ARG B N 1
ATOM 2586 C CA . ARG B 1 50 ? 30.781 11.797 10.547 1 83.31 50 ARG B CA 1
ATOM 2587 C C . ARG B 1 50 ? 30.094 12.297 11.805 1 83.31 50 ARG B C 1
ATOM 2589 O O . ARG B 1 50 ? 28.859 12.266 11.898 1 83.31 50 ARG B O 1
ATOM 2596 N N . ARG B 1 51 ? 30.906 12.648 12.742 1 79.69 51 ARG B N 1
ATOM 2597 C CA . ARG B 1 51 ? 30.359 13.219 13.969 1 79.69 51 ARG B CA 1
ATOM 2598 C C . ARG B 1 51 ? 30.047 14.695 13.797 1 79.69 51 ARG B C 1
ATOM 2600 O O . ARG B 1 51 ? 30.797 15.43 13.148 1 79.69 51 ARG B O 1
ATOM 2607 N N . THR B 1 52 ? 28.844 14.953 14.047 1 75.81 52 THR B N 1
ATOM 2608 C CA . THR B 1 52 ? 28.406 16.344 14.039 1 75.81 52 THR B CA 1
ATOM 2609 C C . THR B 1 52 ? 28.016 16.797 15.438 1 75.81 52 THR B C 1
ATOM 2611 O O . THR B 1 52 ? 28.047 16.016 16.391 1 75.81 52 THR B O 1
ATOM 2614 N N . GLY B 1 53 ? 27.906 18.062 15.617 1 70.06 53 GLY B N 1
ATOM 2615 C CA . GLY B 1 53 ? 27.469 18.594 16.906 1 70.06 53 GLY B CA 1
ATOM 2616 C C . GLY B 1 53 ? 26.203 17.953 17.422 1 70.06 53 GLY B C 1
ATOM 2617 O O . GLY B 1 53 ? 25.969 17.906 18.625 1 70.06 53 GLY B O 1
ATOM 2618 N N . SER B 1 54 ? 25.406 17.469 16.594 1 66 54 SER B N 1
ATOM 2619 C CA . SER B 1 54 ? 24.094 16.953 16.969 1 66 54 SER B CA 1
ATOM 2620 C C . SER B 1 54 ? 24.078 15.422 16.969 1 66 54 SER B C 1
ATOM 2622 O O . SER B 1 54 ? 23.047 14.805 17.234 1 66 54 SER B O 1
ATOM 2624 N N . GLY B 1 55 ? 25.281 14.875 16.797 1 78.12 55 GLY B N 1
ATOM 2625 C CA . GLY B 1 55 ? 25.359 13.422 16.812 1 78.12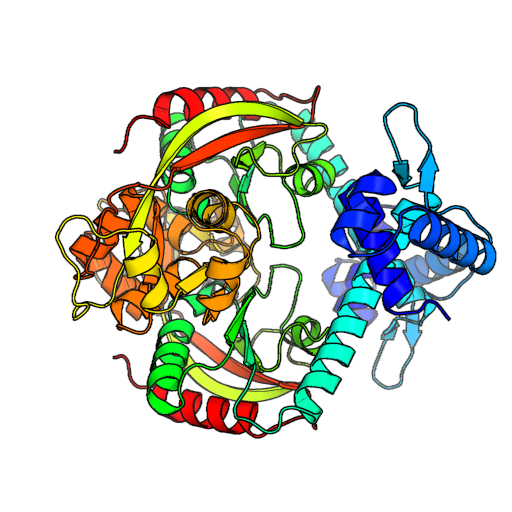 55 GLY B CA 1
ATOM 2626 C C . GLY B 1 55 ? 26.188 12.859 15.672 1 78.12 55 GLY B C 1
ATOM 2627 O O . GLY B 1 55 ? 27.328 13.273 15.461 1 78.12 55 GLY B O 1
ATOM 2628 N N . VAL B 1 56 ? 25.672 11.75 15.109 1 82.88 56 VAL B N 1
ATOM 2629 C CA . VAL B 1 56 ? 26.375 11.062 14.031 1 82.88 56 VAL B CA 1
ATOM 2630 C C . VAL B 1 56 ? 25.547 11.094 12.758 1 82.88 56 VAL B C 1
ATOM 2632 O O . VAL B 1 56 ? 24.328 10.93 12.805 1 82.88 56 VAL B O 1
ATOM 2635 N N . GLU B 1 57 ? 26.188 11.547 11.773 1 80 57 GLU B N 1
ATOM 2636 C CA . GLU B 1 57 ? 25.516 11.57 10.477 1 80 57 GLU B CA 1
ATOM 2637 C C . GLU B 1 57 ? 26.328 10.805 9.43 1 80 57 GLU B C 1
ATOM 2639 O O . GLU B 1 57 ? 27.531 10.633 9.578 1 80 57 GLU B O 1
ATOM 2644 N N . LEU B 1 58 ? 25.609 10.289 8.547 1 76.44 58 LEU B N 1
ATOM 2645 C CA . LEU B 1 58 ? 26.297 9.633 7.438 1 76.44 58 LEU B CA 1
ATOM 2646 C C . LEU B 1 58 ? 27.172 10.625 6.676 1 76.44 58 LEU B C 1
ATOM 2648 O O . LEU B 1 58 ? 26.781 11.773 6.48 1 76.44 58 LEU B O 1
ATOM 2652 N N . THR B 1 59 ? 28.453 10.188 6.406 1 73.81 59 THR B N 1
ATOM 2653 C CA . THR B 1 59 ? 29.266 10.93 5.445 1 73.81 59 THR B CA 1
ATOM 2654 C C . THR B 1 59 ? 28.688 10.805 4.039 1 73.81 59 THR B C 1
ATOM 2656 O O . THR B 1 59 ? 27.75 10.023 3.814 1 73.81 59 THR B O 1
ATOM 2659 N N . SER B 1 60 ? 29.172 11.562 3.201 1 62.09 60 SER B N 1
ATOM 2660 C CA . SER B 1 60 ? 28.766 11.445 1.806 1 62.09 60 SER B CA 1
ATOM 2661 C C . SER B 1 60 ? 28.984 10.023 1.288 1 62.09 60 SER B C 1
ATOM 2663 O O . SER B 1 60 ? 28.156 9.492 0.556 1 62.09 60 SER B O 1
ATOM 2665 N N . ALA B 1 61 ? 30.125 9.469 1.746 1 62.59 61 ALA B N 1
ATOM 2666 C CA . ALA B 1 61 ? 30.438 8.086 1.408 1 62.59 61 ALA B CA 1
ATOM 2667 C C . ALA B 1 61 ? 29.438 7.125 2.055 1 62.59 61 ALA B C 1
ATOM 2669 O O . ALA B 1 61 ? 29.031 6.137 1.438 1 62.59 61 ALA B O 1
ATOM 2670 N N . GLY B 1 62 ? 29.062 7.391 3.301 1 67.38 62 GLY B N 1
ATOM 2671 C CA . GLY B 1 62 ? 28.078 6.574 4 1 67.38 62 GLY B CA 1
ATOM 2672 C C . GLY B 1 62 ? 26.719 6.605 3.359 1 67.38 62 GLY B C 1
ATOM 2673 O O . GLY B 1 62 ? 26.062 5.566 3.219 1 67.38 62 GLY B O 1
ATOM 2674 N N . GLU B 1 63 ? 26.312 7.734 3.082 1 61.12 63 GLU B N 1
ATOM 2675 C CA . GLU B 1 63 ? 25.016 7.902 2.436 1 61.12 63 GLU B CA 1
ATOM 2676 C C . GLU B 1 63 ? 24.953 7.156 1.105 1 61.12 63 GLU B C 1
ATOM 2678 O O . GLU B 1 63 ? 23.938 6.555 0.768 1 61.12 63 GLU B O 1
ATOM 2683 N N . ALA B 1 64 ? 26.125 7.129 0.468 1 56.06 64 ALA B N 1
ATOM 2684 C CA . ALA B 1 64 ? 26.25 6.469 -0.829 1 56.06 64 ALA B CA 1
ATOM 2685 C C . ALA B 1 64 ? 26.172 4.949 -0.683 1 56.06 64 ALA B C 1
ATOM 2687 O O . ALA B 1 64 ? 25.656 4.262 -1.565 1 56.06 64 ALA B O 1
ATOM 2688 N N . LEU B 1 65 ? 26.641 4.508 0.436 1 57.94 65 LEU B N 1
ATOM 2689 C CA . LEU B 1 65 ? 26.734 3.07 0.664 1 57.94 65 LEU B CA 1
ATOM 2690 C C . LEU B 1 65 ? 25.438 2.527 1.255 1 57.94 65 LEU B C 1
ATOM 2692 O O . LEU B 1 65 ? 25.141 1.334 1.134 1 57.94 65 LEU B O 1
ATOM 2696 N N . LEU B 1 66 ? 24.625 3.393 1.685 1 61.25 66 LEU B N 1
ATOM 2697 C CA . LEU B 1 66 ? 23.5 2.98 2.508 1 61.25 66 LEU B CA 1
ATOM 2698 C C . LEU B 1 66 ? 22.516 2.137 1.701 1 61.25 66 LEU B C 1
ATOM 2700 O O . LEU B 1 66 ? 22.047 1.104 2.176 1 61.25 66 LEU B O 1
ATOM 2704 N N . PRO B 1 67 ? 22.281 2.379 0.542 1 51.5 67 PRO B N 1
ATOM 2705 C CA . PRO B 1 67 ? 21.391 1.511 -0.228 1 51.5 67 PRO B CA 1
ATOM 2706 C C . PRO B 1 67 ? 21.953 0.104 -0.418 1 51.5 67 PRO B C 1
ATOM 2708 O O . PRO B 1 67 ? 21.203 -0.878 -0.334 1 51.5 67 PRO B O 1
ATOM 2711 N N . ASP B 1 68 ? 23.188 -0.034 -0.592 1 50.34 68 ASP B N 1
ATOM 2712 C CA . ASP B 1 68 ? 23.844 -1.332 -0.688 1 50.34 68 ASP B CA 1
ATOM 2713 C C . ASP B 1 68 ? 23.828 -2.061 0.655 1 50.34 68 ASP B C 1
ATOM 2715 O O . ASP B 1 68 ? 23.656 -3.281 0.702 1 50.34 68 ASP B O 1
ATOM 2719 N N . VAL B 1 69 ? 24.031 -1.29 1.57 1 58.31 69 VAL B N 1
ATOM 2720 C CA . VAL B 1 69 ? 23.969 -1.883 2.902 1 58.31 69 VAL B CA 1
ATOM 2721 C C . VAL B 1 69 ? 22.562 -2.426 3.164 1 58.31 69 VAL B C 1
ATOM 2723 O O . VAL B 1 69 ? 22.406 -3.529 3.693 1 58.31 69 VAL B O 1
ATOM 2726 N N . ARG B 1 70 ? 21.703 -1.688 2.73 1 53.84 70 ARG B N 1
ATOM 2727 C CA . ARG B 1 70 ? 20.312 -2.131 2.916 1 53.84 70 ARG B CA 1
ATOM 2728 C C . ARG B 1 70 ? 20.016 -3.344 2.043 1 53.84 70 ARG B C 1
ATOM 2730 O O . ARG B 1 70 ? 19.375 -4.293 2.496 1 53.84 70 ARG B O 1
ATOM 2737 N N . ARG B 1 71 ? 20.531 -3.424 0.938 1 48.94 71 ARG B N 1
ATOM 2738 C CA . ARG B 1 71 ? 20.391 -4.578 0.054 1 48.94 71 ARG B CA 1
ATOM 2739 C C . ARG B 1 71 ? 21.109 -5.797 0.636 1 48.94 71 ARG B C 1
ATOM 2741 O O . ARG B 1 71 ? 20.578 -6.91 0.577 1 48.94 71 ARG B O 1
ATOM 2748 N N . ALA B 1 72 ? 22.281 -5.543 1.066 1 50.38 72 ALA B N 1
ATOM 2749 C CA . ALA B 1 72 ? 23.016 -6.621 1.716 1 50.38 72 ALA B CA 1
ATOM 2750 C C . ALA B 1 72 ? 22.266 -7.152 2.93 1 50.38 72 ALA B C 1
ATOM 2752 O O . ALA B 1 72 ? 22.188 -8.367 3.145 1 50.38 72 ALA B O 1
ATOM 2753 N N . ARG B 1 73 ? 21.781 -6.176 3.57 1 51.16 73 ARG B N 1
ATOM 2754 C CA . ARG B 1 73 ? 20.953 -6.602 4.695 1 51.16 73 ARG B CA 1
ATOM 2755 C C . ARG B 1 73 ? 19.766 -7.438 4.219 1 51.16 73 ARG B C 1
ATOM 2757 O O . ARG B 1 73 ? 19.469 -8.484 4.801 1 51.16 73 ARG B O 1
ATOM 2764 N N . ASP B 1 74 ? 19.281 -6.945 3.24 1 48.62 74 ASP B N 1
ATOM 2765 C CA . ASP B 1 74 ? 18.125 -7.656 2.699 1 48.62 74 ASP B CA 1
ATOM 2766 C C . ASP B 1 74 ? 18.531 -9.016 2.143 1 48.62 74 ASP B C 1
ATOM 2768 O O . ASP B 1 74 ? 17.812 -10.008 2.322 1 48.62 74 ASP B O 1
ATOM 2772 N N . ALA B 1 75 ? 19.625 -9.078 1.533 1 45.09 75 ALA B N 1
ATOM 2773 C CA . ALA B 1 75 ? 20.172 -10.344 1.061 1 45.09 75 ALA B CA 1
ATOM 2774 C C . ALA B 1 75 ? 20.5 -11.266 2.23 1 45.09 75 ALA B C 1
ATOM 2776 O O . ALA B 1 75 ? 20.266 -12.477 2.168 1 45.09 75 ALA B O 1
ATOM 2777 N N . VAL B 1 76 ? 21.172 -10.664 3.17 1 45.78 76 VAL B N 1
ATOM 2778 C CA . VAL B 1 76 ? 21.469 -11.445 4.363 1 45.78 76 VAL B CA 1
ATOM 2779 C C . VAL B 1 76 ? 20.172 -11.938 5 1 45.78 76 VAL B C 1
ATOM 2781 O O . VAL B 1 76 ? 20.094 -13.078 5.465 1 45.78 76 VAL B O 1
ATOM 2784 N N . ARG B 1 77 ? 19.328 -11.023 4.973 1 44.19 77 ARG B N 1
ATOM 2785 C CA . ARG B 1 77 ? 18.031 -11.438 5.523 1 44.19 77 ARG B CA 1
ATOM 2786 C C . ARG B 1 77 ? 17.422 -12.562 4.691 1 44.19 77 ARG B C 1
ATOM 2788 O O . ARG B 1 77 ? 16.812 -13.477 5.238 1 44.19 77 ARG B O 1
ATOM 2795 N N . VAL B 1 78 ? 17.734 -12.523 3.449 1 42 78 VAL B N 1
ATOM 2796 C CA . VAL B 1 78 ? 17.312 -13.602 2.562 1 42 78 VAL B CA 1
ATOM 2797 C C . VAL B 1 78 ? 18.031 -14.891 2.939 1 42 78 VAL B C 1
ATOM 2799 O O . VAL B 1 78 ? 17.406 -15.961 3.002 1 42 78 VAL B O 1
ATOM 2802 N N . VAL B 1 79 ? 19.266 -14.719 3.023 1 39.84 79 VAL B N 1
ATOM 2803 C CA . VAL B 1 79 ? 20.047 -15.891 3.416 1 39.84 79 VAL B CA 1
ATOM 2804 C C . VAL B 1 79 ? 19.609 -16.359 4.805 1 39.84 79 VAL B C 1
ATOM 2806 O O . VAL B 1 79 ? 19.453 -17.562 5.043 1 39.84 79 VAL B O 1
ATOM 2809 N N . GLU B 1 80 ? 19.609 -15.414 5.629 1 41.41 80 GLU B N 1
ATOM 2810 C CA . GLU B 1 80 ? 19.156 -15.797 6.961 1 41.41 80 GLU B CA 1
ATOM 2811 C C . GLU B 1 80 ? 17.75 -16.391 6.918 1 41.41 80 GLU B C 1
ATOM 2813 O O . GLU B 1 80 ? 17.469 -17.375 7.605 1 41.41 80 GLU B O 1
ATOM 2818 N N . TYR B 1 81 ? 17.047 -15.766 6.102 1 39.44 81 TYR B N 1
ATOM 2819 C CA . TYR B 1 81 ? 15.719 -16.328 5.902 1 39.44 81 TYR B CA 1
ATOM 2820 C C . TYR B 1 81 ? 15.789 -17.703 5.238 1 39.44 81 TYR B C 1
ATOM 2822 O O . TYR B 1 81 ? 15.117 -18.641 5.664 1 39.44 81 TYR B O 1
ATOM 2830 N N . ALA B 1 82 ? 16.5 -17.719 4.184 1 39.5 82 ALA B N 1
ATOM 2831 C CA . ALA B 1 82 ? 16.719 -19.031 3.564 1 39.5 82 ALA B CA 1
ATOM 2832 C C . ALA B 1 82 ? 17.281 -20.031 4.574 1 39.5 82 ALA B C 1
ATOM 2834 O O . ALA B 1 82 ? 16.875 -21.188 4.605 1 39.5 82 ALA B O 1
ATOM 2835 N N . ALA B 1 83 ? 18.25 -19.672 5.242 1 39.53 83 ALA B N 1
ATOM 2836 C CA . ALA B 1 83 ? 18.828 -20.531 6.266 1 39.53 83 ALA B CA 1
ATOM 2837 C C . ALA B 1 83 ? 17.781 -20.906 7.316 1 39.53 83 ALA B C 1
ATOM 2839 O O . ALA B 1 83 ? 17.734 -22.047 7.789 1 39.53 83 ALA B O 1
ATOM 2840 N N . GLU B 1 84 ? 17.062 -19.969 7.637 1 39.06 84 GLU B N 1
ATOM 2841 C CA . GLU B 1 84 ? 15.984 -20.25 8.578 1 39.06 84 GLU B CA 1
ATOM 2842 C C . GLU B 1 84 ? 14.938 -21.188 7.973 1 39.06 84 GLU B C 1
ATOM 2844 O O . GLU B 1 84 ? 14.398 -22.047 8.664 1 39.06 84 GLU B O 1
ATOM 2849 N N . GLN B 1 85 ? 14.641 -20.984 6.734 1 39.34 85 GLN B N 1
ATOM 2850 C CA . GLN B 1 85 ? 13.719 -21.906 6.078 1 39.34 85 GLN B CA 1
ATOM 2851 C C . GLN B 1 85 ? 14.289 -23.312 6.051 1 39.34 85 GLN B C 1
ATOM 2853 O O . GLN B 1 85 ? 13.547 -24.297 6.129 1 39.34 85 GLN B O 1
ATOM 2858 N N . VAL B 1 86 ? 15.43 -23.547 5.684 1 36.66 86 VAL B N 1
ATOM 2859 C CA . VAL B 1 86 ? 16 -24.891 5.723 1 36.66 86 VAL B CA 1
ATOM 2860 C C . VAL B 1 86 ? 15.852 -25.484 7.121 1 36.66 86 VAL B C 1
ATOM 2862 O O . VAL B 1 86 ? 15.57 -26.672 7.27 1 36.66 86 VAL B O 1
ATOM 2865 N N . ALA B 1 87 ? 16.266 -24.922 8.047 1 35.22 87 ALA B N 1
ATOM 2866 C CA . ALA B 1 87 ? 16.156 -25.562 9.352 1 35.22 87 ALA B CA 1
ATOM 2867 C C . ALA B 1 87 ? 14.695 -25.859 9.695 1 35.22 87 ALA B C 1
ATOM 2869 O O . ALA B 1 87 ? 14.398 -26.859 10.375 1 35.22 87 ALA B O 1
ATOM 2870 N N . ASP B 1 88 ? 13.695 -24.938 9.602 1 36.62 88 ASP B N 1
ATOM 2871 C CA . ASP B 1 88 ? 12.344 -25.25 10.062 1 36.62 88 ASP B CA 1
ATOM 2872 C C . ASP B 1 88 ? 11.539 -25.953 8.984 1 36.62 88 ASP B C 1
ATOM 2874 O O . ASP B 1 88 ? 11.195 -25.359 7.957 1 36.62 88 ASP B O 1
ATOM 2878 N N . ALA B 1 89 ? 11.75 -27.234 8.664 1 38.09 89 ALA B N 1
ATOM 2879 C CA . ALA B 1 89 ? 10.891 -28.219 8.008 1 38.09 89 ALA B CA 1
ATOM 2880 C C . ALA B 1 89 ? 9.438 -27.781 8.016 1 38.09 89 ALA B C 1
ATOM 2882 O O . ALA B 1 89 ? 8.602 -28.344 7.297 1 38.09 89 ALA B O 1
ATOM 2883 N N . ARG B 1 90 ? 8.852 -27.375 9.172 1 39.44 90 ARG B N 1
ATOM 2884 C CA . ARG B 1 90 ? 7.434 -27.141 9.414 1 39.44 90 ARG B CA 1
ATOM 2885 C C . ARG B 1 90 ? 6.91 -26.016 8.531 1 39.44 90 ARG B C 1
ATOM 2887 O O . ARG B 1 90 ? 7.672 -25.141 8.117 1 39.44 90 ARG B O 1
ATOM 2894 N N . LEU B 1 91 ? 5.699 -26.047 7.859 1 49.22 91 LEU B N 1
ATOM 2895 C CA . LEU B 1 91 ? 4.891 -25.141 7.043 1 49.22 91 LEU B CA 1
ATOM 2896 C C . LEU B 1 91 ? 5.133 -23.688 7.43 1 49.22 91 LEU B C 1
ATOM 2898 O O . LEU B 1 91 ? 4.422 -23.141 8.273 1 49.22 91 LEU B O 1
ATOM 2902 N N . GLY B 1 92 ? 6.324 -23.297 7.887 1 53.41 92 GLY B N 1
ATOM 2903 C CA . GLY B 1 92 ? 6.738 -22.078 8.57 1 53.41 92 GLY B CA 1
ATOM 2904 C C . GLY B 1 92 ? 6.289 -20.812 7.871 1 53.41 92 GLY B C 1
ATOM 2905 O O . GLY B 1 92 ? 5.301 -20.828 7.133 1 53.41 92 GLY B O 1
ATOM 2906 N N . ALA B 1 93 ? 7.254 -19.75 7.57 1 65.88 93 ALA B N 1
ATOM 2907 C CA . ALA B 1 93 ? 7.008 -18.375 7.137 1 65.88 93 ALA B CA 1
ATOM 2908 C C . ALA B 1 93 ? 6.914 -18.281 5.617 1 65.88 93 ALA B C 1
ATOM 2910 O O . ALA B 1 93 ? 7.699 -18.922 4.902 1 65.88 93 ALA B O 1
ATOM 2911 N N . LEU B 1 94 ? 5.793 -18.031 5.121 1 78.31 94 LEU B N 1
ATOM 2912 C CA . LEU B 1 94 ? 5.59 -17.766 3.701 1 78.31 94 LEU B CA 1
ATOM 2913 C C . LEU B 1 94 ? 5.375 -16.266 3.459 1 78.31 94 LEU B C 1
ATOM 2915 O O . LEU B 1 94 ? 4.535 -15.648 4.109 1 78.31 94 LEU B O 1
ATOM 2919 N N . ARG B 1 95 ? 6.156 -15.789 2.588 1 83.12 95 ARG B N 1
ATOM 2920 C CA . ARG B 1 95 ? 6.012 -14.391 2.205 1 83.12 95 ARG B CA 1
ATOM 2921 C C . ARG B 1 95 ? 5.395 -14.266 0.815 1 83.12 95 ARG B C 1
ATOM 2923 O O . ARG B 1 95 ? 5.914 -14.82 -0.154 1 83.12 95 ARG B O 1
ATOM 2930 N N . ILE B 1 96 ? 4.328 -13.547 0.793 1 87 96 ILE B N 1
ATOM 2931 C CA . ILE B 1 96 ? 3.615 -13.352 -0.464 1 87 96 ILE B CA 1
ATOM 2932 C C . ILE B 1 96 ? 3.719 -11.883 -0.892 1 87 96 ILE B C 1
ATOM 2934 O O . ILE B 1 96 ? 3.398 -10.984 -0.117 1 87 96 ILE B O 1
ATOM 2938 N N . ALA B 1 97 ? 4.254 -11.703 -2.086 1 85.5 97 ALA B N 1
ATOM 2939 C CA . ALA B 1 97 ? 4.234 -10.375 -2.691 1 85.5 97 ALA B CA 1
ATOM 2940 C C . ALA B 1 97 ? 3.045 -10.227 -3.637 1 85.5 97 ALA B C 1
ATOM 2942 O O . ALA B 1 97 ? 2.764 -11.117 -4.438 1 85.5 97 ALA B O 1
ATOM 2943 N N . CYS B 1 98 ? 2.359 -9.141 -3.473 1 85.69 98 CYS B N 1
AT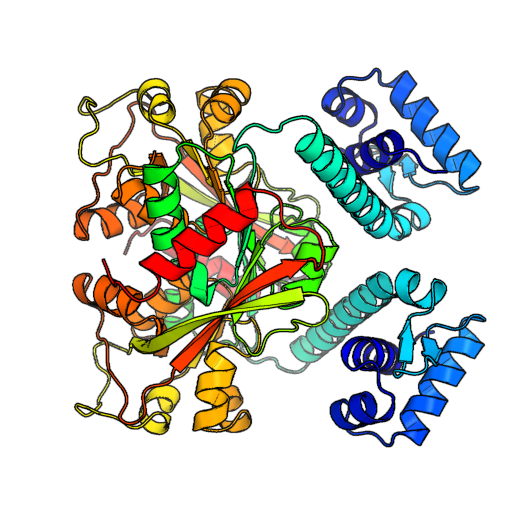OM 2944 C CA . CYS B 1 98 ? 1.253 -8.953 -4.406 1 85.69 98 CYS B CA 1
ATOM 2945 C C . CYS B 1 98 ? 1.072 -7.484 -4.754 1 85.69 98 CYS B C 1
ATOM 2947 O O . CYS B 1 98 ? 1.493 -6.605 -3.996 1 85.69 98 CYS B O 1
ATOM 2949 N N . ARG B 1 99 ? 0.538 -7.297 -5.863 1 81 99 ARG B N 1
ATOM 2950 C CA . ARG B 1 99 ? 0.147 -5.949 -6.262 1 81 99 ARG B CA 1
ATOM 2951 C C . ARG B 1 99 ? -1.07 -5.477 -5.477 1 81 99 ARG B C 1
ATOM 2953 O O . ARG B 1 99 ? -1.972 -6.266 -5.184 1 81 99 ARG B O 1
ATOM 2960 N N . PRO B 1 100 ? -1.153 -4.191 -5.23 1 79.31 100 PRO B N 1
ATOM 2961 C CA . PRO B 1 100 ? -2.252 -3.656 -4.426 1 79.31 100 PRO B CA 1
ATOM 2962 C C . PRO B 1 100 ? -3.625 -4.004 -4.996 1 79.31 100 PRO B C 1
ATOM 2964 O O . PRO B 1 100 ? -4.562 -4.273 -4.242 1 79.31 100 PRO B O 1
ATOM 2967 N N . THR B 1 101 ? -3.76 -4.027 -6.273 1 80 101 THR B N 1
ATOM 2968 C CA . THR B 1 101 ? -5.035 -4.305 -6.922 1 80 101 THR B CA 1
ATOM 2969 C C . THR B 1 101 ? -5.551 -5.688 -6.531 1 80 101 THR B C 1
ATOM 2971 O O . THR B 1 101 ? -6.758 -5.922 -6.504 1 80 101 THR B O 1
ATOM 2974 N N . LEU B 1 102 ? -4.656 -6.535 -6.219 1 86.69 102 LEU B N 1
ATOM 2975 C CA . LEU B 1 102 ? -5.02 -7.93 -5.996 1 86.69 102 LEU B CA 1
ATOM 2976 C C . LEU B 1 102 ? -5.113 -8.234 -4.504 1 86.69 102 LEU B C 1
ATOM 2978 O O . LEU B 1 102 ? -5.52 -9.336 -4.117 1 86.69 102 LEU B O 1
ATOM 2982 N N . ALA B 1 103 ? -4.781 -7.277 -3.697 1 84.75 103 ALA B N 1
ATOM 2983 C CA . ALA B 1 103 ? -4.594 -7.539 -2.271 1 84.75 103 ALA B CA 1
ATOM 2984 C C . ALA B 1 103 ? -5.902 -7.984 -1.62 1 84.75 103 ALA B C 1
ATOM 2986 O O . ALA B 1 103 ? -5.953 -9.031 -0.968 1 84.75 103 ALA B O 1
ATOM 2987 N N . ARG B 1 104 ? -6.918 -7.203 -1.777 1 83.12 104 ARG B N 1
ATOM 2988 C CA . ARG B 1 104 ? -8.188 -7.555 -1.152 1 83.12 104 ARG B CA 1
ATOM 2989 C C . ARG B 1 104 ? -8.812 -8.773 -1.827 1 83.12 104 ARG B C 1
ATOM 2991 O O . ARG B 1 104 ? -9.266 -9.695 -1.152 1 83.12 104 ARG B O 1
ATOM 2998 N N . GLU B 1 105 ? -8.875 -8.688 -3.09 1 85.12 105 GLU B N 1
ATOM 2999 C CA . GLU B 1 105 ? -9.328 -9.797 -3.922 1 85.12 105 GLU B CA 1
ATOM 3000 C C . GLU B 1 105 ? -8.406 -10 -5.121 1 85.12 105 GLU B C 1
ATOM 3002 O O . GLU B 1 105 ? -8.164 -9.062 -5.887 1 85.12 105 GLU B O 1
ATOM 3007 N N . PRO B 1 106 ? -7.867 -11.133 -5.164 1 87.12 106 PRO B N 1
ATOM 3008 C CA . PRO B 1 106 ? -8.211 -12.43 -4.574 1 87.12 106 PRO B CA 1
ATOM 3009 C C . PRO B 1 106 ? -7.281 -12.82 -3.426 1 87.12 106 PRO B C 1
ATOM 3011 O O . PRO B 1 106 ? -7.52 -13.82 -2.75 1 87.12 106 PRO B O 1
ATOM 3014 N N . VAL B 1 107 ? -6.328 -12.109 -3.16 1 88.44 107 VAL B N 1
ATOM 3015 C CA . VAL B 1 107 ? -5.238 -12.57 -2.305 1 88.44 107 VAL B CA 1
ATOM 3016 C C . VAL B 1 107 ? -5.758 -12.797 -0.886 1 88.44 107 VAL B C 1
ATOM 3018 O O . VAL B 1 107 ? -5.418 -13.797 -0.249 1 88.44 107 VAL B O 1
ATOM 3021 N N . ALA B 1 108 ? -6.539 -11.898 -0.37 1 87.12 108 ALA B N 1
ATOM 3022 C CA . ALA B 1 108 ? -7.086 -12.086 0.972 1 87.12 108 ALA B CA 1
ATOM 3023 C C . ALA B 1 108 ? -7.871 -13.391 1.071 1 87.12 108 ALA B C 1
ATOM 3025 O O . ALA B 1 108 ? -7.742 -14.125 2.055 1 87.12 108 ALA B O 1
ATOM 3026 N N . ARG B 1 109 ? -8.664 -13.641 0.12 1 86.75 109 ARG B N 1
ATOM 3027 C CA . ARG B 1 109 ? -9.445 -14.875 0.106 1 86.75 109 ARG B CA 1
ATOM 3028 C C . ARG B 1 109 ? -8.531 -16.094 0.047 1 86.75 109 ARG B C 1
ATOM 3030 O O . ARG B 1 109 ? -8.719 -17.062 0.801 1 86.75 109 ARG B O 1
ATOM 3037 N N . LEU B 1 110 ? -7.605 -16.062 -0.833 1 88.12 110 LEU B N 1
ATOM 3038 C CA . LEU B 1 110 ? -6.684 -17.188 -1.004 1 88.12 110 LEU B CA 1
ATOM 3039 C C . LEU B 1 110 ? -5.887 -17.438 0.271 1 88.12 110 LEU B C 1
ATOM 3041 O O . LEU B 1 110 ? -5.742 -18.578 0.705 1 88.12 110 LEU B O 1
ATOM 3045 N N . VAL B 1 111 ? -5.41 -16.359 0.847 1 86.44 111 VAL B N 1
ATOM 3046 C CA . VAL B 1 111 ? -4.613 -16.469 2.066 1 86.44 111 VAL B CA 1
ATOM 3047 C C . VAL B 1 111 ? -5.496 -16.938 3.221 1 86.44 111 VAL B C 1
ATOM 3049 O O . VAL B 1 111 ? -5.082 -17.766 4.031 1 86.44 111 VAL B O 1
ATOM 3052 N N . GLY B 1 112 ? -6.672 -16.375 3.293 1 85.25 112 GLY B N 1
ATOM 3053 C CA . GLY B 1 112 ? -7.609 -16.812 4.316 1 85.25 112 GLY B CA 1
ATOM 3054 C C . GLY B 1 112 ? -7.91 -18.297 4.258 1 85.25 112 GLY B C 1
ATOM 3055 O O . GLY B 1 112 ? -7.918 -18.969 5.285 1 85.25 112 GLY B O 1
ATOM 3056 N N . GLY B 1 113 ? -8.227 -18.719 3.061 1 84.69 113 GLY B N 1
ATOM 3057 C CA . GLY B 1 113 ? -8.461 -20.141 2.871 1 84.69 113 GLY B CA 1
ATOM 3058 C C . GLY B 1 113 ? -7.258 -21 3.223 1 84.69 113 GLY B C 1
ATOM 3059 O O . GLY B 1 113 ? -7.402 -22.047 3.844 1 84.69 113 GLY B O 1
ATOM 3060 N N . PHE B 1 114 ? -6.117 -20.547 2.838 1 84.31 114 PHE B N 1
ATOM 3061 C CA . PHE B 1 114 ? -4.879 -21.266 3.113 1 84.31 114 PHE B CA 1
ATOM 3062 C C . PHE B 1 114 ? -4.625 -21.359 4.613 1 84.31 114 PHE B C 1
ATOM 3064 O O . PHE B 1 114 ? -4.25 -22.406 5.125 1 84.31 114 PHE B O 1
ATOM 3071 N N . PHE B 1 115 ? -4.871 -20.219 5.238 1 77.75 115 PHE B N 1
ATOM 3072 C CA . PHE B 1 115 ? -4.742 -20.172 6.688 1 77.75 115 PHE B CA 1
ATOM 3073 C C . PHE B 1 115 ? -5.695 -21.156 7.355 1 77.75 115 PHE B C 1
ATOM 3075 O O . PHE B 1 115 ? -5.336 -21.812 8.336 1 77.75 115 PHE B O 1
ATOM 3082 N N . GLY B 1 116 ? -6.828 -21.203 6.953 1 76.44 116 GLY B N 1
ATOM 3083 C CA . GLY B 1 116 ? -7.812 -22.109 7.5 1 76.44 116 GLY B CA 1
ATOM 3084 C C . GLY B 1 116 ? -7.438 -23.578 7.324 1 76.44 116 GLY B C 1
ATOM 3085 O O . GLY B 1 116 ? -7.684 -24.391 8.211 1 76.44 116 GLY B O 1
ATOM 3086 N N . GLU B 1 117 ? -6.863 -23.844 6.219 1 76.81 117 GLU B N 1
ATOM 3087 C CA . GLU B 1 117 ? -6.543 -25.219 5.875 1 76.81 117 GLU B CA 1
ATOM 3088 C C . GLU B 1 117 ? -5.219 -25.656 6.496 1 76.81 117 GLU B C 1
ATOM 3090 O O . GLU B 1 117 ? -5.078 -26.797 6.938 1 76.81 117 GLU B O 1
ATOM 3095 N N . TYR B 1 118 ? -4.25 -24.828 6.555 1 72.69 118 TYR B N 1
ATOM 3096 C CA . TYR B 1 118 ? -2.904 -25.25 6.914 1 72.69 118 TYR B CA 1
ATOM 3097 C C . TYR B 1 118 ? -2.453 -24.609 8.219 1 72.69 118 TYR B C 1
ATOM 3099 O O . TYR B 1 118 ? -1.409 -24.953 8.766 1 72.69 118 TYR B O 1
ATOM 3107 N N . GLY B 1 119 ? -3.209 -23.844 8.789 1 64.44 119 GLY B N 1
ATOM 3108 C CA . GLY B 1 119 ? -2.889 -23.203 10.047 1 64.44 119 GLY B CA 1
ATOM 3109 C C . GLY B 1 119 ? -2.078 -21.922 9.875 1 64.44 119 GLY B C 1
ATOM 3110 O O . GLY B 1 119 ? -1.829 -21.484 8.75 1 64.44 119 GLY B O 1
ATOM 3111 N N . ALA B 1 120 ? -1.646 -21.375 11.117 1 55.59 120 ALA B N 1
ATOM 3112 C CA . ALA B 1 120 ? -1.048 -20.047 11.211 1 55.59 120 ALA B CA 1
ATOM 3113 C C . ALA B 1 120 ? 0.349 -20.031 10.594 1 55.59 120 ALA B C 1
ATOM 3115 O O . ALA B 1 120 ? 1.21 -20.828 10.977 1 55.59 120 ALA B O 1
ATOM 3116 N N . LEU B 1 121 ? 0.456 -19.812 9.375 1 55.66 121 LEU B N 1
ATOM 3117 C CA . LEU B 1 121 ? 1.754 -19.516 8.781 1 55.66 121 LEU B CA 1
ATOM 3118 C C . LEU B 1 121 ? 2.123 -18.047 8.977 1 55.66 121 LEU B C 1
ATOM 3120 O O . LEU B 1 121 ? 1.244 -17.188 9.031 1 55.66 121 LEU B O 1
ATOM 3124 N N . GLU B 1 122 ? 3.334 -17.922 9.531 1 59.81 122 GLU B N 1
ATOM 3125 C CA . GLU B 1 122 ? 3.789 -16.531 9.484 1 59.81 122 GLU B CA 1
ATOM 3126 C C . GLU B 1 122 ? 3.766 -15.992 8.055 1 59.81 122 GLU B C 1
ATOM 3128 O O . GLU B 1 122 ? 4.57 -16.406 7.215 1 59.81 122 GLU B O 1
ATOM 3133 N N . LEU B 1 123 ? 2.646 -15.43 7.734 1 62.91 123 LEU B N 1
ATOM 3134 C CA . LEU B 1 123 ? 2.48 -14.883 6.391 1 62.91 123 LEU B CA 1
ATOM 3135 C C . LEU B 1 123 ? 2.752 -13.383 6.371 1 62.91 123 LEU B C 1
ATOM 3137 O O . LEU B 1 123 ? 2.354 -12.664 7.293 1 62.91 123 LEU B O 1
ATOM 3141 N N . GLU B 1 124 ? 3.721 -13.055 5.535 1 66.31 124 GLU B N 1
ATOM 3142 C CA . GLU B 1 124 ? 3.922 -11.641 5.23 1 66.31 124 GLU B CA 1
ATOM 3143 C C . GLU B 1 124 ? 3.459 -11.305 3.814 1 66.31 124 GLU B C 1
ATOM 3145 O O . GLU B 1 124 ? 3.787 -12.023 2.865 1 66.31 124 GLU B O 1
ATOM 3150 N N . ILE B 1 125 ? 2.596 -10.414 3.709 1 70.31 125 ILE B N 1
ATOM 3151 C CA . ILE B 1 125 ? 2.168 -9.945 2.395 1 70.31 125 ILE B CA 1
ATOM 3152 C C . ILE B 1 125 ? 2.768 -8.57 2.119 1 70.31 125 ILE B C 1
ATOM 3154 O O . ILE B 1 125 ? 2.428 -7.594 2.789 1 70.31 125 ILE B O 1
ATOM 3158 N N . ALA B 1 126 ? 3.625 -8.555 1.152 1 66.44 126 ALA B N 1
ATOM 3159 C CA . ALA B 1 126 ? 4.367 -7.34 0.813 1 66.44 126 ALA B CA 1
ATOM 3160 C C . ALA B 1 126 ? 3.799 -6.684 -0.442 1 66.44 126 ALA B C 1
ATOM 3162 O O . ALA B 1 126 ? 3.293 -7.367 -1.334 1 66.44 126 ALA B O 1
ATOM 3163 N N . ASN B 1 127 ? 3.934 -5.418 -0.444 1 68.12 127 ASN B N 1
ATOM 3164 C CA . ASN B 1 127 ? 3.465 -4.621 -1.572 1 68.12 127 ASN B CA 1
ATOM 3165 C C . ASN B 1 127 ? 4.48 -4.609 -2.709 1 68.12 127 ASN B C 1
ATOM 3167 O O . ASN B 1 127 ? 5.656 -4.293 -2.496 1 68.12 127 ASN B O 1
ATOM 3171 N N . ILE B 1 128 ? 4.039 -5.094 -3.816 1 65.75 128 ILE B N 1
ATOM 3172 C CA . ILE B 1 128 ? 4.82 -4.812 -5.016 1 65.75 128 ILE B CA 1
ATOM 3173 C C . ILE B 1 128 ? 4.539 -3.387 -5.488 1 65.75 128 ILE B C 1
ATOM 3175 O O . ILE B 1 128 ? 3.523 -3.129 -6.133 1 65.75 128 ILE B O 1
ATOM 3179 N N . GLY B 1 129 ? 5.418 -2.498 -5.016 1 62.84 129 GLY B N 1
ATOM 3180 C CA . GLY B 1 129 ? 5.242 -1.079 -5.281 1 62.84 129 GLY B CA 1
ATOM 3181 C C . GLY B 1 129 ? 5.344 -0.732 -6.754 1 62.84 129 GLY B C 1
ATOM 3182 O O . GLY B 1 129 ? 5.695 -1.582 -7.574 1 62.84 129 GLY B O 1
ATOM 3183 N N . TRP B 1 130 ? 5.137 0.5 -7.043 1 55.81 130 TRP B N 1
ATOM 3184 C CA . TRP B 1 130 ? 5.035 1.044 -8.398 1 55.81 130 TRP B CA 1
ATOM 3185 C C . TRP B 1 130 ? 6.324 0.807 -9.172 1 55.81 130 TRP B C 1
ATOM 3187 O O . TRP B 1 130 ? 6.289 0.43 -10.352 1 55.81 130 TRP B O 1
ATOM 3197 N N . HIS B 1 131 ? 7.254 0.972 -8.453 1 48.69 131 HIS B N 1
ATOM 3198 C CA . HIS B 1 131 ? 8.523 0.937 -9.172 1 48.69 131 HIS B CA 1
ATOM 3199 C C . HIS B 1 131 ? 9.188 -0.431 -9.047 1 48.69 131 HIS B C 1
ATOM 3201 O O . HIS B 1 131 ? 10.352 -0.594 -9.406 1 48.69 131 HIS B O 1
ATOM 3207 N N . SER B 1 132 ? 8.445 -1.361 -8.594 1 61.41 132 SER B N 1
ATOM 3208 C CA . SER B 1 132 ? 9.008 -2.697 -8.422 1 61.41 132 SER B CA 1
ATOM 3209 C C . SER B 1 132 ? 8.242 -3.73 -9.242 1 61.41 132 SER B C 1
ATOM 3211 O O . SER B 1 132 ? 7.344 -3.379 -10.008 1 61.41 132 SER B O 1
ATOM 3213 N N . SER B 1 133 ? 8.812 -4.871 -9.359 1 69.56 133 SER B N 1
ATOM 3214 C CA . SER B 1 133 ? 8.195 -6.012 -10.023 1 69.56 133 SER B CA 1
ATOM 3215 C C . SER B 1 133 ? 8.242 -7.258 -9.148 1 69.56 133 SER B C 1
ATOM 3217 O O . SER B 1 133 ? 8.938 -7.281 -8.133 1 69.56 133 SER B O 1
ATOM 3219 N N . ALA B 1 134 ? 7.414 -8.141 -9.602 1 80.19 134 ALA B N 1
ATOM 3220 C CA . ALA B 1 134 ? 7.41 -9.422 -8.891 1 80.19 134 ALA B CA 1
ATOM 3221 C C . ALA B 1 134 ? 8.805 -10.031 -8.852 1 80.19 134 ALA B C 1
ATOM 3223 O O . ALA B 1 134 ? 9.258 -10.492 -7.801 1 80.19 134 ALA B O 1
ATOM 3224 N N . TYR B 1 135 ? 9.461 -9.969 -9.945 1 75.69 135 TYR B N 1
ATOM 3225 C CA . TYR B 1 135 ? 10.797 -10.547 -10.016 1 75.69 135 TYR B CA 1
ATOM 3226 C C . TYR B 1 135 ? 11.75 -9.836 -9.062 1 75.69 135 TYR B C 1
ATOM 3228 O O . TYR B 1 135 ? 12.477 -10.484 -8.305 1 75.69 135 TYR B O 1
ATOM 3236 N N . ARG B 1 136 ? 11.664 -8.57 -9.133 1 67.81 136 ARG B N 1
ATOM 3237 C CA . ARG B 1 136 ? 12.57 -7.793 -8.289 1 67.81 136 ARG B CA 1
ATOM 3238 C C . ARG B 1 136 ? 12.312 -8.062 -6.812 1 67.81 136 ARG B C 1
ATOM 3240 O O . ARG B 1 136 ? 13.258 -8.18 -6.027 1 67.81 136 ARG B O 1
ATOM 3247 N N . MET B 1 137 ? 11.094 -8.18 -6.504 1 73.5 137 MET B N 1
ATOM 3248 C CA . MET B 1 137 ? 10.742 -8.438 -5.113 1 73.5 137 MET B CA 1
ATOM 3249 C C . MET B 1 137 ? 11.242 -9.805 -4.668 1 73.5 137 MET B C 1
ATOM 3251 O O . MET B 1 137 ? 11.844 -9.938 -3.598 1 73.5 137 MET B O 1
ATOM 3255 N N . LEU B 1 138 ? 11.07 -10.797 -5.473 1 76.81 138 LEU B N 1
ATOM 3256 C CA . LEU B 1 138 ? 11.422 -12.164 -5.109 1 76.81 138 LEU B CA 1
ATOM 3257 C C . LEU B 1 138 ? 12.938 -12.352 -5.129 1 76.81 138 LEU B C 1
ATOM 3259 O O . LEU B 1 138 ? 13.492 -13.031 -4.262 1 76.81 138 LEU B O 1
ATOM 3263 N N . ARG B 1 139 ? 13.461 -11.695 -6.074 1 69.88 139 ARG B N 1
ATOM 3264 C CA . ARG B 1 139 ? 14.914 -11.781 -6.168 1 69.88 139 ARG B CA 1
ATOM 3265 C C . ARG B 1 139 ? 15.578 -11.133 -4.965 1 69.88 139 ARG B C 1
ATOM 3267 O O . ARG B 1 139 ? 16.625 -11.594 -4.5 1 69.88 139 ARG B O 1
ATOM 3274 N N . ALA B 1 140 ? 14.953 -10.109 -4.609 1 61.12 140 ALA B N 1
ATOM 3275 C CA . ALA B 1 140 ? 15.484 -9.375 -3.469 1 61.12 140 ALA B CA 1
ATOM 3276 C C . ALA B 1 140 ? 15.172 -10.086 -2.158 1 61.12 140 ALA B C 1
ATOM 3278 O O . ALA B 1 140 ? 15.594 -9.648 -1.086 1 61.12 140 ALA B O 1
ATOM 3279 N N . GLY B 1 141 ? 14.398 -11.148 -2.207 1 65.81 141 GLY B N 1
ATOM 3280 C CA . GLY B 1 141 ? 14.062 -11.906 -1.012 1 65.81 141 GLY B CA 1
ATOM 3281 C C . GLY B 1 141 ? 12.914 -11.305 -0.229 1 65.81 141 GLY B C 1
ATOM 3282 O O . GLY B 1 141 ? 12.695 -11.656 0.933 1 65.81 141 GLY B O 1
ATOM 3283 N N . LEU B 1 142 ? 12.258 -10.484 -0.806 1 68.19 142 LEU B N 1
ATOM 3284 C CA . LEU B 1 142 ? 11.156 -9.797 -0.141 1 68.19 142 LEU B CA 1
ATOM 3285 C C . LEU B 1 142 ? 9.844 -10.547 -0.357 1 68.19 142 LEU B C 1
ATOM 3287 O O . LEU B 1 142 ? 8.773 -10.055 0.017 1 68.19 142 LEU B O 1
ATOM 3291 N N . GLY B 1 143 ? 9.938 -11.672 -0.882 1 77.94 143 GLY B N 1
ATOM 3292 C CA . GLY B 1 143 ? 8.82 -12.57 -1.127 1 77.94 143 GLY B CA 1
ATOM 3293 C C . GLY B 1 143 ? 9.258 -13.945 -1.598 1 77.94 143 GLY B C 1
ATOM 3294 O O . GLY B 1 143 ? 10.305 -14.094 -2.223 1 77.94 143 GLY B O 1
ATOM 3295 N N . ASP B 1 144 ? 8.453 -14.852 -1.261 1 82.44 144 ASP B N 1
ATOM 3296 C CA . ASP B 1 144 ? 8.688 -16.219 -1.722 1 82.44 144 ASP B CA 1
ATOM 3297 C C . ASP B 1 144 ? 7.848 -16.531 -2.957 1 82.44 144 ASP B C 1
ATOM 3299 O O . ASP B 1 144 ? 8.281 -17.281 -3.834 1 82.44 144 ASP B O 1
ATOM 3303 N N . VAL B 1 145 ? 6.691 -15.992 -2.918 1 89.44 145 VAL B N 1
ATOM 3304 C CA . VAL B 1 145 ? 5.762 -16.141 -4.031 1 89.44 145 VAL B CA 1
ATOM 3305 C C . VAL B 1 145 ? 5.121 -14.789 -4.355 1 89.44 145 VAL B C 1
ATOM 3307 O O . VAL B 1 145 ? 4.836 -14 -3.455 1 89.44 145 VAL B O 1
ATOM 3310 N N . ALA B 1 146 ? 4.973 -14.586 -5.633 1 90.88 146 ALA B N 1
ATOM 3311 C CA . ALA B 1 146 ? 4.293 -13.367 -6.066 1 90.88 146 ALA B CA 1
ATOM 3312 C C . ALA B 1 146 ? 2.934 -13.688 -6.68 1 90.88 146 ALA B C 1
ATOM 3314 O O . ALA B 1 146 ? 2.797 -14.664 -7.426 1 90.88 146 ALA B O 1
ATOM 3315 N N . ILE B 1 147 ? 1.948 -13.008 -6.238 1 90.81 147 ILE B N 1
ATOM 3316 C CA . ILE B 1 147 ? 0.669 -12.953 -6.938 1 90.81 147 ILE B CA 1
ATOM 3317 C C . ILE B 1 147 ? 0.539 -11.625 -7.676 1 90.81 147 ILE B C 1
ATOM 3319 O O . ILE B 1 147 ? 0.408 -10.57 -7.051 1 90.81 147 ILE B O 1
ATOM 3323 N N . THR B 1 148 ? 0.62 -11.734 -8.969 1 89.81 148 THR B N 1
ATOM 3324 C CA . THR B 1 148 ? 0.672 -10.547 -9.805 1 89.81 148 THR B CA 1
ATOM 3325 C C . THR B 1 148 ? -0.086 -10.766 -11.109 1 89.81 148 THR B C 1
ATOM 3327 O O . THR B 1 148 ? -1.002 -11.586 -11.172 1 89.81 148 THR B O 1
ATOM 3330 N N . THR B 1 149 ? 0.168 -9.891 -11.992 1 87.56 149 THR B N 1
ATOM 3331 C CA . THR B 1 149 ? -0.529 -9.977 -13.266 1 87.56 149 THR B CA 1
ATOM 3332 C C . THR B 1 149 ? 0.435 -10.375 -14.383 1 87.56 149 THR B C 1
ATOM 3334 O O . THR B 1 149 ? 1.646 -10.18 -14.258 1 87.56 149 THR B O 1
ATOM 3337 N N . ALA B 1 150 ? -0.129 -10.898 -15.422 1 84.88 150 ALA B N 1
ATOM 3338 C CA . ALA B 1 150 ? 0.654 -11.461 -16.516 1 84.88 150 ALA B CA 1
ATOM 3339 C C . ALA B 1 150 ? 1.502 -10.383 -17.188 1 84.88 150 ALA B C 1
ATOM 3341 O O . ALA B 1 150 ? 2.506 -10.688 -17.844 1 84.88 150 ALA B O 1
ATOM 3342 N N . ASP B 1 151 ? 1.134 -9.156 -17.016 1 77.88 151 ASP B N 1
ATOM 3343 C CA . ASP B 1 151 ? 1.861 -8.078 -17.688 1 77.88 151 ASP B CA 1
ATOM 3344 C C . ASP B 1 151 ? 3.018 -7.582 -16.812 1 77.88 151 ASP B C 1
ATOM 3346 O O . ASP B 1 151 ? 3.742 -6.66 -17.203 1 77.88 151 ASP B O 1
ATOM 3350 N N . ASP B 1 152 ? 3.219 -8.133 -15.664 1 79.31 152 ASP B N 1
ATOM 3351 C CA . ASP B 1 152 ? 4.348 -7.793 -14.805 1 79.31 152 ASP B CA 1
ATOM 3352 C C . ASP B 1 152 ? 5.66 -8.305 -15.391 1 79.31 152 ASP B C 1
ATOM 3354 O O . ASP B 1 152 ? 5.66 -9.047 -16.375 1 79.31 152 ASP B O 1
ATOM 3358 N N . ASP B 1 153 ? 6.711 -7.727 -14.852 1 74.44 153 ASP B N 1
ATOM 3359 C CA . ASP B 1 153 ? 8.008 -8.32 -15.18 1 74.44 153 ASP B CA 1
ATOM 3360 C C . ASP B 1 153 ? 8.18 -9.672 -14.484 1 74.44 153 ASP B C 1
ATOM 3362 O O . ASP B 1 153 ? 8.328 -9.734 -13.266 1 74.44 153 ASP B O 1
ATOM 3366 N N . LEU B 1 154 ? 8.156 -10.664 -15.328 1 79.25 154 LEU B N 1
ATOM 3367 C CA . LEU B 1 154 ? 8.133 -12.023 -14.789 1 79.25 154 LEU B CA 1
ATOM 3368 C C . LEU B 1 154 ? 9.406 -12.773 -15.164 1 79.25 154 LEU B C 1
ATOM 3370 O O . LEU B 1 154 ? 9.516 -13.977 -14.93 1 79.25 154 LEU B O 1
ATOM 3374 N N . ASP B 1 155 ? 10.258 -12.008 -15.711 1 75.81 155 ASP B N 1
ATOM 3375 C CA . ASP B 1 155 ? 11.477 -12.664 -16.188 1 75.81 155 ASP B CA 1
ATOM 3376 C C . ASP B 1 155 ? 12.266 -13.258 -15.016 1 75.81 155 ASP B C 1
ATOM 3378 O O . ASP B 1 155 ? 12.594 -12.555 -14.055 1 75.81 155 ASP B O 1
ATOM 3382 N N . GLY B 1 156 ? 12.578 -14.57 -15.125 1 79.5 156 GLY B N 1
ATOM 3383 C CA . GLY B 1 156 ? 13.32 -15.266 -14.086 1 79.5 156 GLY B CA 1
ATOM 3384 C C . GLY B 1 156 ? 12.43 -16.016 -13.109 1 79.5 156 GLY B C 1
ATOM 3385 O O . GLY B 1 156 ? 12.922 -16.703 -12.211 1 79.5 156 GLY B O 1
ATOM 3386 N N . LEU B 1 157 ? 11.219 -15.844 -13.328 1 88.75 157 LEU B N 1
ATOM 3387 C CA . LEU B 1 157 ? 10.266 -16.531 -12.453 1 88.75 157 LEU B CA 1
ATOM 3388 C C . LEU B 1 157 ? 9.625 -17.719 -13.18 1 88.75 157 LEU B C 1
ATOM 3390 O O . LEU B 1 157 ? 9.469 -17.688 -14.398 1 88.75 157 LEU B O 1
ATOM 3394 N N . GLU B 1 158 ? 9.43 -18.781 -12.461 1 91.88 158 GLU B N 1
ATOM 3395 C CA . GLU B 1 158 ? 8.445 -19.766 -12.906 1 91.88 158 GLU B CA 1
ATOM 3396 C C . GLU B 1 158 ? 7.023 -19.297 -12.625 1 91.88 158 GLU B C 1
ATOM 3398 O O . GLU B 1 158 ? 6.668 -19.016 -11.477 1 91.88 158 GLU B O 1
ATOM 3403 N N . VAL B 1 159 ? 6.297 -19.203 -13.68 1 93.38 159 VAL B N 1
ATOM 3404 C CA . VAL B 1 159 ? 5 -18.547 -13.578 1 93.38 159 VAL B CA 1
ATOM 3405 C C . VAL B 1 159 ? 3.887 -19.531 -13.914 1 93.38 159 VAL B C 1
ATOM 3407 O O . VAL B 1 159 ? 4.023 -20.344 -14.828 1 93.38 159 VAL B O 1
ATOM 3410 N N . GLU B 1 160 ? 2.84 -19.484 -13.148 1 92.81 160 GLU B N 1
ATOM 3411 C CA . GLU B 1 160 ? 1.617 -20.25 -13.422 1 92.81 160 GLU B CA 1
ATOM 3412 C C . GLU B 1 160 ? 0.407 -19.312 -13.492 1 92.81 160 GLU B C 1
ATOM 3414 O O . GLU B 1 160 ? 0.297 -18.359 -12.719 1 92.81 160 GLU B O 1
ATOM 3419 N N . SER B 1 161 ? -0.416 -19.656 -14.469 1 93.69 161 SER B N 1
ATOM 3420 C CA . SER B 1 161 ? -1.658 -18.891 -14.578 1 93.69 161 SER B CA 1
ATOM 3421 C C . SER B 1 161 ? -2.668 -19.328 -13.523 1 93.69 161 SER B C 1
ATOM 3423 O O . SER B 1 161 ? -2.883 -20.531 -13.328 1 93.69 161 SER B O 1
ATOM 3425 N N . LEU B 1 162 ? -3.184 -18.406 -12.797 1 93.81 162 LEU B N 1
ATOM 3426 C CA . LEU B 1 162 ? -4.254 -18.719 -11.859 1 93.81 162 LEU B CA 1
ATOM 3427 C C . LEU B 1 162 ? -5.621 -18.547 -12.508 1 93.81 162 LEU B C 1
ATOM 3429 O O . LEU B 1 162 ? -6.516 -19.375 -12.312 1 93.81 162 LEU B O 1
ATOM 3433 N N . GLY B 1 163 ? -5.812 -17.406 -13.281 1 91.88 163 GLY B N 1
ATOM 3434 C CA . GLY B 1 163 ? -7.086 -17.172 -13.953 1 91.88 163 GLY B CA 1
ATOM 3435 C C . GLY B 1 163 ? -7.355 -15.719 -14.258 1 91.88 163 GLY B C 1
ATOM 3436 O O . GLY B 1 163 ? -6.488 -14.867 -14.047 1 91.88 163 GLY B O 1
ATOM 3437 N N . ASP B 1 164 ? -8.57 -15.562 -14.852 1 90.44 164 ASP B N 1
ATOM 3438 C CA . ASP B 1 164 ? -9.016 -14.227 -15.227 1 90.44 164 ASP B CA 1
ATOM 3439 C C . ASP B 1 164 ? -9.781 -13.555 -14.094 1 90.44 164 ASP B C 1
ATOM 3441 O O . ASP B 1 164 ? -10.578 -14.203 -13.406 1 90.44 164 ASP B O 1
ATOM 3445 N N . LEU B 1 165 ? -9.438 -12.297 -13.867 1 89.94 165 LEU B N 1
ATOM 3446 C CA . LEU B 1 165 ? -10.109 -11.484 -12.859 1 89.94 165 LEU B CA 1
ATOM 3447 C C . LEU B 1 165 ? -10.867 -10.336 -13.508 1 89.94 165 LEU B C 1
ATOM 3449 O O . LEU B 1 165 ? -10.258 -9.328 -13.898 1 89.94 165 LEU B O 1
ATOM 3453 N N . PRO B 1 166 ? -12.172 -10.453 -13.625 1 91.19 166 PRO B N 1
ATOM 3454 C CA . PRO B 1 166 ? -12.961 -9.367 -14.219 1 91.19 166 PRO B CA 1
ATOM 3455 C C . PRO B 1 166 ? -12.992 -8.125 -13.336 1 91.19 166 PRO B C 1
ATOM 3457 O O . PRO B 1 166 ? -13.039 -8.227 -12.109 1 91.19 166 PRO B O 1
ATOM 3460 N N . LEU B 1 167 ? -12.945 -6.973 -13.992 1 91.06 167 LEU B N 1
ATOM 3461 C CA . LEU B 1 167 ? -13.023 -5.695 -13.289 1 91.06 167 LEU B CA 1
ATOM 3462 C C . LEU B 1 167 ? -14.375 -5.023 -13.531 1 91.06 167 LEU B C 1
ATOM 3464 O O . LEU B 1 167 ? -14.969 -5.188 -14.594 1 91.06 167 LEU B O 1
ATOM 3468 N N . VAL B 1 168 ? -14.82 -4.297 -12.516 1 93.38 168 VAL B N 1
ATOM 3469 C CA . VAL B 1 168 ? -16.016 -3.463 -12.602 1 93.38 168 VAL B CA 1
ATOM 3470 C C . VAL B 1 168 ? -15.68 -2.033 -12.188 1 93.38 168 VAL B C 1
ATOM 3472 O O . VAL B 1 168 ? -14.641 -1.788 -11.57 1 93.38 168 VAL B O 1
ATOM 3475 N N . ALA B 1 169 ? -16.531 -1.169 -12.539 1 94.5 169 ALA B N 1
ATOM 3476 C CA . ALA B 1 169 ? -16.281 0.239 -12.234 1 94.5 169 ALA B CA 1
ATOM 3477 C C . ALA B 1 169 ? -17.172 0.715 -11.094 1 94.5 169 ALA B C 1
ATOM 3479 O O . ALA B 1 169 ? -18.375 0.485 -11.102 1 94.5 169 ALA B O 1
ATOM 3480 N N . VAL B 1 170 ? -16.547 1.262 -10.078 1 95.44 170 VAL B N 1
ATOM 3481 C CA . VAL B 1 170 ? -17.297 2.055 -9.102 1 95.44 170 VAL B CA 1
ATOM 3482 C C . VAL B 1 170 ? -17.406 3.496 -9.594 1 95.44 170 VAL B C 1
ATOM 3484 O O . VAL B 1 170 ? -16.406 4.16 -9.844 1 95.44 170 VAL B O 1
ATOM 3487 N N . VAL B 1 171 ? -18.656 3.947 -9.734 1 96.25 171 VAL B N 1
ATOM 3488 C CA . VAL B 1 171 ? -18.906 5.234 -10.367 1 96.25 171 VAL B CA 1
ATOM 3489 C C . VAL B 1 171 ? -19.672 6.148 -9.406 1 96.25 171 VAL B C 1
ATOM 3491 O O . VAL B 1 171 ? -20.203 5.684 -8.398 1 96.25 171 VAL B O 1
ATOM 3494 N N . PRO B 1 172 ? -19.594 7.449 -9.711 1 94.94 172 PRO B N 1
ATOM 3495 C CA . PRO B 1 172 ? -20.406 8.352 -8.883 1 94.94 172 PRO B CA 1
ATOM 3496 C C . PRO B 1 172 ? -21.875 7.945 -8.812 1 94.94 172 PRO B C 1
ATOM 3498 O O . PRO B 1 172 ? -22.438 7.5 -9.82 1 94.94 172 PRO B O 1
ATOM 3501 N N . PRO B 1 173 ? -22.453 8.109 -7.605 1 93.81 173 PRO B N 1
ATOM 3502 C CA . PRO B 1 173 ? -23.844 7.688 -7.434 1 93.81 173 PRO B CA 1
ATOM 3503 C C . PRO B 1 173 ? -24.797 8.383 -8.398 1 93.81 173 PRO B C 1
ATOM 3505 O O . PRO B 1 173 ? -25.812 7.809 -8.797 1 93.81 173 PRO B O 1
ATOM 3508 N N . ASP B 1 174 ? -24.406 9.547 -8.82 1 92.88 174 ASP B N 1
ATOM 3509 C CA . ASP B 1 174 ? -25.312 10.336 -9.641 1 92.88 174 ASP B CA 1
ATOM 3510 C C . ASP B 1 174 ? -24.859 10.336 -11.102 1 92.88 174 ASP B C 1
ATOM 3512 O O . ASP B 1 174 ? -25.359 11.133 -11.906 1 92.88 174 ASP B O 1
ATOM 3516 N N . ALA B 1 175 ? -23.969 9.445 -11.43 1 94.25 175 ALA B N 1
ATOM 3517 C CA . ALA B 1 175 ? -23.469 9.422 -12.805 1 94.25 175 ALA B CA 1
ATOM 3518 C C . ALA B 1 175 ? -24.578 9.039 -13.781 1 94.25 175 ALA B C 1
ATOM 3520 O O . ALA B 1 175 ? -25.391 8.156 -13.5 1 94.25 175 ALA B O 1
ATOM 3521 N N . GLU B 1 176 ? -24.656 9.742 -14.859 1 92.75 176 GLU B N 1
ATOM 3522 C CA . GLU B 1 176 ? -25.609 9.422 -15.914 1 92.75 176 GLU B CA 1
ATOM 3523 C C . GLU B 1 176 ? -25.031 8.406 -16.891 1 92.75 176 GLU B C 1
ATOM 3525 O O . GLU B 1 176 ? -24.422 8.773 -17.891 1 92.75 176 GLU B O 1
ATOM 3530 N N . LEU B 1 177 ? -25.219 7.195 -16.594 1 93.06 177 LEU B N 1
ATOM 3531 C CA . LEU B 1 177 ? -24.719 6.09 -17.406 1 93.06 177 LEU B CA 1
ATOM 3532 C C . LEU B 1 177 ? -25.828 5.094 -17.719 1 93.06 177 LEU B C 1
ATOM 3534 O O . LEU B 1 177 ? -26.75 4.91 -16.906 1 93.06 177 LEU B O 1
ATOM 3538 N N . GLY B 1 178 ? -25.781 4.508 -18.891 1 89 178 GLY B N 1
ATOM 3539 C CA . GLY B 1 178 ? -26.703 3.422 -19.219 1 89 178 GLY B CA 1
ATOM 3540 C C . GLY B 1 178 ? -26.375 2.129 -18.5 1 89 178 GLY B C 1
ATOM 3541 O O . GLY B 1 178 ? -25.547 2.115 -17.594 1 89 178 GLY B O 1
ATOM 3542 N N . ASP B 1 179 ? -27 1.022 -18.812 1 86.75 179 ASP B N 1
ATOM 3543 C CA . ASP B 1 179 ? -26.828 -0.271 -18.156 1 86.75 179 ASP B CA 1
ATOM 3544 C C . ASP B 1 179 ? -25.469 -0.875 -18.484 1 86.75 179 ASP B C 1
ATOM 3546 O O . ASP B 1 179 ? -24.828 -1.471 -17.625 1 86.75 179 ASP B O 1
ATOM 3550 N N . GLU B 1 180 ? -25.016 -0.672 -19.703 1 92 180 GLU B N 1
ATOM 3551 C CA . GLU B 1 180 ? -23.719 -1.186 -20.141 1 92 180 GLU B CA 1
ATOM 3552 C C . GLU B 1 180 ? -22.938 -0.113 -20.891 1 92 180 GLU B C 1
ATOM 3554 O O . GLU B 1 180 ? -22.703 -0.22 -22.094 1 92 180 GLU B O 1
ATOM 3559 N N . PRO B 1 181 ? -22.5 0.781 -20.078 1 95.38 181 PRO B N 1
ATOM 3560 C CA . PRO B 1 181 ? -21.766 1.862 -20.734 1 95.38 181 PRO B CA 1
ATOM 3561 C C . PRO B 1 181 ? -20.438 1.395 -21.328 1 95.38 181 PRO B C 1
ATOM 3563 O O . PRO B 1 181 ? -19.906 0.364 -20.906 1 95.38 181 PRO B O 1
ATOM 3566 N N . SER B 1 182 ? -20.047 2.164 -22.328 1 93.44 182 SER B N 1
ATOM 3567 C CA . SER B 1 182 ? -18.703 1.902 -22.859 1 93.44 182 SER B CA 1
ATOM 3568 C C . SER B 1 182 ? -17.625 2.312 -21.859 1 93.44 182 SER B C 1
ATOM 3570 O O . SER B 1 182 ? -17.875 3.109 -20.953 1 93.44 182 SER B O 1
ATOM 3572 N N . LEU B 1 183 ? -16.438 1.761 -22.031 1 91.75 183 LEU B N 1
ATOM 3573 C CA . LEU B 1 183 ? -15.297 2.127 -21.203 1 91.75 183 LEU B CA 1
ATOM 3574 C C . LEU B 1 183 ? -15 3.619 -21.297 1 91.75 183 LEU B C 1
ATOM 3576 O O . LEU B 1 183 ? -14.664 4.262 -20.312 1 91.75 183 LEU B O 1
ATOM 3580 N N . GLU B 1 184 ? -15.133 4.113 -22.484 1 90.19 184 GLU B N 1
ATOM 3581 C CA . GLU B 1 184 ? -14.875 5.531 -22.734 1 90.19 184 GLU B CA 1
ATOM 3582 C C . GLU B 1 184 ? -15.836 6.414 -21.953 1 90.19 184 GLU B C 1
ATOM 3584 O O . GLU B 1 184 ? -15.422 7.398 -21.344 1 90.19 184 GLU B O 1
ATOM 3589 N N . GLU B 1 185 ? -17.109 6.023 -21.969 1 93 185 GLU B N 1
ATOM 3590 C CA . GLU B 1 185 ? -18.109 6.766 -21.219 1 93 185 GLU B CA 1
ATOM 3591 C C . GLU B 1 185 ? -17.781 6.789 -19.719 1 93 185 GLU B C 1
ATOM 3593 O O . GLU B 1 185 ? -17.969 7.809 -19.062 1 93 185 GLU B O 1
ATOM 3598 N N . VAL B 1 186 ? -17.234 5.75 -19.234 1 94.19 186 VAL B N 1
ATOM 3599 C CA . VAL B 1 186 ? -16.984 5.602 -17.812 1 94.19 186 VAL B CA 1
ATOM 3600 C C . VAL B 1 186 ? -15.758 6.414 -17.422 1 94.19 186 VAL B C 1
ATOM 3602 O O . VAL B 1 186 ? -15.797 7.164 -16.438 1 94.19 186 VAL B O 1
ATOM 3605 N N . ILE B 1 187 ? -14.68 6.344 -18.156 1 89.44 187 ILE B N 1
ATOM 3606 C CA . ILE B 1 187 ? -13.438 6.977 -17.734 1 89.44 187 ILE B CA 1
ATOM 3607 C C . ILE B 1 187 ? -13.555 8.492 -17.891 1 89.44 187 ILE B C 1
ATOM 3609 O O . ILE B 1 187 ? -12.797 9.242 -17.266 1 89.44 187 ILE B O 1
ATOM 3613 N N . GLU B 1 188 ? -14.492 8.914 -18.688 1 90.19 188 GLU B N 1
ATOM 3614 C CA . GLU B 1 188 ? -14.703 10.352 -18.891 1 90.19 188 GLU B CA 1
ATOM 3615 C C . GLU B 1 188 ? -15.242 11.008 -17.625 1 90.19 188 GLU B C 1
ATOM 3617 O O . GLU B 1 188 ? -15.219 12.234 -17.5 1 90.19 188 GLU B O 1
ATOM 3622 N N . LEU B 1 189 ? -15.688 10.227 -16.734 1 92.56 189 LEU B N 1
ATOM 3623 C CA . LEU B 1 189 ? -16.172 10.742 -15.453 1 92.56 189 LEU B CA 1
ATOM 3624 C C . LEU B 1 189 ? -15.016 11.133 -14.539 1 92.56 189 LEU B C 1
ATOM 3626 O O . LEU B 1 189 ? -15.234 11.648 -13.445 1 92.56 189 LEU B O 1
ATOM 3630 N N . GLY B 1 190 ? -13.758 10.922 -15 1 90.5 190 GLY B N 1
ATOM 3631 C CA . GLY B 1 190 ? -12.578 11.156 -14.18 1 90.5 190 GLY B CA 1
ATOM 3632 C C . GLY B 1 190 ? -12.023 9.891 -13.555 1 90.5 190 GLY B C 1
ATOM 3633 O O . GLY B 1 190 ? -12.57 9.391 -12.57 1 90.5 190 GLY B O 1
ATOM 3634 N N . LEU B 1 191 ? -10.922 9.492 -14.016 1 88.56 191 LEU B N 1
ATOM 3635 C CA . LEU B 1 191 ? -10.383 8.203 -13.617 1 88.56 191 LEU B CA 1
ATOM 3636 C C . LEU B 1 191 ? -9.484 8.344 -12.383 1 88.56 191 LEU B C 1
ATOM 3638 O O . LEU B 1 191 ? -8.57 9.172 -12.375 1 88.56 191 LEU B O 1
ATOM 3642 N N . LEU B 1 192 ? -9.891 7.688 -11.352 1 88.62 192 LEU B N 1
ATOM 3643 C CA . LEU B 1 192 ? -9.031 7.461 -10.203 1 88.62 192 LEU B CA 1
ATOM 3644 C C . LEU B 1 192 ? -8.172 6.215 -10.398 1 88.62 192 LEU B C 1
ATOM 3646 O O . LEU B 1 192 ? -8.68 5.09 -10.352 1 88.62 192 LEU B O 1
ATOM 3650 N N . SER B 1 193 ? -6.918 6.434 -10.539 1 81.75 193 SER B N 1
ATOM 3651 C CA . SER B 1 193 ? -6.086 5.344 -11.039 1 81.75 193 SER B CA 1
ATOM 3652 C C . SER B 1 193 ? -5.125 4.848 -9.961 1 81.75 193 SER B C 1
ATOM 3654 O O . SER B 1 193 ? -4.562 5.645 -9.203 1 81.75 193 SER B O 1
ATOM 3656 N N . MET B 1 194 ? -5.07 3.592 -9.844 1 76.31 194 MET B N 1
ATOM 3657 C CA . MET B 1 194 ? -4.016 3.006 -9.016 1 76.31 194 MET B CA 1
ATOM 3658 C C . MET B 1 194 ? -2.641 3.268 -9.625 1 76.31 194 MET B C 1
ATOM 3660 O O . MET B 1 194 ? -2.479 3.234 -10.844 1 76.31 194 MET B O 1
ATOM 3664 N N . SER B 1 195 ? -1.687 4.09 -8.945 1 57.75 195 SER B N 1
ATOM 3665 C CA . SER B 1 195 ? -0.38 4.516 -9.43 1 57.75 195 SER B CA 1
ATOM 3666 C C . SER B 1 195 ? 0.355 3.371 -10.117 1 57.75 195 SER B C 1
ATOM 3668 O O . SER B 1 195 ? 1.121 3.594 -11.062 1 57.75 195 SER B O 1
ATOM 3670 N N . GLY B 1 196 ? 0.347 2.264 -9.602 1 48.22 196 GLY B N 1
ATOM 3671 C CA . GLY B 1 196 ? 1.18 1.248 -10.227 1 48.22 196 GLY B CA 1
ATOM 3672 C C . GLY B 1 196 ? 0.744 0.906 -11.641 1 48.22 196 GLY B C 1
ATOM 3673 O O . GLY B 1 196 ? -0.418 1.103 -12 1 48.22 196 GLY B O 1
ATOM 3674 N N . TYR B 1 197 ? 1.701 1.144 -12.414 1 44.56 197 TYR B N 1
ATOM 3675 C CA . TYR B 1 197 ? 1.594 0.86 -13.844 1 44.56 197 TYR B CA 1
ATOM 3676 C C . TYR B 1 197 ? 0.324 0.074 -14.148 1 44.56 197 TYR B C 1
ATOM 3678 O O . TYR B 1 197 ? -0.382 -0.357 -13.234 1 44.56 197 TYR B O 1
ATOM 3686 N N . GLY B 1 198 ? 0.452 -1.067 -14.789 1 47.41 198 GLY B N 1
ATOM 3687 C CA . GLY B 1 198 ? -0.027 -1.778 -15.961 1 47.41 198 GLY B CA 1
ATOM 3688 C C . GLY B 1 198 ? -1.262 -2.617 -15.695 1 47.41 198 GLY B C 1
ATOM 3689 O O . GLY B 1 198 ? -1.819 -3.227 -16.609 1 47.41 198 GLY B O 1
ATOM 3690 N N . VAL B 1 199 ? -1.539 -2.762 -14.297 1 48.03 199 VAL B N 1
ATOM 3691 C CA . VAL B 1 199 ? -2.432 -3.906 -14.453 1 48.03 199 VAL B CA 1
ATOM 3692 C C . VAL B 1 199 ? -3.809 -3.43 -14.906 1 48.03 199 VAL B C 1
ATOM 3694 O O . VAL B 1 199 ? -4.34 -3.906 -15.906 1 48.03 199 VAL B O 1
ATOM 3697 N N . ILE B 1 200 ? -4.477 -2.553 -13.93 1 53.84 200 ILE B N 1
ATOM 3698 C CA . ILE B 1 200 ? -5.793 -2.092 -14.367 1 53.84 200 ILE B CA 1
ATOM 3699 C C . ILE B 1 200 ? -5.641 -1.188 -15.586 1 53.84 200 ILE B C 1
ATOM 3701 O O . ILE B 1 200 ? -6.438 -1.264 -16.531 1 53.84 200 ILE B O 1
ATOM 3705 N N . SER B 1 201 ? -4.48 -0.561 -15.43 1 55.78 201 SER B N 1
ATOM 3706 C CA . SER B 1 201 ? -4.25 0.406 -16.5 1 55.78 201 SER B CA 1
ATOM 3707 C C . SER B 1 201 ? -3.977 -0.292 -17.828 1 55.78 201 SER B C 1
ATOM 3709 O O . SER B 1 201 ? -4.48 0.129 -18.859 1 55.78 201 SER B O 1
ATOM 3711 N N . ARG B 1 202 ? -3.377 -1.434 -17.625 1 60.94 202 ARG B N 1
ATOM 3712 C CA . ARG B 1 202 ? -3.098 -2.07 -18.906 1 60.94 202 ARG B CA 1
ATOM 3713 C C . ARG B 1 202 ? -4.363 -2.668 -19.5 1 60.94 202 ARG B C 1
ATOM 3715 O O . ARG B 1 202 ? -4.586 -2.576 -20.719 1 60.94 202 ARG B O 1
ATOM 3722 N N . ALA B 1 203 ? -5.18 -3.193 -18.547 1 65.5 203 ALA B N 1
ATOM 3723 C CA . ALA B 1 203 ? -6.43 -3.744 -19.078 1 65.5 203 ALA B CA 1
ATOM 3724 C C . ALA B 1 203 ? -7.305 -2.648 -19.672 1 65.5 203 ALA B C 1
ATOM 3726 O O . ALA B 1 203 ? -7.883 -2.826 -20.75 1 65.5 203 ALA B O 1
ATOM 3727 N N . VAL B 1 204 ? -7.266 -1.538 -19 1 71.06 204 VAL B N 1
ATOM 3728 C CA . VAL B 1 204 ? -8.039 -0.407 -19.5 1 71.06 204 VAL B CA 1
ATOM 3729 C C . VAL B 1 204 ? -7.293 0.259 -20.656 1 71.06 204 VAL B C 1
ATOM 3731 O O . VAL B 1 204 ? -7.91 0.677 -21.641 1 71.06 204 VAL B O 1
ATOM 3734 N N . ASP B 1 205 ? -6.008 0.207 -20.516 1 69.38 205 ASP B N 1
ATOM 3735 C CA . ASP B 1 205 ? -5.168 0.784 -21.562 1 69.38 205 ASP B CA 1
ATOM 3736 C C . ASP B 1 205 ? -5.352 0.043 -22.891 1 69.38 205 ASP B C 1
ATOM 3738 O O . ASP B 1 205 ? -5.441 0.667 -23.953 1 69.38 205 ASP B O 1
ATOM 3742 N N . VAL B 1 206 ? -5.305 -1.23 -22.75 1 69.06 206 VAL B N 1
ATOM 3743 C CA . VAL B 1 206 ? -5.422 -2.062 -23.938 1 69.06 206 VAL B CA 1
ATOM 3744 C C . VAL B 1 206 ? -6.773 -1.816 -24.609 1 69.06 206 VAL B C 1
ATOM 3746 O O . VAL B 1 206 ? -6.871 -1.794 -25.828 1 69.06 206 VAL B O 1
ATOM 3749 N N . ALA B 1 207 ? -7.715 -1.516 -23.75 1 70.81 207 ALA B N 1
ATOM 3750 C CA . ALA B 1 207 ? -9.062 -1.38 -24.297 1 70.81 207 ALA B CA 1
ATOM 3751 C C . ALA B 1 207 ? -9.281 0.01 -24.891 1 70.81 207 ALA B C 1
ATOM 3753 O O . ALA B 1 207 ? -9.922 0.153 -25.922 1 70.81 207 ALA B O 1
ATOM 3754 N N . ILE B 1 208 ? -8.727 1.063 -24.312 1 74.94 208 ILE B N 1
ATOM 3755 C CA . ILE B 1 208 ? -9.109 2.408 -24.719 1 74.94 208 ILE B CA 1
ATOM 3756 C C . ILE B 1 208 ? -7.863 3.193 -25.141 1 74.94 208 ILE B C 1
ATOM 3758 O O . ILE B 1 208 ? -7.969 4.234 -25.797 1 74.94 208 ILE B O 1
ATOM 3762 N N . GLY B 1 209 ? -6.758 2.705 -24.891 1 74.12 209 GLY B N 1
ATOM 3763 C CA . GLY B 1 209 ? -5.516 3.379 -25.219 1 74.12 209 GLY B CA 1
ATOM 3764 C C . GLY B 1 209 ? -4.902 4.117 -24.047 1 74.12 209 GLY B C 1
ATOM 3765 O O . GLY B 1 209 ? -5.613 4.754 -23.266 1 74.12 209 GLY B O 1
ATOM 3766 N N . SER B 1 210 ? -3.605 4.051 -23.953 1 72.06 210 SER B N 1
ATOM 3767 C CA . SER B 1 210 ? -2.861 4.605 -22.828 1 72.06 210 SER B CA 1
ATOM 3768 C C . SER B 1 210 ? -3.002 6.121 -22.766 1 72.06 210 SER B C 1
ATOM 3770 O O . SER B 1 210 ? -3.051 6.703 -21.672 1 72.06 210 SER B O 1
ATOM 3772 N N . HIS B 1 211 ? -3.074 6.672 -23.859 1 73 211 HIS B N 1
ATOM 3773 C CA . HIS B 1 211 ? -3.189 8.125 -23.906 1 73 211 HIS B CA 1
ATOM 3774 C C . HIS B 1 211 ? -4.52 8.594 -23.312 1 73 211 HIS B C 1
ATOM 3776 O O . HIS B 1 211 ? -4.559 9.562 -22.562 1 73 211 HIS B O 1
ATOM 3782 N N . ARG B 1 212 ? -5.551 7.973 -23.734 1 79.62 212 ARG B N 1
ATOM 3783 C CA . ARG B 1 212 ? -6.871 8.328 -23.234 1 79.62 212 ARG B CA 1
ATOM 3784 C C . ARG B 1 212 ? -6.965 8.117 -21.734 1 79.62 212 ARG B C 1
ATOM 3786 O O . ARG B 1 212 ? -7.598 8.906 -21.016 1 79.62 212 ARG B O 1
ATOM 3793 N N . VAL B 1 213 ? -6.305 7.082 -21.234 1 78.81 213 VAL B N 1
ATOM 3794 C CA . VAL B 1 213 ? -6.285 6.785 -19.812 1 78.81 213 VAL B CA 1
ATOM 3795 C C . VAL B 1 213 ? -5.523 7.879 -19.062 1 78.81 213 VAL B C 1
ATOM 3797 O O . VAL B 1 213 ? -5.988 8.375 -18.031 1 78.81 213 VAL B O 1
ATOM 3800 N N . ALA B 1 214 ? -4.441 8.211 -19.609 1 75.38 214 ALA B N 1
ATOM 3801 C CA . ALA B 1 214 ? -3.635 9.258 -18.984 1 75.38 214 ALA B CA 1
ATOM 3802 C C . ALA B 1 214 ? -4.402 10.578 -18.922 1 75.38 214 ALA B C 1
ATOM 3804 O O . ALA B 1 214 ? -4.367 11.281 -17.906 1 75.38 214 ALA B O 1
ATOM 3805 N N . GLU B 1 215 ? -5.098 10.844 -19.938 1 78.44 215 GLU B N 1
ATOM 3806 C CA . GLU B 1 215 ? -5.863 12.086 -20.031 1 78.44 215 GLU B CA 1
ATOM 3807 C C . GLU B 1 215 ? -7.043 12.078 -19.062 1 78.44 215 GLU B C 1
ATOM 3809 O O . GLU B 1 215 ? -7.406 13.117 -18.5 1 78.44 215 GLU B O 1
ATOM 3814 N N . ALA B 1 216 ? -7.57 10.977 -18.859 1 84.5 216 ALA B N 1
ATOM 3815 C CA . ALA B 1 216 ? -8.766 10.859 -18.031 1 84.5 216 ALA B CA 1
ATOM 3816 C C . ALA B 1 216 ? -8.398 10.766 -16.562 1 84.5 216 ALA B C 1
ATOM 3818 O O . ALA B 1 216 ? -9.258 10.93 -15.688 1 84.5 216 ALA B O 1
ATOM 3819 N N . THR B 1 217 ? -7.145 10.453 -16.25 1 82.5 217 THR B N 1
ATOM 3820 C CA . THR B 1 217 ? -6.73 10.242 -14.867 1 82.5 217 THR B CA 1
ATOM 3821 C C . THR B 1 217 ? -6.684 11.562 -14.109 1 82.5 217 THR B C 1
ATOM 3823 O O . THR B 1 217 ? -5.988 12.492 -14.516 1 82.5 217 THR B O 1
ATOM 3826 N N . ILE B 1 218 ? -7.371 11.648 -12.961 1 81.5 218 ILE B N 1
ATOM 3827 C CA . ILE B 1 218 ? -7.422 12.891 -12.203 1 81.5 218 ILE B CA 1
ATOM 3828 C C . ILE B 1 218 ? -6.73 12.703 -10.859 1 81.5 218 ILE B C 1
ATOM 3830 O O . ILE B 1 218 ? -6.41 13.68 -10.18 1 81.5 218 ILE B O 1
ATOM 3834 N N . LEU B 1 219 ? -6.566 11.438 -10.477 1 81.94 219 LEU B N 1
ATOM 3835 C CA . LEU B 1 219 ? -5.891 11.109 -9.227 1 81.94 219 LEU B CA 1
ATOM 3836 C C . LEU B 1 219 ? -5.254 9.727 -9.297 1 81.94 219 LEU B C 1
ATOM 3838 O O . LEU B 1 219 ? -5.848 8.789 -9.844 1 81.94 219 LEU B O 1
ATOM 3842 N N . GLN B 1 220 ? -4.082 9.648 -8.688 1 78.38 220 GLN B N 1
ATOM 3843 C CA . GLN B 1 220 ? -3.385 8.367 -8.641 1 78.38 220 GLN B CA 1
ATOM 3844 C C . GLN B 1 220 ? -3.012 7.996 -7.203 1 78.38 220 GLN B C 1
ATOM 3846 O O . GLN B 1 220 ? -2.604 8.859 -6.422 1 78.38 220 GLN B O 1
ATOM 3851 N N . SER B 1 221 ? -3.285 6.688 -6.895 1 79.5 221 SER B N 1
ATOM 3852 C CA . SER B 1 221 ? -2.928 6.191 -5.57 1 79.5 221 SER B CA 1
ATOM 3853 C C . SER B 1 221 ? -2.688 4.684 -5.594 1 79.5 221 SER B C 1
ATOM 3855 O O . SER B 1 221 ? -3.262 3.971 -6.422 1 79.5 221 SER B O 1
ATOM 3857 N N . ASP B 1 222 ? -1.914 4.191 -4.629 1 73.25 222 ASP B N 1
ATOM 3858 C CA . ASP B 1 222 ? -1.7 2.758 -4.469 1 73.25 222 ASP B CA 1
ATOM 3859 C C . ASP B 1 222 ? -2.754 2.145 -3.553 1 73.25 222 ASP B C 1
ATOM 3861 O O . ASP B 1 222 ? -2.818 0.922 -3.402 1 73.25 222 ASP B O 1
ATOM 3865 N N . TYR B 1 223 ? -3.562 3.006 -3.059 1 80.19 223 TYR B N 1
ATOM 3866 C CA . TYR B 1 223 ? -4.555 2.521 -2.105 1 80.19 223 TYR B CA 1
ATOM 3867 C C . TYR B 1 223 ? -5.914 2.357 -2.773 1 80.19 223 TYR B C 1
ATOM 3869 O O . TYR B 1 223 ? -6.617 3.344 -3.018 1 80.19 223 TYR B O 1
ATOM 3877 N N . GLN B 1 224 ? -6.215 1.115 -2.969 1 84.75 224 GLN B N 1
ATOM 3878 C CA . GLN B 1 224 ? -7.477 0.834 -3.641 1 84.75 224 GLN B CA 1
ATOM 3879 C C . GLN B 1 224 ? -8.664 1.316 -2.811 1 84.75 224 GLN B C 1
ATOM 3881 O O . GLN B 1 224 ? -9.625 1.865 -3.35 1 84.75 224 GLN B O 1
ATOM 3886 N N . ALA B 1 225 ? -8.578 1.071 -1.53 1 84.19 225 ALA B N 1
ATOM 3887 C CA . ALA B 1 225 ? -9.68 1.466 -0.656 1 84.19 225 ALA B CA 1
ATOM 3888 C C . ALA B 1 225 ? -9.906 2.975 -0.704 1 84.19 225 ALA B C 1
ATOM 3890 O O . ALA B 1 225 ? -11.047 3.438 -0.689 1 84.19 225 ALA B O 1
ATOM 3891 N N . LEU B 1 226 ? -8.836 3.688 -0.714 1 85 226 LEU B N 1
ATOM 3892 C CA . LEU B 1 226 ? -8.922 5.141 -0.812 1 85 226 LEU B CA 1
ATOM 3893 C C . LEU B 1 226 ? -9.594 5.559 -2.113 1 85 226 LEU B C 1
ATOM 3895 O O . LEU B 1 226 ? -10.5 6.398 -2.105 1 85 226 LEU B O 1
ATOM 3899 N N . LEU B 1 227 ? -9.188 5.004 -3.15 1 88.19 227 LEU B N 1
ATOM 3900 C CA . LEU B 1 227 ? -9.734 5.34 -4.461 1 88.19 227 LEU B CA 1
ATOM 3901 C C . LEU B 1 227 ? -11.219 4.984 -4.535 1 88.19 227 LEU B C 1
ATOM 3903 O O . LEU B 1 227 ? -12.016 5.746 -5.09 1 88.19 227 LEU B O 1
ATOM 3907 N N . THR B 1 228 ? -11.523 3.854 -4.012 1 90.25 228 THR B N 1
ATOM 3908 C CA . THR B 1 228 ? -12.914 3.408 -4.047 1 90.25 228 THR B CA 1
ATOM 3909 C C . THR B 1 228 ? -13.797 4.328 -3.213 1 90.25 228 THR B C 1
ATOM 3911 O O . THR B 1 228 ? -14.922 4.637 -3.604 1 90.25 228 THR B O 1
ATOM 3914 N N . GLU B 1 229 ? -13.305 4.762 -2.1 1 88.06 229 GLU B N 1
ATOM 3915 C CA . GLU B 1 229 ? -14.047 5.699 -1.262 1 88.06 229 GLU B CA 1
ATOM 3916 C C . GLU B 1 229 ? -14.273 7.023 -1.984 1 88.06 229 GLU B C 1
ATOM 3918 O O . GLU B 1 229 ? -15.367 7.598 -1.908 1 88.06 229 GLU B O 1
ATOM 3923 N N . LEU B 1 230 ? -13.305 7.508 -2.631 1 88.94 230 LEU B N 1
ATOM 3924 C CA . LEU B 1 230 ? -13.445 8.742 -3.396 1 88.94 230 LEU B CA 1
ATOM 3925 C C . LEU B 1 230 ? -14.508 8.594 -4.48 1 88.94 230 LEU B C 1
ATOM 3927 O O . LEU B 1 230 ? -15.297 9.508 -4.719 1 88.94 230 LEU B O 1
ATOM 3931 N N . ALA B 1 231 ? -14.5 7.438 -5.137 1 92.5 231 ALA B N 1
ATOM 3932 C CA . ALA B 1 231 ? -15.516 7.168 -6.152 1 92.5 231 ALA B CA 1
ATOM 3933 C C . ALA B 1 231 ? -16.922 7.164 -5.539 1 92.5 231 ALA B C 1
ATOM 3935 O O . ALA B 1 231 ? -17.844 7.738 -6.105 1 92.5 231 ALA B O 1
ATOM 3936 N N . ARG B 1 232 ? -17.016 6.512 -4.43 1 90.56 232 ARG B N 1
ATOM 3937 C CA . ARG B 1 232 ? -18.297 6.461 -3.725 1 90.56 232 ARG B CA 1
ATOM 3938 C C . ARG B 1 232 ? -18.781 7.863 -3.367 1 90.56 232 ARG B C 1
ATOM 3940 O O . ARG B 1 232 ? -19.984 8.125 -3.361 1 90.56 232 ARG B O 1
ATOM 3947 N N . GLN B 1 233 ? -17.828 8.75 -3.076 1 87.5 233 GLN B N 1
ATOM 3948 C CA . GLN B 1 233 ? -18.141 10.133 -2.723 1 87.5 233 GLN B CA 1
ATOM 3949 C C . GLN B 1 233 ? -18.453 10.961 -3.967 1 87.5 233 GLN B C 1
ATOM 3951 O O . GLN B 1 233 ? -18.766 12.148 -3.865 1 87.5 233 GLN B O 1
ATOM 3956 N N . GLY B 1 234 ? -18.281 10.359 -5.102 1 90.69 234 GLY B N 1
ATOM 3957 C CA . GLY B 1 234 ? -18.672 11.016 -6.344 1 90.69 234 GLY B CA 1
ATOM 3958 C C . GLY B 1 234 ? -17.531 11.797 -6.973 1 90.69 234 GLY B C 1
ATOM 3959 O O . GLY B 1 234 ? -17.766 12.719 -7.766 1 90.69 234 GLY B O 1
ATOM 3960 N N . ARG B 1 235 ? -16.297 11.453 -6.625 1 89.62 235 ARG B N 1
ATOM 3961 C CA . ARG B 1 235 ? -15.164 12.266 -7.07 1 89.62 235 ARG B CA 1
ATOM 3962 C C . ARG B 1 235 ? -14.562 11.711 -8.359 1 89.62 235 ARG B C 1
ATOM 3964 O O . ARG B 1 235 ? -13.672 12.328 -8.945 1 89.62 235 ARG B O 1
ATOM 3971 N N . GLY B 1 236 ? -15.016 10.609 -8.789 1 92.62 236 GLY B N 1
ATOM 3972 C CA . GLY B 1 236 ? -14.492 9.969 -9.984 1 92.62 236 GLY B CA 1
ATOM 3973 C C . GLY B 1 236 ? -14.875 8.5 -10.094 1 92.62 236 GLY B C 1
ATOM 3974 O O . GLY B 1 236 ? -15.828 8.055 -9.453 1 92.62 236 GLY B O 1
ATOM 3975 N N . VAL B 1 237 ? -14.141 7.836 -11.031 1 93.62 237 VAL B N 1
ATOM 3976 C CA . VAL B 1 237 ? -14.414 6.422 -11.258 1 93.62 237 VAL B CA 1
ATOM 3977 C C . VAL B 1 237 ? -13.148 5.602 -11 1 93.62 237 VAL B C 1
ATOM 3979 O O . VAL B 1 237 ? -12.031 6.078 -11.234 1 93.62 237 VAL B O 1
ATOM 3982 N N . VAL B 1 238 ? -13.367 4.43 -10.484 1 91.94 238 VAL B N 1
ATOM 3983 C CA . VAL B 1 238 ? -12.25 3.518 -10.266 1 91.94 238 VAL B CA 1
ATOM 3984 C C . VAL B 1 238 ? -12.648 2.102 -10.672 1 91.94 238 VAL B C 1
ATOM 3986 O O . VAL B 1 238 ? -13.789 1.68 -10.438 1 91.94 238 VAL B O 1
ATOM 3989 N N . PHE B 1 239 ? -11.734 1.417 -11.32 1 91.19 239 PHE B N 1
ATOM 3990 C CA . PHE B 1 239 ? -11.938 0.009 -11.641 1 91.19 239 PHE B CA 1
ATOM 3991 C C . PHE B 1 239 ? -11.375 -0.884 -10.539 1 91.19 239 PHE B C 1
ATOM 3993 O O . PHE B 1 239 ? -10.242 -0.688 -10.094 1 91.19 239 PHE B O 1
ATOM 4000 N N . VAL B 1 240 ? -12.211 -1.847 -10.133 1 90.94 240 VAL B N 1
ATOM 4001 C CA . VAL B 1 240 ? -11.828 -2.777 -9.078 1 90.94 240 VAL B CA 1
ATOM 4002 C C . VAL B 1 240 ? -12.258 -4.191 -9.461 1 90.94 240 VAL B C 1
ATOM 4004 O O . VAL B 1 240 ? -13.117 -4.375 -10.32 1 90.94 240 VAL B O 1
ATOM 4007 N N . PRO B 1 241 ? -11.617 -5.188 -8.828 1 90.19 241 PRO B N 1
ATOM 4008 C CA . PRO B 1 241 ? -12.125 -6.547 -9.023 1 90.19 241 PRO B CA 1
ATOM 4009 C C . PRO B 1 241 ? -13.617 -6.668 -8.719 1 90.19 241 PRO B C 1
ATOM 4011 O O . PRO B 1 241 ? -14.117 -6.031 -7.785 1 90.19 241 PRO B O 1
ATOM 4014 N N . GLU B 1 242 ? -14.289 -7.516 -9.445 1 92.06 242 GLU B N 1
ATOM 4015 C CA . GLU B 1 242 ? -15.742 -7.66 -9.359 1 92.06 242 GLU B CA 1
ATOM 4016 C C . GLU B 1 242 ? -16.188 -7.949 -7.93 1 92.06 242 GLU B C 1
ATOM 4018 O O . GLU B 1 242 ? -17.141 -7.344 -7.434 1 92.06 242 GLU B O 1
ATOM 4023 N N . ALA B 1 243 ? -15.508 -8.805 -7.27 1 88.94 243 ALA B N 1
ATOM 4024 C CA . ALA B 1 243 ? -15.875 -9.141 -5.895 1 88.94 243 ALA B CA 1
ATOM 4025 C C . ALA B 1 243 ? -15.773 -7.922 -4.984 1 88.94 243 ALA B C 1
ATOM 4027 O O . ALA B 1 243 ? -16.609 -7.746 -4.086 1 88.94 243 ALA B O 1
ATOM 4028 N N . THR B 1 244 ? -14.773 -7.129 -5.156 1 88.94 244 THR B N 1
ATOM 4029 C CA . THR B 1 244 ? -14.625 -5.891 -4.402 1 88.94 244 THR B CA 1
ATOM 4030 C C . THR B 1 244 ? -15.773 -4.93 -4.703 1 88.94 244 THR B C 1
ATOM 4032 O O . THR B 1 244 ? -16.328 -4.309 -3.793 1 88.94 244 THR B O 1
ATOM 4035 N N . GLY B 1 245 ? -16.078 -4.797 -5.953 1 91.31 245 GLY B N 1
ATOM 4036 C CA . GLY B 1 245 ? -17.219 -3.967 -6.34 1 91.31 245 GLY B CA 1
ATOM 4037 C C . GLY B 1 245 ? -18.5 -4.363 -5.652 1 91.31 245 GLY B C 1
ATOM 4038 O O . GLY B 1 245 ? -19.25 -3.502 -5.188 1 91.31 245 GLY B O 1
ATOM 4039 N N . LEU B 1 246 ? -18.734 -5.656 -5.598 1 89.25 246 LEU B N 1
ATOM 4040 C CA . LEU B 1 246 ? -19.953 -6.164 -4.961 1 89.25 246 LEU B CA 1
ATOM 4041 C C . LEU B 1 246 ? -19.984 -5.793 -3.482 1 89.25 246 LEU B C 1
ATOM 4043 O O . LEU B 1 246 ? -21.047 -5.449 -2.949 1 89.25 246 LEU B O 1
ATOM 4047 N N . THR B 1 247 ? -18.875 -5.824 -2.896 1 86.75 247 THR B N 1
ATOM 4048 C CA . THR B 1 247 ? -18.781 -5.434 -1.494 1 86.75 247 THR B CA 1
ATOM 4049 C C . THR B 1 247 ? -19.156 -3.965 -1.314 1 86.75 247 THR B C 1
ATOM 4051 O O . THR B 1 247 ? -19.922 -3.625 -0.417 1 86.75 247 THR B O 1
ATOM 4054 N N . TYR B 1 248 ? -18.641 -3.141 -2.105 1 89.19 248 TYR B N 1
ATOM 4055 C CA . TYR B 1 248 ? -18.906 -1.713 -1.991 1 89.19 248 TYR B CA 1
ATOM 4056 C C . TYR B 1 248 ? -20.344 -1.399 -2.396 1 89.19 248 TYR B C 1
ATOM 4058 O O . TYR B 1 248 ? -20.938 -0.436 -1.906 1 89.19 248 TYR B O 1
ATOM 4066 N N . GLN B 1 249 ? -20.859 -2.227 -3.275 1 92.25 249 GLN B N 1
ATOM 4067 C CA . GLN B 1 249 ? -22.266 -2.074 -3.611 1 92.25 249 GLN B CA 1
ATOM 4068 C C . GLN B 1 249 ? -23.156 -2.24 -2.377 1 92.25 249 GLN B C 1
ATOM 4070 O O . GLN B 1 249 ? -24.125 -1.507 -2.199 1 92.25 249 GLN B O 1
ATOM 4075 N N . ARG B 1 250 ? -22.797 -3.162 -1.588 1 88.31 250 ARG B N 1
ATOM 4076 C CA . ARG B 1 250 ? -23.516 -3.391 -0.344 1 88.31 250 ARG B CA 1
ATOM 4077 C C . ARG B 1 250 ? -23.406 -2.189 0.589 1 88.31 250 ARG B C 1
ATOM 4079 O O . ARG B 1 250 ? -24.234 -2.002 1.478 1 88.31 250 ARG B O 1
ATOM 4086 N N . LEU B 1 251 ? -22.422 -1.378 0.333 1 85.25 251 LEU B N 1
ATOM 4087 C CA . LEU B 1 251 ? -22.188 -0.193 1.154 1 85.25 251 LEU B CA 1
ATOM 4088 C C . LEU B 1 251 ? -22.828 1.039 0.51 1 85.25 251 LEU B C 1
ATOM 4090 O O . LEU B 1 251 ? -22.609 2.162 0.976 1 85.25 251 LEU B O 1
ATOM 4094 N N . GLY B 1 252 ? -23.469 0.834 -0.594 1 87.44 252 GLY B N 1
ATOM 4095 C CA . GLY B 1 252 ? -24.219 1.92 -1.206 1 87.44 252 GLY B CA 1
ATOM 4096 C C . GLY B 1 252 ? -23.516 2.523 -2.41 1 87.44 252 GLY B C 1
ATOM 4097 O O . GLY B 1 252 ? -23.984 3.523 -2.965 1 87.44 252 GLY B O 1
ATOM 4098 N N . ALA B 1 253 ? -22.453 1.923 -2.752 1 92.19 253 ALA B N 1
ATOM 4099 C CA . ALA B 1 253 ? -21.766 2.422 -3.941 1 92.19 253 ALA B CA 1
ATOM 4100 C C . ALA B 1 253 ? -22.469 1.973 -5.215 1 92.19 253 ALA B C 1
ATOM 4102 O O . ALA B 1 253 ? -23.094 0.908 -5.242 1 92.19 253 ALA B O 1
ATOM 4103 N N . ARG B 1 254 ? -22.391 2.791 -6.215 1 96.12 254 ARG B N 1
ATOM 4104 C CA . ARG B 1 254 ? -22.891 2.385 -7.523 1 96.12 254 ARG B CA 1
ATOM 4105 C C . ARG B 1 254 ? -21.812 1.679 -8.328 1 96.12 254 ARG B C 1
ATOM 4107 O O . ARG B 1 254 ? -20.734 2.234 -8.547 1 96.12 254 ARG B O 1
ATOM 4114 N N . VAL B 1 255 ? -22.109 0.502 -8.75 1 96.25 255 VAL B N 1
ATOM 4115 C CA . VAL B 1 255 ? -21.172 -0.322 -9.5 1 96.25 255 VAL B CA 1
ATOM 4116 C C . VAL B 1 255 ? -21.734 -0.627 -10.883 1 96.25 255 VAL B C 1
ATOM 4118 O O . VAL B 1 255 ? -22.922 -0.968 -11.016 1 96.25 255 VAL B O 1
ATOM 4121 N N . VAL B 1 256 ? -20.875 -0.504 -11.922 1 95.88 256 VAL B N 1
ATOM 4122 C CA . VAL B 1 256 ? -21.328 -0.737 -13.289 1 95.88 256 VAL B CA 1
ATOM 4123 C C . VAL B 1 256 ? -20.391 -1.728 -13.977 1 95.88 256 VAL B C 1
ATOM 4125 O O . VAL B 1 256 ? -19.172 -1.695 -13.766 1 95.88 256 VAL B O 1
ATOM 4128 N N . VAL B 1 257 ? -21 -2.598 -14.75 1 94.62 257 VAL B N 1
ATOM 4129 C CA . VAL B 1 257 ? -20.266 -3.465 -15.672 1 94.62 257 VAL B CA 1
ATOM 4130 C C . VAL B 1 257 ? -20.25 -2.852 -17.062 1 94.62 257 VAL B C 1
ATOM 4132 O O . VAL B 1 257 ? -21.312 -2.59 -17.641 1 94.62 257 VAL B O 1
ATOM 4135 N N . THR B 1 258 ? -19.078 -2.592 -17.562 1 93.69 258 THR B N 1
ATOM 4136 C CA . THR B 1 258 ? -18.984 -1.974 -18.875 1 93.69 258 THR B CA 1
ATOM 4137 C C . THR B 1 258 ? -19.266 -2.994 -19.984 1 93.69 258 THR B C 1
ATOM 4139 O O . THR B 1 258 ? -19.172 -4.203 -19.75 1 93.69 258 THR B O 1
ATOM 4142 N N . ALA B 1 259 ? -19.656 -2.5 -21.156 1 91.38 259 ALA B N 1
ATOM 4143 C CA . ALA B 1 259 ? -19.969 -3.363 -22.297 1 91.38 259 ALA B CA 1
ATOM 4144 C C . ALA B 1 259 ? -18.797 -4.305 -22.594 1 91.38 259 ALA B C 1
ATOM 4146 O O . ALA B 1 259 ? -19 -5.5 -22.812 1 91.38 259 ALA B O 1
ATOM 4147 N N . ARG B 1 260 ? -17.641 -3.746 -22.641 1 88.88 260 ARG B N 1
ATOM 4148 C CA . ARG B 1 260 ? -16.406 -4.531 -22.672 1 88.88 260 ARG B CA 1
ATOM 4149 C C . ARG B 1 260 ? -15.742 -4.539 -21.297 1 88.88 260 ARG B C 1
ATOM 4151 O O . ARG B 1 260 ? -15.055 -3.582 -20.922 1 88.88 260 ARG B O 1
ATOM 4158 N N . GLN B 1 261 ? -15.984 -5.582 -20.672 1 89.94 261 GLN B N 1
ATOM 4159 C CA . GLN B 1 261 ? -15.484 -5.668 -19.312 1 89.94 261 GLN B CA 1
ATOM 4160 C C . GLN B 1 261 ? -13.984 -5.941 -19.297 1 89.94 261 GLN B C 1
ATOM 4162 O O . GLN B 1 261 ? -13.523 -6.934 -19.859 1 89.94 261 GLN B O 1
ATOM 4167 N N . PRO B 1 262 ? -13.242 -5.07 -18.688 1 88.25 262 PRO B N 1
ATOM 4168 C CA . PRO B 1 262 ? -11.805 -5.348 -18.578 1 88.25 262 PRO B CA 1
ATOM 4169 C C . PRO B 1 262 ? -11.492 -6.562 -17.719 1 88.25 262 PRO B C 1
ATOM 4171 O O . PRO B 1 262 ? -12.188 -6.812 -16.734 1 88.25 262 PRO B O 1
ATOM 4174 N N . VAL B 1 263 ? -10.461 -7.32 -18.125 1 87.94 263 VAL B N 1
ATOM 4175 C CA . VAL B 1 263 ? -10.031 -8.508 -17.391 1 87.94 263 VAL B CA 1
ATOM 4176 C C . VAL B 1 263 ? -8.523 -8.461 -1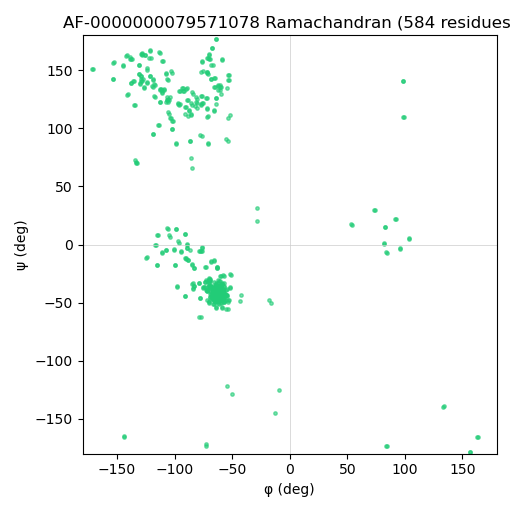7.156 1 87.94 263 VAL B C 1
ATOM 4178 O O . VAL B 1 263 ? -7.773 -8.016 -18.031 1 87.94 263 VAL B O 1
ATOM 4181 N N . VAL B 1 264 ? -8.195 -8.852 -15.953 1 85.5 264 VAL B N 1
ATOM 4182 C CA . VAL B 1 264 ? -6.781 -9 -15.641 1 85.5 264 VAL B CA 1
ATOM 4183 C C . VAL B 1 264 ? -6.43 -10.477 -15.508 1 85.5 264 VAL B C 1
ATOM 4185 O O . VAL B 1 264 ? -7.18 -11.25 -14.906 1 85.5 264 VAL B O 1
ATOM 4188 N N . GLN B 1 265 ? -5.336 -10.781 -16.156 1 89 265 GLN B N 1
ATOM 4189 C CA . GLN B 1 265 ? -4.84 -12.141 -15.977 1 89 265 GLN B CA 1
ATOM 4190 C C . GLN B 1 265 ? -3.926 -12.242 -14.758 1 89 265 GLN B C 1
ATOM 4192 O O . GLN B 1 265 ? -2.838 -11.664 -14.75 1 89 265 GLN B O 1
ATOM 4197 N N . VAL B 1 266 ? -4.375 -13 -13.828 1 91.31 266 VAL B N 1
ATOM 4198 C CA . VAL B 1 266 ? -3.625 -13.141 -12.586 1 91.31 266 VAL B CA 1
ATOM 4199 C C . VAL B 1 266 ? -2.697 -14.352 -12.672 1 91.31 266 VAL B C 1
ATOM 4201 O O . VAL B 1 266 ? -3.104 -15.414 -13.133 1 91.31 266 VAL B O 1
ATOM 4204 N N . VAL B 1 267 ? -1.465 -14.117 -12.234 1 92.44 267 VAL B N 1
ATOM 4205 C CA . VAL B 1 267 ? -0.476 -15.188 -12.266 1 92.44 267 VAL B CA 1
ATOM 4206 C C . VAL B 1 267 ? 0.22 -15.289 -10.914 1 92.44 267 VAL B C 1
ATOM 4208 O O . VAL B 1 267 ? 0.228 -14.328 -10.141 1 92.44 267 VAL B O 1
ATOM 4211 N N . ALA B 1 268 ? 0.707 -16.453 -10.617 1 93.44 268 ALA B N 1
ATOM 4212 C CA . ALA B 1 268 ? 1.589 -16.703 -9.477 1 93.44 268 ALA B CA 1
ATOM 4213 C C . ALA B 1 268 ? 3 -17.047 -9.945 1 93.44 268 ALA B C 1
ATOM 4215 O O . ALA B 1 268 ? 3.178 -17.797 -10.914 1 93.44 268 ALA B O 1
ATOM 4216 N N . GLY B 1 269 ? 3.945 -16.375 -9.289 1 92.44 269 GLY B N 1
ATOM 4217 C CA . GLY B 1 269 ? 5.332 -16.625 -9.656 1 92.44 269 GLY B CA 1
ATOM 4218 C C . GLY B 1 269 ? 6.223 -16.891 -8.461 1 92.44 269 GLY B C 1
ATOM 4219 O O . GLY B 1 269 ? 5.996 -16.359 -7.371 1 92.44 269 GLY B O 1
ATOM 4220 N N . HIS B 1 270 ? 7.18 -17.719 -8.656 1 89.94 270 HIS B N 1
ATOM 4221 C CA . HIS B 1 270 ? 8.258 -17.953 -7.699 1 89.94 270 HIS B CA 1
ATOM 4222 C C . HIS B 1 270 ? 9.602 -18.078 -8.406 1 89.94 270 HIS B C 1
ATOM 4224 O O . HIS B 1 270 ? 9.656 -18.281 -9.617 1 89.94 270 HIS B O 1
ATOM 4230 N N . LEU B 1 271 ? 10.633 -17.859 -7.602 1 81.88 271 LEU B N 1
ATOM 4231 C CA . LEU B 1 271 ? 11.953 -17.969 -8.203 1 81.88 271 LEU B CA 1
ATOM 4232 C C . LEU B 1 271 ? 12.203 -19.359 -8.75 1 81.88 271 LEU B C 1
ATOM 4234 O O . LEU B 1 271 ? 11.875 -20.359 -8.094 1 81.88 271 LEU B O 1
ATOM 4238 N N . ALA B 1 272 ? 12.766 -19.359 -9.898 1 80.19 272 ALA B N 1
ATOM 4239 C CA . ALA B 1 272 ? 13.047 -20.641 -10.555 1 80.19 272 ALA B CA 1
ATOM 4240 C C . ALA B 1 272 ? 13.992 -21.484 -9.711 1 80.19 272 ALA B C 1
ATOM 4242 O O . ALA B 1 272 ? 14.953 -20.984 -9.133 1 80.19 272 ALA B O 1
ATOM 4243 N N . GLY B 1 273 ? 13.633 -22.75 -9.609 1 72.44 273 GLY B N 1
ATOM 4244 C CA . GLY B 1 273 ? 14.484 -23.703 -8.922 1 72.44 273 GLY B CA 1
ATOM 4245 C C . GLY B 1 273 ? 14.273 -23.719 -7.418 1 72.44 273 GLY B C 1
ATOM 4246 O O . GLY B 1 273 ? 14.93 -24.469 -6.699 1 72.44 273 GLY B O 1
ATOM 4247 N N . HIS B 1 274 ? 13.555 -22.875 -6.934 1 69.56 274 HIS B N 1
ATOM 4248 C CA . HIS B 1 274 ? 13.289 -22.797 -5.504 1 69.56 274 HIS B CA 1
ATOM 4249 C C . HIS B 1 274 ? 11.805 -22.984 -5.207 1 69.56 274 HIS B C 1
ATOM 4251 O O . HIS B 1 274 ? 11.039 -22.016 -5.254 1 69.56 274 HIS B O 1
ATOM 4257 N N . ARG B 1 275 ? 11.375 -24.188 -4.898 1 77.12 275 ARG B N 1
ATOM 4258 C CA . ARG B 1 275 ? 9.961 -24.438 -4.609 1 77.12 275 ARG B CA 1
ATOM 4259 C C . ARG B 1 275 ? 9.805 -25.266 -3.34 1 77.12 275 ARG B C 1
ATOM 4261 O O . ARG B 1 275 ? 9.375 -26.422 -3.396 1 77.12 275 ARG B O 1
ATOM 4268 N N . PRO B 1 276 ? 10.117 -24.609 -2.264 1 72.44 276 PRO B N 1
ATOM 4269 C CA . PRO B 1 276 ? 9.867 -25.344 -1.012 1 72.44 276 PRO B CA 1
ATOM 4270 C C . PRO B 1 276 ? 8.414 -25.75 -0.849 1 72.44 276 PRO B C 1
ATOM 4272 O O . PRO B 1 276 ? 7.535 -25.234 -1.537 1 72.44 276 PRO B O 1
ATOM 4275 N N . PRO B 1 277 ? 8.172 -26.734 -0.012 1 76.25 277 PRO B N 1
ATOM 4276 C CA . PRO B 1 277 ? 6.82 -27.281 0.16 1 76.25 277 PRO B CA 1
ATOM 4277 C C . PRO B 1 277 ? 5.777 -26.203 0.455 1 76.25 277 PRO B C 1
ATOM 4279 O O . PRO B 1 277 ? 4.645 -26.297 -0.019 1 76.25 277 PRO B O 1
ATOM 4282 N N . ALA B 1 278 ? 6.156 -25.203 1.222 1 78.88 278 ALA B N 1
ATOM 4283 C CA . ALA B 1 27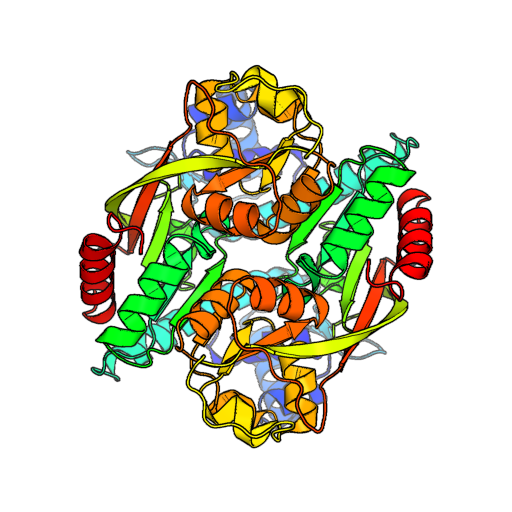8 ? 5.211 -24.141 1.56 1 78.88 278 ALA B CA 1
ATOM 4284 C C . ALA B 1 278 ? 4.727 -23.422 0.305 1 78.88 278 ALA B C 1
ATOM 4286 O O . ALA B 1 278 ? 3.545 -23.094 0.189 1 78.88 278 ALA B O 1
ATOM 4287 N N . ILE B 1 279 ? 5.648 -23.219 -0.634 1 84.25 279 ILE B N 1
ATOM 4288 C CA . ILE B 1 279 ? 5.301 -22.547 -1.888 1 84.25 279 ILE B CA 1
ATOM 4289 C C . ILE B 1 279 ? 4.398 -23.469 -2.719 1 84.25 279 ILE B C 1
ATOM 4291 O O . ILE B 1 279 ? 3.379 -23.016 -3.25 1 84.25 279 ILE B O 1
ATOM 4295 N N . GLU B 1 280 ? 4.777 -24.703 -2.795 1 84.06 280 GLU B N 1
ATOM 4296 C CA . GLU B 1 280 ? 4 -25.672 -3.564 1 84.06 280 GLU B CA 1
ATOM 4297 C C . GLU B 1 280 ? 2.576 -25.797 -3.023 1 84.06 280 GLU B C 1
ATOM 4299 O O . GLU B 1 280 ? 1.612 -25.781 -3.791 1 84.06 280 GLU B O 1
ATOM 4304 N N . ARG B 1 281 ? 2.459 -25.922 -1.759 1 83.62 281 ARG B N 1
ATOM 4305 C CA . ARG B 1 281 ? 1.145 -26.031 -1.134 1 83.62 281 ARG B CA 1
ATOM 4306 C C . ARG B 1 281 ? 0.303 -24.797 -1.389 1 83.62 281 ARG B C 1
ATOM 4308 O O . ARG B 1 281 ? -0.898 -24.891 -1.65 1 83.62 281 ARG B O 1
ATOM 4315 N N . PHE B 1 282 ? 0.943 -23.672 -1.26 1 88.06 282 PHE B N 1
ATOM 4316 C CA . PHE B 1 282 ? 0.202 -22.438 -1.489 1 88.06 282 PHE B CA 1
ATOM 4317 C C . PHE B 1 282 ? -0.247 -22.328 -2.943 1 88.06 282 PHE B C 1
ATOM 4319 O O . PHE B 1 282 ? -1.378 -21.938 -3.223 1 88.06 282 PHE B O 1
ATOM 4326 N N . LEU B 1 283 ? 0.637 -22.656 -3.83 1 89.75 283 LEU B N 1
ATOM 4327 C CA . LEU B 1 283 ? 0.302 -22.594 -5.25 1 89.75 283 LEU B CA 1
ATOM 4328 C C . LEU B 1 283 ? -0.837 -23.547 -5.586 1 89.75 283 LEU B C 1
ATOM 4330 O O . LEU B 1 283 ? -1.738 -23.203 -6.352 1 89.75 283 LEU B O 1
ATOM 4334 N N . ASP B 1 284 ? -0.795 -24.703 -5.043 1 89.06 284 ASP B N 1
ATOM 4335 C CA . ASP B 1 284 ? -1.881 -25.672 -5.23 1 89.06 284 ASP B CA 1
ATOM 4336 C C . ASP B 1 284 ? -3.199 -25.109 -4.695 1 89.06 284 ASP B C 1
ATOM 4338 O O . ASP B 1 284 ? -4.23 -25.203 -5.363 1 89.06 284 ASP B O 1
ATOM 4342 N N . HIS B 1 285 ? -3.129 -24.578 -3.537 1 90.12 285 HIS B N 1
ATOM 4343 C CA . HIS B 1 285 ? -4.305 -23.969 -2.932 1 90.12 285 HIS B CA 1
ATOM 4344 C C . HIS B 1 285 ? -4.844 -22.828 -3.799 1 90.12 285 HIS B C 1
ATOM 4346 O O . HIS B 1 285 ? -6.051 -22.75 -4.039 1 90.12 285 HIS B O 1
ATOM 4352 N N . ALA B 1 286 ? -3.951 -21.953 -4.238 1 91.75 286 ALA B N 1
ATOM 4353 C CA . ALA B 1 286 ? -4.344 -20.812 -5.059 1 91.75 286 ALA B CA 1
ATOM 4354 C C . ALA B 1 286 ? -5.012 -21.266 -6.352 1 91.75 286 ALA B C 1
ATOM 4356 O O . ALA B 1 286 ? -6.016 -20.688 -6.781 1 91.75 286 ALA B O 1
ATOM 4357 N N . HIS B 1 287 ? -4.504 -22.281 -6.898 1 89.94 287 HIS B N 1
ATOM 4358 C CA . HIS B 1 287 ? -5.066 -22.812 -8.133 1 89.94 287 HIS B CA 1
ATOM 4359 C C . HIS B 1 287 ? -6.469 -23.375 -7.906 1 89.94 287 HIS B C 1
ATOM 4361 O O . HIS B 1 287 ? -7.367 -23.156 -8.727 1 89.94 287 HIS B O 1
ATOM 4367 N N . ARG B 1 288 ? -6.652 -23.984 -6.883 1 87.88 288 ARG B N 1
ATOM 4368 C CA . ARG B 1 288 ? -7.922 -24.641 -6.582 1 87.88 288 ARG B CA 1
ATOM 4369 C C . ARG B 1 288 ? -8.992 -23.625 -6.23 1 87.88 288 ARG B C 1
ATOM 4371 O O . ARG B 1 288 ? -10.172 -23.812 -6.543 1 87.88 288 ARG B O 1
ATOM 4378 N N . HIS B 1 289 ? -8.547 -22.562 -5.629 1 88.69 289 HIS B N 1
ATOM 4379 C CA . HIS B 1 289 ? -9.547 -21.703 -5.012 1 88.69 289 HIS B CA 1
ATOM 4380 C C . HIS B 1 289 ? -9.656 -20.375 -5.754 1 88.69 289 HIS B C 1
ATOM 4382 O O . HIS B 1 289 ? -10.516 -19.547 -5.434 1 88.69 289 HIS B O 1
ATOM 4388 N N . PHE B 1 290 ? -8.82 -20.078 -6.715 1 89.25 290 PHE B N 1
ATOM 4389 C CA . PHE B 1 290 ? -8.875 -18.812 -7.434 1 89.25 290 PHE B CA 1
ATOM 4390 C C . PHE B 1 290 ? -10.227 -18.625 -8.109 1 89.25 290 PHE B C 1
ATOM 4392 O O . PHE B 1 290 ? -10.828 -17.547 -8.016 1 89.25 290 PHE B O 1
ATOM 4399 N N . ALA B 1 291 ? -10.719 -19.594 -8.961 1 73.56 291 ALA B N 1
ATOM 4400 C CA . ALA B 1 291 ? -11.938 -19.516 -9.758 1 73.56 291 ALA B CA 1
ATOM 4401 C C . ALA B 1 291 ? -13.172 -19.469 -8.867 1 73.56 291 ALA B C 1
ATOM 4403 O O . ALA B 1 291 ? -14.273 -19.156 -9.336 1 73.56 291 ALA B O 1
ATOM 4404 N N . VAL B 1 292 ? -13.141 -19.766 -7.551 1 56.25 292 VAL B N 1
ATOM 4405 C CA . VAL B 1 292 ? -14.352 -19.938 -6.754 1 56.25 292 VAL B CA 1
ATOM 4406 C C . VAL B 1 292 ? -14.641 -18.656 -5.98 1 56.25 292 VAL B C 1
ATOM 4408 O O . VAL B 1 292 ? -13.883 -18.281 -5.082 1 56.25 292 VAL B O 1
ATOM 4411 N N . PRO B 1 293 ? -15.32 -17.719 -6.516 1 53.25 293 PRO B N 1
ATOM 4412 C CA . PRO B 1 293 ? -15.711 -16.578 -5.676 1 53.25 293 PRO B CA 1
ATOM 4413 C C . PRO B 1 293 ? -16.438 -17.016 -4.402 1 53.25 293 PRO B C 1
ATOM 4415 O O . PRO B 1 293 ? -17.203 -17.984 -4.426 1 53.25 293 PRO B O 1
ATOM 4418 N N . ARG B 1 294 ? -15.844 -16.922 -3.164 1 43.47 294 ARG B N 1
ATOM 4419 C CA . ARG B 1 294 ? -16.703 -17.297 -2.041 1 43.47 294 ARG B CA 1
ATOM 4420 C C . ARG B 1 294 ? -17.922 -16.406 -1.951 1 43.47 294 ARG B C 1
ATOM 4422 O O . ARG B 1 294 ? -17.875 -15.234 -2.326 1 43.47 294 ARG B O 1
#

Solvent-accessible surface area (backbone atoms only — not comparable to full-atom values): 30166 Å² total; per-residue (Å²): 132,87,48,69,64,52,31,49,47,52,50,34,32,63,72,51,24,24,62,58,58,17,13,57,73,68,73,46,52,41,67,57,44,52,49,50,52,50,51,49,20,59,74,68,71,46,59,39,62,37,82,48,98,89,34,39,39,66,24,77,58,19,58,66,42,42,64,56,37,49,47,47,40,38,42,41,45,23,45,48,45,49,50,46,48,64,69,49,76,58,76,47,76,44,30,34,22,28,32,57,80,36,35,52,52,57,44,24,57,48,49,43,52,45,36,70,73,72,38,85,30,48,34,35,43,34,76,43,49,61,90,52,31,56,35,57,36,38,72,49,44,61,19,57,33,25,45,43,46,70,86,49,55,51,73,73,38,47,71,42,82,50,45,79,44,50,37,25,33,36,30,28,72,80,59,91,68,67,84,52,33,47,59,66,66,50,37,70,60,25,20,39,35,59,55,39,63,52,56,68,50,33,32,47,18,74,72,67,33,58,65,56,49,59,70,28,44,43,32,32,23,61,45,59,64,23,43,48,49,27,6,52,73,47,72,14,21,25,76,36,41,45,70,56,40,54,54,41,35,75,72,69,33,36,63,43,52,35,65,69,56,39,54,38,47,33,25,38,31,27,49,61,95,57,71,54,68,62,54,51,52,47,51,52,49,39,53,70,48,58,83,52,78,128,130,89,48,69,65,53,33,49,48,50,49,34,32,63,71,50,25,23,61,59,56,18,13,57,72,71,73,46,52,41,67,56,46,51,50,49,51,48,51,48,21,58,74,67,70,46,57,40,63,38,80,47,98,88,36,40,39,64,22,76,59,21,58,66,41,43,62,54,36,49,46,48,42,36,44,43,46,26,47,50,43,48,54,48,48,66,68,49,79,59,75,50,76,44,30,35,22,26,32,57,78,36,36,53,50,55,45,25,53,47,50,42,53,46,36,73,72,71,39,85,32,46,33,37,44,35,76,44,48,62,89,51,30,56,34,57,36,39,72,49,46,61,18,58,34,25,46,42,45,71,85,50,54,52,76,73,40,48,70,44,82,50,45,79,44,50,36,25,33,35,30,28,71,81,59,92,67,68,82,52,33,48,60,68,67,49,37,69,60,25,21,40,36,61,56,42,62,56,58,70,49,35,32,47,18,72,70,68,33,59,65,56,49,58,70,28,43,43,32,32,24,62,45,61,64,22,44,48,49,27,7,52,73,48,73,15,21,26,75,37,41,43,71,56,39,54,54,41,36,75,73,70,32,36,64,44,53,37,64,67,57,38,54,40,46,34,24,38,31,27,51,60,96,57,71,55,68,60,52,50,53,48,51,53,51,39,51,72,48,59,82,52,78,129

Nearest PDB structures (foldseek):
  6g1d-assembly1_A  TM=5.650E-01  e=2.592E-18  Corynebacterium glutamicum
  7d98-assembly1_Q  TM=5.566E-01  e=2.295E-18  Cupriavidus necator
  5y2v-assembly1_C  TM=5.371E-01  e=4.215E-18  Synechocystis sp. PCC 6803 substr. Kazusa
  2esn-assembly1_C  TM=6.480E-01  e=1.360E-15  Pseudomonas aeruginosa
  3hhg-assembly1_D  TM=5.340E-01  e=8.884E-16  Neisseria meningitidis serogroup B

InterPro domains:
  IPR000847 LysR, HTH, N-terminal domain [PF00126] (6-63)
  IPR000847 LysR, HTH, N-terminal domain [PR00039] (19-30)
  IPR000847 LysR, HTH, N-terminal domain [PR00039] (30-40)
  IPR000847 LysR, HTH, N-terminal domain [PR00039] (40-51)
  IPR000847 LysR, HTH, N-terminal domain [PS50931] (2-59)
  IPR005119 LysR, substrate-binding [PF03466] (92-290)
  IPR036388 Winged helix-like DNA-binding domain superfamily [G3DSA:1.10.10.10] (1-90)
  IPR036390 Winged helix DNA-binding domain superfamily [SSF46785] (4-110)
  IPR050950 HTH-type LysR transcriptional regulators [PTHR30419] (4-290)

pLDDT: mean 76.74, std 15.14, range [35.22, 96.25]

Foldseek 3Di:
DQDLVLLLLLVLCQVVLALCRSCVVVVHHSVVSVVSQVVVCVVVVHHQWDQDPVHIHGDPVNVVCNVVSVLVNLQVVLVVVVVVCVVCLQLEAFEEEEALQCVVPPVVVLVVVVCVVRNDHNYHYHHQDQVHFPCRCQVSNVGFKYKYFPPTPAPQWDKDWQFKFWKWKFAEPPDDADQAAALLSQLQLAEEEANHDQFVLVLSCVVPNNVSNVVSHPHYHSHPVVSNVCRDVRNGMYMHTPLVQVVVVVVVIDIHAHPDIGMTTIMMIGRPPDQRPSNVSSVVSSNVCNPPDD/DQDLVLLLLLVLCQVQLALCRSCVVVVHHSVVSVVSQVVVCVVVVHHQWDQDPVHIHGDPVNVVCNVVSVLVNLVVVLVVVVVVVVVPLQLEAFEEEEALQCVVPPVVVLVVVVCVVRHDHNYHYHHQDQVHFPCRCQVSNVGFKYKYFPPTPAPQWDKDWQDKFWKWKFAEPPDDADQAAALLSQLQLAEEEANRPDFVLVLSCVVPNNVSNVVSHPHYHSHPVVSNVCRDVRNGMYMHTPLVQVVVVVVVIDIHAHPDIGMTTIMMIGGPPDQPPSNVSSVVSSNVPNPPDD

Secondary structure (DSSP, 8-state):
---HHHHHHHHHHHHHSSHHHHHHHHTS-HHHHHHHHHHHHHHHTS-SEEEETTEEEE-HHHHHHHHHHHHHHHHHHHHHHHHHHHH--SS--EEEEE-HHHIIIIIIHHHHHHHHHH----EEEEE--TT--HHHHHHTTS-SEEEEETTS--TTEEEEEEEEEEEEEEE-TT----SS--HHHHHTT-EEEESSSSHHHHHHHHHH-HHHHHHHEEEEES-HHHHHHHHHTTS-BEEEEHHHHHHHHHTT-EEE--SS--EEEEEEEEETT---HHHHHHHHHHHHHTT---/---HHHHHHHHHHHHHSSHHHHHHHHTS-HHHHHHHHHHHHHHHTS-SEEEETTEEEE-HHHHHHHHHHHHHHHHHHHHHHHHHHHH--SS--EEEEE-HHHIIIIIIHHHHHHHHHH----EEEEE--TT--HHHHHHTTS-SEEEEETTS--TTEEEEEEEEEEEEEEE-TT----SS--HHHHHTT-EEEESSSSSHHHHHHHHH-HHHHHHHEEEEES-HHHHHHHHHTTS-BEEEEHHHHHHHHHTT-EEE--SS--EEEEEEEEETT---HHHHHHHHHHHHHTT---

Organism: NCBI:txid1891644